Protein AF-0000000065910976 (afdb_homodimer)

Solvent-accessible surface area (backbone atoms only — not comparable to full-atom values): 37782 Å² total; per-residue (Å²): 131,93,73,78,79,63,39,34,31,43,33,42,28,33,38,30,20,32,75,83,68,44,39,78,34,68,50,36,67,62,27,51,50,43,48,58,67,75,54,56,52,78,65,56,54,74,24,49,44,80,58,64,38,32,32,28,44,29,39,40,50,65,83,20,83,45,64,66,51,46,42,50,48,52,47,52,52,47,51,52,50,39,54,27,22,49,76,64,71,25,35,47,29,26,31,7,31,56,42,47,61,69,82,84,66,78,84,38,51,82,46,69,67,33,46,52,44,34,67,72,54,25,44,65,45,77,65,62,68,61,22,35,28,33,41,34,33,55,40,94,44,66,60,59,42,44,56,32,52,49,58,49,56,67,48,47,21,61,51,33,12,68,26,13,17,8,27,28,48,60,56,35,79,35,69,23,19,19,42,41,56,58,62,49,53,68,42,69,55,37,42,76,60,74,82,56,94,40,55,65,52,44,49,52,51,50,50,46,32,34,54,36,62,73,25,92,47,79,79,61,62,47,32,29,48,43,69,55,83,88,48,65,30,40,35,42,48,64,25,28,12,53,36,38,65,63,48,47,39,9,49,51,48,45,52,52,17,50,51,47,41,31,48,50,37,55,77,69,62,56,82,79,78,78,58,58,68,64,50,45,48,33,21,35,49,47,11,19,40,44,19,67,77,40,60,30,41,40,46,75,79,30,36,62,40,51,26,67,56,54,51,47,51,50,51,61,66,24,41,69,40,26,60,69,66,70,58,43,62,54,30,52,50,35,55,51,41,41,74,74,62,42,32,55,21,52,51,42,68,70,41,69,54,61,52,46,26,43,52,51,35,30,58,45,34,49,67,74,76,74,80,123,132,91,73,77,80,63,39,35,31,43,32,43,28,33,38,32,19,32,74,84,66,43,40,78,33,69,48,36,67,61,28,50,50,44,46,59,66,76,54,56,52,78,65,58,54,73,23,49,45,78,59,65,38,32,31,28,44,30,40,41,51,66,83,21,82,45,63,66,49,44,43,51,48,52,46,52,50,49,50,52,50,38,52,27,23,48,76,63,70,26,35,47,29,27,33,6,32,56,41,48,61,68,79,83,65,77,84,38,49,82,46,68,67,32,45,51,45,35,67,72,52,24,44,64,46,75,65,60,66,61,21,35,28,33,40,34,33,55,39,95,44,65,59,58,43,44,55,31,52,51,58,50,58,69,48,47,22,61,51,34,11,67,26,12,20,8,27,27,48,60,54,36,79,36,68,24,18,20,42,40,55,59,62,48,54,70,41,68,55,37,42,77,62,77,81,55,95,40,54,68,51,44,48,50,51,49,51,45,33,34,55,38,64,74,25,90,49,77,80,60,62,48,30,30,48,42,71,56,83,88,47,66,28,39,34,40,48,65,27,28,11,52,36,37,66,62,52,46,39,8,49,51,48,46,52,50,18,48,52,46,41,30,48,51,38,55,74,69,62,56,82,79,78,81,61,56,67,65,48,46,49,33,23,35,50,46,11,20,39,44,19,68,78,42,60,30,41,41,47,76,80,30,35,61,38,49,28,66,56,55,51,47,53,50,52,60,68,26,42,69,40,26,60,70,67,69,56,42,62,53,31,52,52,36,56,49,41,39,73,74,64,42,34,55,21,53,52,42,68,69,40,70,54,58,52,47,24,42,53,50,36,29,60,45,34,49,68,75,76,74,79,125

Nearest PDB structures (foldseek):
  1r8g-assembly1_B  TM=8.922E-01  e=5.481E-25  Escherichia coli
  1r8g-assembly1_A  TM=9.011E-01  e=2.345E-24  Escherichia coli
  1tt4-assembly1_B  TM=8.975E-01  e=2.470E-24  Salmonella enterica subsp. enterica serovar Typhimurium str. LT2
  2gwc-assembly1_B  TM=7.784E-01  e=1.160E-11  Brassica juncea
  3ig8-assembly1_A  TM=6.588E-01  e=2.840E-06  Saccharomyces cerevisiae

Radius of gyration: 26.77 Å; Cα contacts (8 Å, |Δi|>4): 1498; chains: 2; bounding box: 56×82×54 Å

Sequence (744 aa):
MSFQVPTVGVEEEYQLVDPRSGALIPNCKEVMRTIRRNGGSEEAHSEIQHELHLNQIEMASDVCSSLEEVRDALTQTRRMLIDAARSNETELASAGTNPLPIPTDDALTPKDRYQAMTDRYQQIARDLFIFGCHVHVAMEDRELGIQVMNRCRRWLPILQAITANSPYWDGVDTGYASYRRELWAQWPMAGPPAHFDSLADYQSCVDDLVACGAIKDESFLYWDIRLPTRVPTIEFRAADVMTRVEETVGYVGMIRAIVMLAISEEEQGKPIVPIRPSVLSYAIWHAARYGMNEQLVDPESREMIPASELLNRLMTAIDPALKATGEARPVEAFANQLIKSGTGADRQRRGGELSSVVANVVAETVPSAILAMSFQVPTVGVEEEYQLVDPRSGALIPNCKEVMRTIRRNGGSEEAHSEIQHELHLNQIEMASDVCSSLEEVRDALTQTRRMLIDAARSNETELASAGTNPLPIPTDDALTPKDRYQAMTDRYQQIARDLFIFGCHVHVAMEDRELGIQVMNRCRRWLPILQAITANSPYWDGVDTGYASYRRELWAQWPMAGPPAHFDSLADYQSCVDDLVACGAIKDESFLYWDIRLPTRVPTIEFRAADVMTRVEETVGYVGMIRAIVMLAISEEEQGKPIVPIRPSVLSYAIWHAARYGMNEQLVDPESREMIPASELLNRLMTAIDPALKATGEARPVEAFANQLIKSGTGADRQRRGGELSSVVANVVAETVPSAILA

InterPro domains:
  IPR006336 Glutamate--cysteine ligase, GCS2 [PF04107] (7-347)
  IPR011793 Putative glutamate--cysteine ligase YbdK [MF_01609] (1-372)
  IPR011793 Putative glutamate--cysteine ligase YbdK [TIGR02050] (7-297)
  IPR014746 Glutamine synthetase/guanido kinase, catalytic domain [SSF55931] (4-365)
  IPR050141 Glutamate--cysteine ligase type 2, YbdK subfamily [PTHR36510] (3-370)

pLDDT: mean 91.14, std 13.18, range [34.66, 98.88]

Secondary structure (DSSP, 8-state):
-------EEEEEEEEEE-TTT--B---HHHHHHHHHHTT--HHHHHHEEE-SSTTEEEEE---BSSHHHHHHHHHHHHHHHHHHHHTTT-EEE-SSS-SSPPP--GGG--SHHHHHHHHHHTHHHHT----EEEEEEE-S-HHHHHHHHHHHGGGHHHHHHHT--B-EETTEE-S-SBHHHHHHTTSTTEEPPPP-SSHHHHHHHHHHHHHTTS-SSGGG-EESEE--SSSSEEEEEEEEPPSSHHHHHHHHHHHHHHHHHHHHHHHTTPPPPP--HHHHHHHHHHHHHHTTSSEEEETTTTEEEEHHHHHHHHHHHHHHHHHHHT-HHHHHHHHHHHHHH--HHHHHHTT-SHHHHHHHHHHHHSPP----/-------EEEEEEEEEE-TTT--B---HHHHHHHHHHTT--HHHHHHEEE-SSTTEEEEE---BSSHHHHHHHHHHHHHHHHHHHHTTT-EEE-SSS-SSPPP--GGG--SHHHHHHHHHHTHHHHT----EEEEEEE-S-HHHHHHHHHHHGGGHHHHHHHT--B-EETTEE-S-SBHHHHHHTTSTTEEPPPP-SSHHHHHHHHHHHHHTTS-SSGGG-EESEE--SSSSEEEEEEEEPPSSHHHHHHHHHHHHHHHHHHHHHHHTTPPPPP--HHHHHHHHHHHHHHTTSSEEEETTTTEEEEHHHHHHHHHHHHHHHHHHHT-HHHHHHHHHHHHHH--HHHHHHTT-SHHHHHHHHHHHHSPP----

Foldseek 3Di:
DQFDQWWKKKKWKKFKAAPQQLHFDLCQVQLLVLLVPVDDPVVQNVFWDDDFWSGMIMGMFDTGRALVSLLVRLQVNLVSSQVSSVVVNIFIFAFFAAQAADDPDPVIGPDPVNVVVCVVVPPLSSQQGTIWMKMWTADPDVFLVLQLLLQCLLCLLLLAQLQQGDQHGRNDRPLWSHCNLVSQVPQPLEEADDRAPGPVRVVVVQVVCCVVPVDVGQCRRHYQWDQHDPHRTIMGINGGGALASLLVSLSNLLVSLSSSLSSVCVVVVPDHQDFDPVLSRVQNVVSRNQRQNAWGARRRVRDTDHSLVVLVVSCVSSVVVCVSSVNVVSNVVSSVCCVVQNGNSSVLVVQPHSSSSSNVSSVNNNHDDPPD/DQFDQWWKKKKWKKFKAALQQLHQDLQQVQLLVLLVPVDDPVVQNVFWDDDFWSGMIMGMFDTGRALVSLLVRLQVNLVSSQVSSVVVNIFIFAFFAAQAADDPDPVIGPDPVNVVVCVVVPPLSSQQGTIWMKMWTADPDVFLVLQLLLQCLLCLLLLAQLQQGDQHGRNDRPLWSHCNLVSQVPQPLEEADDRAPGPVRVVVVQVVCCVVPVDVGQCRRHYQWDQHDPHRTIMGINGRGALASLLVSLSNLLVSLSSSLSSVCVVVVPDHQDFDPVLSRVQNVVSRNQRQNAWGARRRVRDTDHSLVVLVVSCVSSVVVCVSSVNCVSNVVSSVCCVVQNGNSSVLVVQPHSSSSSNVSSVNNNHDDPPD

Structure (mmCIF, N/CA/C/O backbone):
data_AF-0000000065910976-model_v1
#
loop_
_entity.id
_entity.type
_entity.pdbx_description
1 polymer 'Putative glutamate--cysteine ligase 2'
#
loop_
_atom_site.group_PDB
_atom_site.id
_atom_site.type_symbol
_atom_site.label_atom_id
_atom_site.label_alt_id
_atom_site.label_comp_id
_atom_site.label_asym_id
_atom_site.label_entity_id
_atom_site.label_seq_id
_atom_site.pdbx_PDB_ins_code
_atom_site.Cartn_x
_atom_site.Cartn_y
_atom_site.Cartn_z
_atom_site.occupancy
_atom_site.B_iso_or_equiv
_atom_site.auth_seq_id
_atom_site.auth_comp_id
_atom_site.auth_asym_id
_atom_site.auth_atom_id
_atom_site.pdbx_PDB_model_num
ATOM 1 N N . MET A 1 1 ? 23.656 -24.391 -24.109 1 46.31 1 MET A N 1
ATOM 2 C CA . MET A 1 1 ? 23.688 -24.047 -22.688 1 46.31 1 MET A CA 1
ATOM 3 C C . MET A 1 1 ? 23.062 -25.156 -21.844 1 46.31 1 MET A C 1
ATOM 5 O O . MET A 1 1 ? 22 -25.656 -22.188 1 46.31 1 MET A O 1
ATOM 9 N N . SER A 1 2 ? 23.859 -25.969 -21.203 1 59.03 2 SER A N 1
ATOM 10 C CA . SER A 1 2 ? 23.375 -27.078 -20.391 1 59.03 2 SER A CA 1
ATOM 11 C C . SER A 1 2 ? 22.547 -26.594 -19.203 1 59.03 2 SER A C 1
ATOM 13 O O . SER A 1 2 ? 23.016 -25.766 -18.422 1 59.03 2 SER A O 1
ATOM 15 N N . PHE A 1 3 ? 21.188 -26.625 -19.312 1 70.94 3 PHE A N 1
ATOM 16 C CA . PHE A 1 3 ? 20.297 -26.25 -18.203 1 70.94 3 PHE A CA 1
ATOM 17 C C . PHE A 1 3 ? 20.109 -27.422 -17.25 1 70.94 3 PHE A C 1
ATOM 19 O O . PHE A 1 3 ? 19.906 -28.562 -17.688 1 70.94 3 PHE A O 1
ATOM 26 N N . GLN A 1 4 ? 20.531 -27.266 -16.078 1 84.06 4 GLN A N 1
ATOM 27 C CA . GLN A 1 4 ? 19.969 -28.156 -15.078 1 84.06 4 GLN A CA 1
ATOM 28 C C . GLN A 1 4 ? 18.516 -27.797 -14.773 1 84.06 4 GLN A C 1
ATOM 30 O O . GLN A 1 4 ? 18.188 -26.625 -14.547 1 84.06 4 GLN A O 1
ATOM 35 N N . VAL A 1 5 ? 17.656 -28.797 -14.961 1 95.12 5 VAL A N 1
ATOM 36 C CA . VAL A 1 5 ? 16.234 -28.562 -14.742 1 95.12 5 VAL A CA 1
ATOM 37 C C . VAL A 1 5 ? 15.898 -28.688 -13.258 1 95.12 5 VAL A C 1
ATOM 39 O O . VAL A 1 5 ? 15.945 -29.797 -12.703 1 95.12 5 VAL A O 1
ATOM 42 N N . PRO A 1 6 ? 15.602 -27.578 -12.633 1 97.81 6 PRO A N 1
ATOM 43 C CA . PRO A 1 6 ? 15.305 -27.672 -11.203 1 97.81 6 PRO A CA 1
ATOM 44 C C . PRO A 1 6 ? 13.938 -28.281 -10.922 1 97.81 6 PRO A C 1
ATOM 46 O O . PRO A 1 6 ? 13.031 -28.203 -11.758 1 97.81 6 PRO A O 1
ATOM 49 N N . THR A 1 7 ? 13.797 -28.906 -9.766 1 98.06 7 THR A N 1
ATOM 50 C CA . THR A 1 7 ? 12.5 -29.391 -9.305 1 98.06 7 THR A CA 1
ATOM 51 C C . THR A 1 7 ? 11.617 -28.219 -8.859 1 98.06 7 THR A C 1
ATOM 53 O O . THR A 1 7 ? 12.102 -27.109 -8.68 1 98.06 7 THR A O 1
ATOM 56 N N . VAL A 1 8 ? 10.289 -28.547 -8.719 1 98.31 8 VAL A N 1
ATOM 57 C CA . VAL A 1 8 ? 9.344 -27.5 -8.352 1 98.31 8 VAL A CA 1
ATOM 58 C C . VAL A 1 8 ? 8.367 -28.031 -7.305 1 98.31 8 VAL A C 1
ATOM 60 O O . VAL A 1 8 ? 8.211 -29.234 -7.145 1 98.31 8 VAL A O 1
ATOM 63 N N . GLY A 1 9 ? 7.855 -27.141 -6.527 1 97.06 9 GLY A N 1
ATOM 64 C CA . GLY A 1 9 ? 6.734 -27.344 -5.617 1 97.06 9 GLY A CA 1
ATOM 65 C C . GLY A 1 9 ? 5.672 -26.266 -5.734 1 97.06 9 GLY A C 1
ATOM 66 O O . GLY A 1 9 ? 5.973 -25.125 -6.062 1 97.06 9 GLY A O 1
ATOM 67 N N . VAL A 1 10 ? 4.406 -26.688 -5.457 1 97.19 10 VAL A N 1
ATOM 68 C CA . VAL A 1 10 ? 3.297 -25.766 -5.652 1 97.19 10 VAL A CA 1
ATOM 69 C C . VAL A 1 10 ? 2.416 -25.734 -4.406 1 97.19 10 VAL A C 1
ATOM 71 O O . VAL A 1 10 ? 2.148 -26.781 -3.809 1 97.19 10 VAL A O 1
ATOM 74 N N . GLU A 1 11 ? 2.062 -24.562 -3.955 1 95.06 11 GLU A N 1
ATOM 75 C CA . GLU A 1 11 ? 1.055 -24.328 -2.924 1 95.06 11 GLU A CA 1
ATOM 76 C C . GLU A 1 11 ? -0.153 -23.594 -3.488 1 95.06 11 GLU A C 1
ATOM 78 O O . GLU A 1 11 ? -0.001 -22.578 -4.18 1 95.06 11 GLU A O 1
ATOM 83 N N . GLU A 1 12 ? -1.342 -24.094 -3.248 1 96.06 12 GLU A N 1
ATOM 84 C CA . GLU A 1 12 ? -2.584 -23.422 -3.631 1 96.06 12 GLU A CA 1
ATOM 85 C C . GLU A 1 12 ? -3.498 -23.219 -2.426 1 96.06 12 GLU A C 1
ATOM 87 O O . GLU A 1 12 ? -3.582 -24.094 -1.553 1 96.06 12 GLU A O 1
ATOM 92 N N . GLU A 1 13 ? -4.109 -22.078 -2.393 1 94.19 13 GLU A N 1
ATOM 93 C CA . GLU A 1 13 ? -5.121 -21.75 -1.39 1 94.19 13 GLU A CA 1
ATOM 94 C C . GLU A 1 13 ? -6.52 -21.766 -1.996 1 94.19 13 GLU A C 1
ATOM 96 O O . GLU A 1 13 ? -6.758 -21.156 -3.037 1 94.19 13 GLU A O 1
ATOM 101 N N . TYR A 1 14 ? -7.484 -22.516 -1.33 1 94.69 14 TYR A N 1
ATOM 102 C CA . TYR A 1 14 ? -8.828 -22.672 -1.875 1 94.69 14 TYR A CA 1
ATOM 103 C C . TYR A 1 14 ? -9.867 -22.078 -0.925 1 94.69 14 TYR A C 1
ATOM 105 O O . TYR A 1 14 ? -9.648 -22.016 0.287 1 94.69 14 TYR A O 1
ATOM 113 N N . GLN A 1 15 ? -10.945 -21.719 -1.543 1 94.56 15 GLN A N 1
ATOM 114 C CA . GLN A 1 15 ? -12.117 -21.266 -0.798 1 94.56 15 GLN A CA 1
ATOM 115 C C . GLN A 1 15 ? -13.047 -22.438 -0.473 1 94.56 15 GLN A C 1
ATOM 117 O O . GLN A 1 15 ? -13.234 -23.328 -1.297 1 94.56 15 GLN A O 1
ATOM 122 N N . LEU A 1 16 ? -13.594 -22.375 0.705 1 94.12 16 LEU A N 1
ATOM 123 C CA . LEU A 1 16 ? -14.75 -23.188 1.044 1 94.12 16 LEU A CA 1
ATOM 124 C C . LEU A 1 16 ? -16.031 -22.375 0.988 1 94.12 16 LEU A C 1
ATOM 126 O O . LEU A 1 16 ? -16.172 -21.375 1.706 1 94.12 16 LEU A O 1
ATOM 130 N N . VAL A 1 17 ? -16.969 -22.828 0.09 1 95.88 17 VAL A N 1
ATOM 131 C CA . VAL A 1 17 ? -18.125 -21.984 -0.145 1 95.88 17 VAL A CA 1
ATOM 132 C C . VAL A 1 17 ? -19.406 -22.797 0.007 1 95.88 17 VAL A C 1
ATOM 134 O O . VAL A 1 17 ? -19.391 -24.016 -0.188 1 95.88 17 VAL A O 1
ATOM 137 N N . ASP A 1 18 ? -20.484 -22.125 0.378 1 95.5 18 ASP A N 1
ATOM 138 C CA . ASP A 1 18 ? -21.812 -22.734 0.43 1 95.5 18 ASP A CA 1
ATOM 139 C C . ASP A 1 18 ? -22.281 -23.125 -0.963 1 95.5 18 ASP A C 1
ATOM 141 O O . ASP A 1 18 ? -22.266 -22.312 -1.892 1 95.5 18 ASP A O 1
ATOM 145 N N . PRO A 1 19 ? -22.734 -24.359 -1.08 1 95.25 19 PRO A N 1
ATOM 146 C CA . PRO A 1 19 ? -23.109 -24.844 -2.41 1 95.25 19 PRO A CA 1
ATOM 147 C C . PRO A 1 19 ? -24.312 -24.094 -2.996 1 95.25 19 PRO A C 1
ATOM 149 O O . PRO A 1 19 ? -24.469 -24.031 -4.219 1 95.25 19 PRO A O 1
ATOM 152 N N . ARG A 1 20 ? -25.109 -23.516 -2.193 1 94.06 20 ARG A N 1
ATOM 153 C CA . ARG A 1 20 ? -26.312 -22.844 -2.676 1 94.06 20 ARG A CA 1
ATOM 154 C C . ARG A 1 20 ? -26.062 -21.359 -2.9 1 94.06 20 ARG A C 1
ATOM 156 O O . ARG A 1 20 ? -26.281 -20.844 -4 1 94.06 20 ARG A O 1
ATOM 163 N N . SER A 1 21 ? -25.5 -20.719 -1.902 1 94.19 21 SER A N 1
ATOM 164 C CA . SER A 1 21 ? -25.359 -19.266 -1.966 1 94.19 21 SER A CA 1
ATOM 165 C C . SER A 1 21 ? -24.031 -18.859 -2.592 1 94.19 21 SER A C 1
ATOM 167 O O . SER A 1 21 ? -23.906 -17.766 -3.145 1 94.19 21 SER A O 1
ATOM 169 N N . GLY A 1 22 ? -23.016 -19.688 -2.447 1 95.81 22 GLY A N 1
ATOM 170 C CA . GLY A 1 22 ? -21.688 -19.344 -2.9 1 95.81 22 GLY A CA 1
ATOM 171 C C . GLY A 1 22 ? -20.875 -18.562 -1.868 1 95.81 22 GLY A C 1
ATOM 172 O O . GLY A 1 22 ? -19.719 -18.234 -2.098 1 95.81 22 GLY A O 1
ATOM 173 N N . ALA A 1 23 ? -21.531 -18.344 -0.731 1 94.25 23 ALA A N 1
ATOM 174 C CA . ALA A 1 23 ? -20.875 -17.578 0.32 1 94.25 23 ALA A CA 1
ATOM 175 C C . ALA A 1 23 ? -19.766 -18.391 0.994 1 94.25 23 ALA A C 1
ATOM 177 O O . ALA A 1 23 ? -19.859 -19.625 1.074 1 94.25 23 ALA A O 1
ATOM 178 N N . LEU A 1 24 ? -18.75 -17.734 1.481 1 93.06 24 LEU A N 1
ATOM 179 C CA . LEU A 1 24 ? -17.688 -18.391 2.236 1 93.06 24 LEU A CA 1
ATOM 180 C C . LEU A 1 24 ? -18.234 -19.031 3.502 1 93.06 24 LEU A C 1
ATOM 182 O O . LEU A 1 24 ? -19.078 -18.453 4.184 1 93.06 24 LEU A O 1
ATOM 186 N N . ILE A 1 25 ? -17.75 -20.188 3.783 1 89.25 25 ILE A N 1
ATOM 187 C CA . ILE A 1 25 ? -18.156 -20.906 4.98 1 89.25 25 ILE A CA 1
ATOM 188 C C . ILE A 1 25 ? -16.922 -21.281 5.805 1 89.25 25 ILE A C 1
ATOM 190 O O . ILE A 1 25 ? -15.898 -21.688 5.25 1 89.25 25 ILE A O 1
ATOM 194 N N . PRO A 1 26 ? -17.031 -21.047 7.098 1 86.12 26 PRO A N 1
ATOM 195 C CA . PRO A 1 26 ? -15.906 -21.406 7.969 1 86.12 26 PRO A CA 1
ATOM 196 C C . PRO A 1 26 ? -15.906 -22.875 8.344 1 86.12 26 PRO A C 1
ATOM 198 O O . PRO A 1 26 ? -16 -23.219 9.531 1 86.12 26 PRO A O 1
ATOM 201 N N . ASN A 1 27 ? -15.703 -23.781 7.457 1 84.12 27 ASN A N 1
ATOM 202 C CA . ASN A 1 27 ? -15.852 -25.219 7.707 1 84.12 27 ASN A CA 1
ATOM 203 C C . ASN A 1 27 ? -14.531 -25.953 7.492 1 84.12 27 ASN A C 1
ATOM 205 O O . ASN A 1 27 ? -14.523 -27.172 7.25 1 84.12 27 ASN A O 1
ATOM 209 N N . CYS A 1 28 ? -13.438 -25.297 7.531 1 85.5 28 CYS A N 1
ATOM 210 C CA . CYS A 1 28 ? -12.133 -25.891 7.258 1 85.5 28 CYS A CA 1
ATOM 211 C C . CYS A 1 28 ? -11.844 -27.047 8.211 1 85.5 28 CYS A C 1
ATOM 213 O O . CYS A 1 28 ? -11.352 -28.094 7.789 1 85.5 28 CYS A O 1
ATOM 215 N N . LYS A 1 29 ? -12.172 -26.875 9.484 1 83.44 29 LYS A N 1
ATOM 216 C CA . LYS A 1 29 ? -11.891 -27.891 10.492 1 83.44 29 LYS A CA 1
ATOM 217 C C . LYS A 1 29 ? -12.633 -29.188 10.18 1 83.44 29 LYS A C 1
ATOM 219 O O . LYS A 1 29 ? -12.062 -30.281 10.273 1 83.44 29 LYS A O 1
ATOM 224 N N . GLU A 1 30 ? -13.859 -29.062 9.836 1 87.31 30 GLU A N 1
ATOM 225 C CA . GLU A 1 30 ? -14.672 -30.234 9.508 1 87.31 30 GLU A CA 1
ATOM 226 C C . GLU A 1 30 ? -14.141 -30.953 8.266 1 87.31 30 GLU A C 1
ATOM 228 O O . GLU A 1 30 ? -14.062 -32.188 8.242 1 87.31 30 GLU A O 1
ATOM 233 N N . VAL A 1 31 ? -13.789 -30.203 7.293 1 87.69 31 VAL A N 1
ATOM 234 C CA . VAL A 1 31 ? -13.266 -30.766 6.055 1 87.69 31 VAL A CA 1
ATOM 235 C C . VAL A 1 31 ? -11.945 -31.484 6.332 1 87.69 31 VAL A C 1
ATOM 237 O O . VAL A 1 31 ? -11.719 -32.594 5.848 1 87.69 31 VAL A O 1
ATOM 240 N N . MET A 1 32 ? -11.117 -30.875 7.102 1 85.38 32 MET A N 1
ATOM 241 C CA . MET A 1 32 ? -9.828 -31.469 7.445 1 85.38 32 MET A CA 1
ATOM 242 C C . MET A 1 32 ? -10.008 -32.781 8.227 1 85.38 32 MET A C 1
ATOM 244 O O . MET A 1 32 ? -9.25 -33.719 8.047 1 85.38 32 MET A O 1
ATOM 248 N N . ARG A 1 33 ? -10.945 -32.75 9.117 1 86.25 33 ARG A N 1
ATOM 249 C CA . ARG A 1 33 ? -11.25 -33.969 9.867 1 86.25 33 ARG A CA 1
ATOM 250 C C . ARG A 1 33 ? -11.656 -35.094 8.938 1 86.25 33 ARG A C 1
ATOM 252 O O . ARG A 1 33 ? -11.25 -36.25 9.133 1 86.25 33 ARG A O 1
ATOM 259 N N . THR A 1 34 ? -12.453 -34.75 8.016 1 89.12 34 THR A N 1
ATOM 260 C CA . THR A 1 34 ? -12.898 -35.75 7.039 1 89.12 34 THR A CA 1
ATOM 261 C C . THR A 1 34 ? -11.719 -36.281 6.246 1 89.12 34 THR A C 1
ATOM 263 O O . THR A 1 34 ? -11.641 -37.5 5.996 1 89.12 34 THR A O 1
ATOM 266 N N . ILE A 1 35 ? -10.836 -35.5 5.859 1 85.69 35 ILE A N 1
ATOM 267 C CA . ILE A 1 35 ? -9.648 -35.906 5.113 1 85.69 35 ILE A CA 1
ATOM 268 C C . ILE A 1 35 ? -8.812 -36.875 5.957 1 85.69 35 ILE A C 1
ATOM 270 O O . ILE A 1 35 ? -8.328 -37.875 5.453 1 85.69 35 ILE A O 1
ATOM 274 N N . ARG A 1 36 ? -8.68 -36.562 7.207 1 82.06 36 ARG A N 1
ATOM 275 C CA . ARG A 1 36 ? -7.895 -37.375 8.117 1 82.06 36 ARG A CA 1
ATOM 276 C C . ARG A 1 36 ? -8.539 -38.75 8.297 1 82.06 36 ARG A C 1
ATOM 278 O O . ARG A 1 36 ? -7.84 -39.75 8.398 1 82.06 36 ARG A O 1
ATOM 285 N N . ARG A 1 37 ? -9.82 -38.781 8.445 1 83.44 37 ARG A N 1
ATOM 286 C CA . ARG A 1 37 ? -10.555 -40.031 8.641 1 83.44 37 ARG A CA 1
ATOM 287 C C . ARG A 1 37 ? -10.438 -40.938 7.422 1 83.44 37 ARG A C 1
ATOM 289 O O . ARG A 1 37 ? -10.328 -42.156 7.559 1 83.44 37 ARG A O 1
ATOM 296 N N . ASN A 1 38 ? -10.867 -40.5 6.316 1 73.81 38 ASN A N 1
ATOM 297 C CA . ASN A 1 38 ? -10.875 -41.281 5.086 1 73.81 38 ASN A CA 1
ATOM 298 C C . ASN A 1 38 ? -9.484 -41.812 4.75 1 73.81 38 ASN A C 1
ATOM 300 O O . ASN A 1 38 ? -9.344 -42.688 3.896 1 73.81 38 ASN A O 1
ATOM 304 N N . GLY A 1 39 ? -8.602 -42 5.344 1 60.62 39 GLY A N 1
ATOM 305 C CA . GLY A 1 39 ? -7.43 -42.781 5.02 1 60.62 39 GLY A CA 1
ATOM 306 C C . GLY A 1 39 ? -6.145 -42 5.004 1 60.62 39 GLY A C 1
ATOM 307 O O . GLY A 1 39 ? -5.117 -42.469 4.523 1 60.62 39 GLY A O 1
ATOM 308 N N . GLY A 1 40 ? -5.93 -40.812 4.578 1 48.38 40 GLY A N 1
ATOM 309 C CA . GLY A 1 40 ? -4.723 -40.562 3.805 1 48.38 40 GLY A CA 1
ATOM 310 C C . GLY A 1 40 ? -3.463 -40.531 4.652 1 48.38 40 GLY A C 1
ATOM 311 O O . GLY A 1 40 ? -3.531 -40.375 5.871 1 48.38 40 GLY A O 1
ATOM 312 N N . SER A 1 41 ? -2.48 -41.312 4.113 1 45.12 41 SER A N 1
ATOM 313 C CA . SER A 1 41 ? -1.148 -41.438 4.691 1 45.12 41 SER A CA 1
ATOM 314 C C . SER A 1 41 ? -0.701 -40.125 5.359 1 45.12 41 SER A C 1
ATOM 316 O O . SER A 1 41 ? -1.177 -39.062 5.008 1 45.12 41 SER A O 1
ATOM 318 N N . GLU A 1 42 ? -0.089 -40.375 6.543 1 45.81 42 GLU A N 1
ATOM 319 C CA . GLU A 1 42 ? 0.654 -39.312 7.215 1 45.81 42 GLU A CA 1
ATOM 320 C C . GLU A 1 42 ? 1.143 -38.25 6.215 1 45.81 42 GLU A C 1
ATOM 322 O O . GLU A 1 42 ? 1.292 -37.094 6.562 1 45.81 42 GLU A O 1
ATOM 327 N N . GLU A 1 43 ? 1.371 -38.75 5.074 1 44.19 43 GLU A N 1
ATOM 328 C CA . GLU A 1 43 ? 1.985 -37.969 4.027 1 44.19 43 GLU A CA 1
ATOM 329 C C . GLU A 1 43 ? 1.008 -36.906 3.492 1 44.19 43 GLU A C 1
ATOM 331 O O . GLU A 1 43 ? 1.394 -35.781 3.225 1 44.19 43 GLU A O 1
ATOM 336 N N . ALA A 1 44 ? -0.26 -37.344 3.197 1 48.22 44 ALA A N 1
ATOM 337 C CA . ALA A 1 44 ? -1.26 -36.406 2.674 1 48.22 44 ALA A CA 1
ATOM 338 C C . ALA A 1 44 ? -1.499 -35.25 3.645 1 48.22 44 ALA A C 1
ATOM 340 O O . ALA A 1 44 ? -1.751 -34.125 3.223 1 48.22 44 ALA A O 1
ATOM 341 N N . HIS A 1 45 ? -1.359 -35.5 4.883 1 49.41 45 HIS A N 1
ATOM 342 C CA . HIS A 1 45 ? -1.62 -34.562 5.961 1 49.41 45 HIS A CA 1
ATOM 343 C C . HIS A 1 45 ? -0.624 -33.406 5.934 1 49.41 45 HIS A C 1
ATOM 345 O O . HIS A 1 45 ? -0.959 -32.281 6.316 1 49.41 45 HIS A O 1
ATOM 351 N N . SER A 1 46 ? 0.544 -33.844 5.52 1 46.5 46 SER A N 1
ATOM 352 C CA . SER A 1 46 ? 1.588 -32.844 5.594 1 46.5 46 SER A CA 1
ATOM 353 C C . SER A 1 46 ? 1.381 -31.75 4.539 1 46.5 46 SER A C 1
ATOM 355 O O . SER A 1 46 ? 1.867 -30.625 4.691 1 46.5 46 SER A O 1
ATOM 357 N N . GLU A 1 47 ? 0.411 -32.188 3.617 1 52.12 47 GLU A N 1
ATOM 358 C CA . GLU A 1 47 ? 0.303 -31.312 2.459 1 52.12 47 GLU A CA 1
ATOM 359 C C . GLU A 1 47 ? -0.792 -30.266 2.658 1 52.12 47 GLU A C 1
ATOM 361 O O . GLU A 1 47 ? -0.868 -29.281 1.914 1 52.12 47 GLU A O 1
ATOM 366 N N . ILE A 1 48 ? -1.598 -30.578 3.619 1 49.81 48 ILE A N 1
ATOM 367 C CA . ILE A 1 48 ? -2.738 -29.672 3.785 1 49.81 48 ILE A CA 1
ATOM 368 C C . ILE A 1 48 ? -2.625 -28.938 5.117 1 49.81 48 ILE A C 1
ATOM 370 O O . ILE A 1 48 ? -2.428 -29.562 6.164 1 49.81 48 ILE A O 1
ATOM 374 N N . GLN A 1 49 ? -2.365 -27.656 5.039 1 53.75 49 GLN A N 1
ATOM 375 C CA . GLN A 1 49 ? -2.297 -26.828 6.23 1 53.75 49 GLN A CA 1
ATOM 376 C C . GLN A 1 49 ? -3.469 -25.844 6.285 1 53.75 49 GLN A C 1
ATOM 378 O O . GLN A 1 49 ? -4.094 -25.562 5.262 1 53.75 49 GLN A O 1
ATOM 383 N N . HIS A 1 50 ? -4.109 -25.828 7.504 1 48.56 50 HIS A N 1
ATOM 384 C CA . HIS A 1 50 ? -5.09 -24.75 7.664 1 48.56 50 HIS A CA 1
ATOM 385 C C . HIS A 1 50 ? -4.406 -23.406 7.844 1 48.56 50 HIS A C 1
ATOM 387 O O . HIS A 1 50 ? -3.377 -23.312 8.516 1 48.56 50 HIS A O 1
ATOM 393 N N . GLU A 1 51 ? -4.715 -22.469 6.871 1 55.66 51 GLU A N 1
ATOM 394 C CA . GLU A 1 51 ? -4.18 -21.109 6.957 1 55.66 51 GLU A CA 1
ATOM 395 C C . GLU A 1 51 ? -4.973 -20.266 7.945 1 55.66 51 GLU A C 1
ATOM 397 O O . GLU A 1 51 ? -5.797 -20.797 8.703 1 55.66 51 GLU A O 1
ATOM 402 N N . LEU A 1 52 ? -4.973 -18.953 7.824 1 54.19 52 LEU A N 1
ATOM 403 C CA . LEU A 1 52 ? -5.422 -17.828 8.633 1 54.19 52 LEU A CA 1
ATOM 404 C C . LEU A 1 52 ? -6.922 -17.891 8.875 1 54.19 52 LEU A C 1
ATOM 406 O O . LEU A 1 52 ? -7.383 -17.719 10.008 1 54.19 52 LEU A O 1
ATOM 410 N N . HIS A 1 53 ? -7.73 -18.297 7.859 1 60.84 53 HIS A N 1
ATOM 411 C CA . HIS A 1 53 ? -9.188 -18.234 7.934 1 60.84 53 HIS A CA 1
ATOM 412 C C . HIS A 1 53 ? -9.797 -19.625 7.875 1 60.84 53 HIS A C 1
ATOM 414 O O . HIS A 1 53 ? -9.328 -20.484 7.121 1 60.84 53 HIS A O 1
ATOM 420 N N . LEU A 1 54 ? -10.758 -19.828 8.672 1 63.44 54 LEU A N 1
ATOM 421 C CA . LEU A 1 54 ? -11.469 -21.109 8.727 1 63.44 54 LEU A CA 1
ATOM 422 C C . LEU A 1 54 ? -12.219 -21.359 7.43 1 63.44 54 LEU A C 1
ATOM 424 O O . LEU A 1 54 ? -12.812 -22.438 7.254 1 63.44 54 LEU A O 1
ATOM 428 N N . ASN A 1 55 ? -12.094 -20.469 6.516 1 73.69 55 ASN A N 1
ATOM 429 C CA . ASN A 1 55 ? -12.742 -20.609 5.219 1 73.69 55 ASN A CA 1
ATOM 430 C C . ASN A 1 55 ? -11.727 -20.938 4.121 1 73.69 55 ASN A C 1
ATOM 432 O O . ASN A 1 55 ? -12.039 -20.828 2.934 1 73.69 55 ASN A O 1
ATOM 436 N N . GLN A 1 56 ? -10.57 -21.234 4.48 1 81.88 56 GLN A N 1
ATOM 437 C CA . GLN A 1 56 ? -9.484 -21.453 3.525 1 81.88 56 GLN A CA 1
ATOM 438 C C . GLN A 1 56 ? -8.75 -22.766 3.818 1 81.88 56 GLN A C 1
ATOM 440 O O . GLN A 1 56 ? -8.516 -23.094 4.98 1 81.88 56 GLN A O 1
ATOM 445 N N . ILE A 1 57 ? -8.445 -23.422 2.791 1 83.56 57 ILE A N 1
ATOM 446 C CA . ILE A 1 57 ? -7.602 -24.609 2.898 1 83.56 57 ILE A CA 1
ATOM 447 C C . ILE A 1 57 ? -6.398 -24.484 1.97 1 83.56 57 ILE A C 1
ATOM 449 O O . ILE A 1 57 ? -6.531 -24.031 0.831 1 83.56 57 ILE A O 1
ATOM 453 N N . GLU A 1 58 ? -5.305 -24.766 2.486 1 86.31 58 GLU A N 1
ATOM 454 C CA . GLU A 1 58 ? -4.07 -24.688 1.711 1 86.31 58 GLU A CA 1
ATOM 455 C C . GLU A 1 58 ? -3.51 -26.078 1.42 1 86.31 58 GLU A C 1
ATOM 457 O O . GLU A 1 58 ? -3.537 -26.953 2.283 1 86.31 58 GLU A O 1
ATOM 462 N N . MET A 1 59 ? -3.08 -26.25 0.249 1 84.69 59 MET A N 1
ATOM 463 C CA . MET A 1 59 ? -2.404 -27.469 -0.153 1 84.69 59 MET A CA 1
ATOM 464 C C . MET A 1 59 ? -0.984 -27.188 -0.626 1 84.69 59 MET A C 1
ATOM 466 O O . MET A 1 59 ? -0.724 -26.141 -1.216 1 84.69 59 MET A O 1
ATOM 470 N N . ALA A 1 60 ? -0.087 -28.078 -0.338 1 86.56 60 ALA A N 1
ATOM 471 C CA . ALA A 1 60 ? 1.282 -28.062 -0.849 1 86.56 60 ALA A CA 1
ATOM 472 C C . ALA A 1 60 ? 1.625 -29.375 -1.542 1 86.56 60 ALA A C 1
ATOM 474 O O . ALA A 1 60 ? 1.365 -30.453 -1.005 1 86.56 60 ALA A O 1
ATOM 475 N N . SER A 1 61 ? 2.068 -29.266 -2.68 1 85.69 61 SER A N 1
ATOM 476 C CA . SER A 1 61 ? 2.51 -30.484 -3.363 1 85.69 61 SER A CA 1
ATOM 477 C C . SER A 1 61 ? 3.83 -30.984 -2.793 1 85.69 61 SER A C 1
ATOM 479 O O . SER A 1 61 ? 4.562 -30.234 -2.15 1 85.69 61 SER A O 1
ATOM 481 N N . ASP A 1 62 ? 4.094 -32.25 -3.098 1 89.19 62 ASP A N 1
ATOM 482 C CA . ASP A 1 62 ? 5.465 -32.719 -2.951 1 89.19 62 ASP A CA 1
ATOM 483 C C . ASP A 1 62 ? 6.387 -32.094 -3.988 1 89.19 62 ASP A C 1
ATOM 485 O O . ASP A 1 62 ? 5.934 -31.344 -4.855 1 89.19 62 ASP A O 1
ATOM 489 N N . VAL A 1 63 ? 7.645 -32.375 -3.861 1 95.5 63 VAL A N 1
ATOM 490 C CA . VAL A 1 63 ? 8.625 -31.938 -4.855 1 95.5 63 VAL A CA 1
ATOM 491 C C . VAL A 1 63 ? 8.391 -32.688 -6.168 1 95.5 63 VAL A C 1
ATOM 493 O O . VAL A 1 63 ? 8.273 -33.906 -6.18 1 95.5 63 VAL A O 1
ATOM 496 N N . CYS A 1 64 ? 8.211 -31.953 -7.219 1 97.69 64 CYS A N 1
ATOM 497 C CA . CYS A 1 64 ? 7.941 -32.531 -8.539 1 97.69 64 CYS A CA 1
ATOM 498 C C . CYS A 1 64 ? 9.133 -32.312 -9.469 1 97.69 64 CYS A C 1
ATOM 500 O O . CYS A 1 64 ? 9.734 -31.234 -9.492 1 97.69 64 CYS A O 1
ATOM 502 N N . SER A 1 65 ? 9.406 -33.312 -10.266 1 97.38 65 SER A N 1
ATOM 503 C CA . SER A 1 65 ? 10.516 -33.25 -11.211 1 97.38 65 SER A CA 1
ATOM 504 C C . SER A 1 65 ? 10.031 -32.906 -12.617 1 97.38 65 SER A C 1
ATOM 506 O O . SER A 1 65 ? 10.828 -32.594 -13.5 1 97.38 65 SER A O 1
ATOM 508 N N . SER A 1 66 ? 8.711 -33.031 -12.828 1 97.75 66 SER A N 1
ATOM 509 C CA . SER A 1 66 ? 8.125 -32.719 -14.133 1 97.75 66 SER A CA 1
ATOM 510 C C . SER A 1 66 ? 6.77 -32.031 -13.992 1 97.75 66 SER A C 1
ATOM 512 O O . SER A 1 66 ? 6.156 -32.062 -12.922 1 97.75 66 SER A O 1
ATOM 514 N N . LEU A 1 67 ? 6.348 -31.438 -15.086 1 98.19 67 LEU A N 1
ATOM 515 C CA . LEU A 1 67 ? 5.039 -30.797 -15.07 1 98.19 67 LEU A CA 1
ATOM 516 C C . LEU A 1 67 ? 3.924 -31.844 -15.023 1 98.19 67 LEU A C 1
ATOM 518 O O . LEU A 1 67 ? 2.828 -31.547 -14.531 1 98.19 67 LEU A O 1
ATOM 522 N N . GLU A 1 68 ? 4.195 -33 -15.531 1 97.56 68 GLU A N 1
ATOM 523 C CA . GLU A 1 68 ? 3.236 -34.094 -15.383 1 97.56 68 GLU A CA 1
ATOM 524 C C . GLU A 1 68 ? 3.02 -34.469 -13.914 1 97.56 68 GLU A C 1
ATOM 526 O O . GLU A 1 68 ? 1.889 -34.688 -13.492 1 97.56 68 GLU A O 1
ATOM 531 N N . GLU A 1 69 ? 4.129 -34.5 -13.164 1 97.56 69 GLU A N 1
ATOM 532 C CA . GLU A 1 69 ? 4.02 -34.781 -11.727 1 97.56 69 GLU A CA 1
ATOM 533 C C . GLU A 1 69 ? 3.244 -33.656 -11.031 1 97.56 69 GLU A C 1
ATOM 535 O O . GLU A 1 69 ? 2.471 -33.906 -10.102 1 97.56 69 GLU A O 1
ATOM 540 N N . VAL A 1 70 ? 3.445 -32.406 -11.469 1 97.56 70 VAL A N 1
ATOM 541 C CA . VAL A 1 70 ? 2.691 -31.281 -10.922 1 97.56 70 VAL A CA 1
ATOM 542 C C . VAL A 1 70 ? 1.202 -31.469 -11.203 1 97.56 70 VAL A C 1
ATOM 544 O O . VAL A 1 70 ? 0.373 -31.328 -10.297 1 97.56 70 VAL A O 1
ATOM 547 N N . ARG A 1 71 ? 0.883 -31.781 -12.445 1 97.62 71 ARG A N 1
ATOM 548 C CA . ARG A 1 71 ? -0.504 -32 -12.836 1 97.62 71 ARG A CA 1
ATOM 549 C C . ARG A 1 71 ? -1.15 -33.094 -11.984 1 97.62 71 ARG A C 1
ATOM 551 O O . ARG A 1 71 ? -2.27 -32.938 -11.5 1 97.62 71 ARG A O 1
ATOM 558 N N . ASP A 1 72 ? -0.458 -34.188 -11.859 1 96.25 72 ASP A N 1
ATOM 559 C CA . ASP A 1 72 ? -0.974 -35.312 -11.086 1 96.25 72 ASP A CA 1
ATOM 560 C C . ASP A 1 72 ? -1.2 -34.906 -9.625 1 96.25 72 ASP A C 1
ATOM 562 O O . ASP A 1 72 ? -2.24 -35.219 -9.047 1 96.25 72 ASP A O 1
ATOM 566 N N . ALA A 1 73 ? -0.235 -34.25 -9.062 1 94.44 73 ALA A N 1
ATOM 567 C CA . ALA A 1 73 ? -0.336 -33.812 -7.672 1 94.44 73 ALA A CA 1
ATOM 568 C C . ALA A 1 73 ? -1.528 -32.875 -7.469 1 94.44 73 ALA A C 1
ATOM 570 O O . ALA A 1 73 ? -2.307 -33.062 -6.527 1 94.44 73 ALA A O 1
ATOM 571 N N . LEU A 1 74 ? -1.679 -31.906 -8.336 1 95.25 74 LEU A N 1
ATOM 572 C CA . LEU A 1 74 ? -2.768 -30.938 -8.234 1 95.25 74 LEU A CA 1
ATOM 573 C C . LEU A 1 74 ? -4.117 -31.625 -8.422 1 95.25 74 LEU A C 1
ATOM 575 O O . LEU A 1 74 ? -5.062 -31.359 -7.672 1 95.25 74 LEU A O 1
ATOM 579 N N . THR A 1 75 ? -4.195 -32.469 -9.406 1 95.81 75 THR A N 1
ATOM 580 C CA . THR A 1 75 ? -5.438 -33.188 -9.711 1 95.81 75 THR A CA 1
ATOM 581 C C . THR A 1 75 ? -5.871 -34.062 -8.539 1 95.81 75 THR A C 1
ATOM 583 O O . THR A 1 75 ? -7.031 -34 -8.125 1 95.81 75 THR A O 1
ATOM 586 N N . GLN A 1 76 ? -4.953 -34.781 -8.031 1 92.5 76 GLN A N 1
ATOM 587 C CA . GLN A 1 76 ? -5.246 -35.688 -6.918 1 92.5 76 GLN A CA 1
ATOM 588 C C . GLN A 1 76 ? -5.66 -34.906 -5.672 1 92.5 76 GLN A C 1
ATOM 590 O O . GLN A 1 76 ? -6.629 -35.281 -5.004 1 92.5 76 GLN A O 1
ATOM 595 N N . THR A 1 77 ? -4.93 -33.938 -5.406 1 90.38 77 THR A N 1
ATOM 596 C CA . THR A 1 77 ? -5.203 -33.156 -4.207 1 90.38 77 THR A CA 1
ATOM 597 C C . THR A 1 77 ? -6.555 -32.438 -4.316 1 90.38 77 THR A C 1
ATOM 599 O O . THR A 1 77 ? -7.336 -32.438 -3.363 1 90.38 77 THR A O 1
ATOM 602 N N . ARG A 1 78 ? -6.828 -31.797 -5.434 1 93.44 78 ARG A N 1
ATOM 603 C CA . ARG A 1 78 ? -8.109 -31.125 -5.617 1 93.44 78 ARG A CA 1
ATOM 604 C C . ARG A 1 78 ? -9.273 -32.094 -5.508 1 93.44 78 ARG A C 1
ATOM 606 O O . ARG A 1 78 ? -10.289 -31.812 -4.887 1 93.44 78 ARG A O 1
ATOM 613 N N . ARG A 1 79 ? -9.117 -33.281 -6.09 1 93.38 79 ARG A N 1
ATOM 614 C CA . ARG A 1 79 ? -10.172 -34.281 -5.996 1 93.38 79 ARG A CA 1
ATOM 615 C C . ARG A 1 79 ? -10.43 -34.656 -4.547 1 93.38 79 ARG A C 1
ATOM 617 O O . ARG A 1 79 ? -11.578 -34.75 -4.117 1 93.38 79 ARG A O 1
ATOM 624 N N . MET A 1 80 ? -9.352 -34.875 -3.852 1 90.56 80 MET A N 1
ATOM 625 C CA . MET A 1 80 ? -9.461 -35.25 -2.441 1 90.56 80 MET A CA 1
ATOM 626 C C . MET A 1 80 ? -10.164 -34.156 -1.65 1 90.56 80 MET A C 1
ATOM 628 O O . MET A 1 80 ? -11.055 -34.438 -0.844 1 90.56 80 MET A O 1
ATOM 632 N N . LEU A 1 81 ? -9.781 -32.938 -1.885 1 91.69 81 LEU A N 1
ATOM 633 C CA . LEU A 1 81 ? -10.359 -31.797 -1.178 1 91.69 81 LEU A CA 1
ATOM 634 C C . LEU A 1 81 ? -11.836 -31.625 -1.539 1 91.69 81 LEU A C 1
ATOM 636 O O . LEU A 1 81 ? -12.656 -31.344 -0.672 1 91.69 81 LEU A O 1
ATOM 640 N N . ILE A 1 82 ? -12.125 -31.766 -2.799 1 94.69 82 ILE A N 1
ATOM 641 C CA . ILE A 1 82 ? -13.492 -31.609 -3.279 1 94.69 82 ILE A CA 1
ATOM 642 C C . ILE A 1 82 ? -14.383 -32.688 -2.639 1 94.69 82 ILE A C 1
ATOM 644 O O . ILE A 1 82 ? -15.477 -32.375 -2.148 1 94.69 82 ILE A O 1
ATOM 648 N N . ASP A 1 83 ? -13.93 -33.906 -2.605 1 94 83 ASP A N 1
ATOM 649 C CA . ASP A 1 83 ? -14.695 -34.969 -2.008 1 94 83 ASP A CA 1
ATOM 650 C C . ASP A 1 83 ? -14.945 -34.719 -0.523 1 94 83 ASP A C 1
ATOM 652 O O . ASP A 1 83 ? -16.062 -34.906 -0.038 1 94 83 ASP A O 1
ATOM 656 N N . ALA A 1 84 ? -13.914 -34.375 0.132 1 92.25 84 ALA A N 1
ATOM 657 C CA . ALA A 1 84 ? -14.039 -34.094 1.56 1 92.25 84 ALA A CA 1
ATOM 658 C C . ALA A 1 84 ? -14.984 -32.906 1.807 1 92.25 84 ALA A C 1
ATOM 660 O O . ALA A 1 84 ? -15.789 -32.938 2.74 1 92.25 84 ALA A O 1
ATOM 661 N N . ALA A 1 85 ? -14.852 -31.844 1.024 1 93.88 85 ALA A N 1
ATOM 662 C CA . ALA A 1 85 ? -15.719 -30.672 1.155 1 93.88 85 ALA A CA 1
ATOM 663 C C . ALA A 1 85 ? -17.172 -31.047 0.922 1 93.88 85 ALA A C 1
ATOM 665 O O . ALA A 1 85 ? -18.047 -30.703 1.723 1 93.88 85 ALA A O 1
ATOM 666 N N . ARG A 1 86 ? -17.422 -31.781 -0.093 1 95.5 86 ARG A N 1
ATOM 667 C CA . ARG A 1 86 ? -18.797 -32.156 -0.441 1 95.5 86 ARG A CA 1
ATOM 668 C C . ARG A 1 86 ? -19.406 -33.031 0.64 1 95.5 86 ARG A C 1
ATOM 670 O O . ARG A 1 86 ? -20.609 -32.938 0.923 1 95.5 86 ARG A O 1
ATOM 677 N N . SER A 1 87 ? -18.656 -33.812 1.243 1 95.19 87 SER A N 1
ATOM 678 C CA . SER A 1 87 ? -19.125 -34.656 2.348 1 95.19 87 SER A CA 1
ATOM 679 C C . SER A 1 87 ? -19.531 -33.781 3.547 1 95.19 87 SER A C 1
ATOM 681 O O . SER A 1 87 ? -20.188 -34.281 4.465 1 95.19 87 SER A O 1
ATOM 683 N N . ASN A 1 88 ? -19.109 -32.625 3.551 1 94.12 88 ASN A N 1
ATOM 684 C CA . ASN A 1 88 ? -19.438 -31.688 4.617 1 94.12 88 ASN A CA 1
ATOM 685 C C . ASN A 1 88 ? -20.312 -30.531 4.105 1 94.12 88 ASN A C 1
ATOM 687 O O . ASN A 1 88 ? -20.219 -29.422 4.609 1 94.12 88 ASN A O 1
ATOM 691 N N . GLU A 1 89 ? -20.984 -30.703 3.045 1 95.19 89 GLU A N 1
ATOM 692 C CA . GLU A 1 89 ? -21.953 -29.781 2.463 1 95.19 89 GLU A CA 1
ATOM 693 C C . GLU A 1 89 ? -21.297 -28.453 2.096 1 95.19 89 GLU A C 1
ATOM 695 O O . GLU A 1 89 ? -21.828 -27.391 2.393 1 95.19 89 GLU A O 1
ATOM 700 N N . THR A 1 90 ? -20.172 -28.578 1.595 1 95.12 90 THR A N 1
ATOM 701 C CA . THR A 1 90 ? -19.344 -27.438 1.166 1 95.12 90 THR A CA 1
ATOM 702 C C . THR A 1 90 ? -18.75 -27.703 -0.211 1 95.12 90 THR A C 1
ATOM 704 O O . THR A 1 90 ? -18.609 -28.859 -0.629 1 95.12 90 THR A O 1
ATOM 707 N N . GLU A 1 91 ? -18.516 -26.656 -0.963 1 96.81 91 GLU A N 1
ATOM 708 C CA . GLU A 1 91 ? -17.828 -26.766 -2.246 1 96.81 91 GLU A CA 1
ATOM 709 C C . GLU A 1 91 ? -16.453 -26.078 -2.189 1 96.81 91 GLU A C 1
ATOM 711 O O . GLU A 1 91 ? -16.234 -25.188 -1.379 1 96.81 91 GLU A O 1
ATOM 716 N N . LEU A 1 92 ? -15.578 -26.547 -3.045 1 96 92 LEU A N 1
ATOM 717 C CA . LEU A 1 92 ? -14.25 -25.953 -3.207 1 96 92 LEU A CA 1
ATOM 718 C C . LEU A 1 92 ? -14.219 -25 -4.395 1 96 92 LEU A C 1
ATOM 720 O O . LEU A 1 92 ? -14.672 -25.344 -5.488 1 96 92 LEU A O 1
ATOM 724 N N . ALA A 1 93 ? -13.773 -23.797 -4.184 1 97.44 93 ALA A N 1
ATOM 725 C CA . ALA A 1 93 ? -13.641 -22.812 -5.258 1 97.44 93 ALA A CA 1
ATOM 726 C C . ALA A 1 93 ? -12.211 -22.266 -5.32 1 97.44 93 ALA A C 1
ATOM 728 O O . ALA A 1 93 ? -11.625 -21.922 -4.289 1 97.44 93 ALA A O 1
ATOM 729 N N . SER A 1 94 ? -11.656 -22.188 -6.523 1 98 94 SER A N 1
ATOM 730 C CA . SER A 1 94 ? -10.305 -21.688 -6.738 1 98 94 SER A CA 1
ATOM 731 C C . SER A 1 94 ? -10.32 -20.344 -7.457 1 98 94 SER A C 1
ATOM 733 O O . SER A 1 94 ? -10.352 -20.297 -8.688 1 98 94 SER A O 1
ATOM 735 N N . ALA A 1 95 ? -10.242 -19.281 -6.773 1 98.5 95 ALA A N 1
ATOM 736 C CA . ALA A 1 95 ? -10.141 -17.891 -7.25 1 98.5 95 ALA A CA 1
ATOM 737 C C . ALA A 1 95 ? -9.508 -17 -6.191 1 98.5 95 ALA A C 1
ATOM 739 O O . ALA A 1 95 ? -9.508 -17.328 -5.004 1 98.5 95 ALA A O 1
ATOM 740 N N . GLY A 1 96 ? -8.945 -15.938 -6.633 1 98.38 96 GLY A N 1
ATOM 741 C CA . GLY A 1 96 ? -8.164 -15.086 -5.746 1 98.38 96 GLY A CA 1
ATOM 742 C C . GLY A 1 96 ? -9.008 -14.398 -4.684 1 98.38 96 GLY A C 1
ATOM 743 O O . GLY A 1 96 ? -8.484 -13.969 -3.656 1 98.38 96 GLY A O 1
ATOM 744 N N . THR A 1 97 ? -10.266 -14.172 -4.918 1 97.62 97 THR A N 1
ATOM 745 C CA . THR A 1 97 ? -11.242 -13.641 -3.971 1 97.62 97 THR A CA 1
ATOM 746 C C . THR A 1 97 ? -12.609 -14.289 -4.188 1 97.62 97 THR A C 1
ATOM 748 O O . THR A 1 97 ? -12.844 -14.938 -5.215 1 97.62 97 THR A O 1
ATOM 751 N N . ASN A 1 98 ? -13.438 -14.25 -3.152 1 96.81 98 ASN A N 1
ATOM 752 C CA . ASN A 1 98 ? -14.852 -14.586 -3.32 1 96.81 98 ASN A CA 1
ATOM 753 C C . ASN A 1 98 ? -15.672 -13.375 -3.75 1 96.81 98 ASN A C 1
ATOM 755 O O . ASN A 1 98 ? -15.547 -12.297 -3.16 1 96.81 98 ASN A O 1
ATOM 759 N N . PRO A 1 99 ? -16.516 -13.516 -4.773 1 96.75 99 PRO A N 1
ATOM 760 C CA . PRO A 1 99 ? -17.266 -12.375 -5.293 1 96.75 99 PRO A CA 1
ATOM 761 C C . PRO A 1 99 ? -18.312 -11.859 -4.309 1 96.75 99 PRO A C 1
ATOM 763 O O . PRO A 1 99 ? -18.75 -10.703 -4.41 1 96.75 99 PRO A O 1
ATOM 766 N N . LEU A 1 100 ? -18.797 -12.641 -3.389 1 95.5 100 LEU A N 1
ATOM 767 C CA . LEU A 1 100 ? -19.906 -12.297 -2.508 1 95.5 100 LEU A CA 1
ATOM 768 C C . LEU A 1 100 ? -19.422 -11.484 -1.312 1 95.5 100 LEU A C 1
ATOM 770 O O . LEU A 1 100 ? -18.219 -11.391 -1.065 1 95.5 100 LEU A O 1
ATOM 774 N N . PRO A 1 101 ? -20.344 -10.82 -0.577 1 91.81 101 PRO A N 1
ATOM 775 C CA . PRO A 1 101 ? -19.953 -10.008 0.574 1 91.81 101 PRO A CA 1
ATOM 776 C C . PRO A 1 101 ? -19.172 -10.797 1.623 1 91.81 101 PRO A C 1
ATOM 778 O O . PRO A 1 101 ? -19.484 -11.969 1.872 1 91.81 101 PRO A O 1
ATOM 781 N N . ILE A 1 102 ? -18.156 -10.102 2.174 1 87.06 102 ILE A N 1
ATOM 782 C CA . ILE A 1 102 ? -17.328 -10.703 3.217 1 87.06 102 ILE A CA 1
ATOM 783 C C . ILE A 1 102 ? -18.172 -10.945 4.469 1 87.06 102 ILE A C 1
ATOM 785 O O . ILE A 1 102 ? -19 -10.102 4.836 1 87.06 102 ILE A O 1
ATOM 789 N N . PRO A 1 103 ? -18 -12.117 5.012 1 78.69 103 PRO A N 1
ATOM 790 C CA . PRO A 1 103 ? -18.75 -12.406 6.234 1 78.69 103 PRO A CA 1
ATOM 791 C C . PRO A 1 103 ? -18.375 -11.477 7.387 1 78.69 103 PRO A C 1
ATOM 793 O O . PRO A 1 103 ? -17.219 -11.102 7.531 1 78.69 103 PRO A O 1
ATOM 796 N N . THR A 1 104 ? -19.375 -10.906 8.141 1 71.12 104 THR A N 1
ATOM 797 C CA . THR A 1 104 ? -19.141 -10.031 9.273 1 71.12 104 THR A CA 1
ATOM 798 C C . THR A 1 104 ? -19 -10.836 10.562 1 71.12 104 THR A C 1
ATOM 800 O O . THR A 1 104 ? -18.594 -10.297 11.594 1 71.12 104 THR A O 1
ATOM 803 N N . ASP A 1 105 ? -19.297 -12.109 10.523 1 60.97 105 ASP A N 1
ATOM 804 C CA . ASP A 1 105 ? -19.375 -12.906 11.742 1 60.97 105 ASP A CA 1
ATOM 805 C C . ASP A 1 105 ? -17.984 -13.297 12.234 1 60.97 105 ASP A C 1
ATOM 807 O O . ASP A 1 105 ? -17.109 -13.609 11.43 1 60.97 105 ASP A O 1
ATOM 811 N N . ASP A 1 106 ? -17.625 -12.969 13.492 1 55.94 106 ASP A N 1
ATOM 812 C CA . ASP A 1 106 ? -16.422 -13.203 14.266 1 55.94 106 ASP A CA 1
ATOM 813 C C . ASP A 1 106 ? -16 -14.672 14.211 1 55.94 106 ASP A C 1
ATOM 815 O O . ASP A 1 106 ? -14.906 -15.031 14.633 1 55.94 106 ASP A O 1
ATOM 819 N N . ALA A 1 107 ? -16.891 -15.5 13.93 1 50.97 107 ALA A N 1
ATOM 820 C CA . ALA A 1 107 ? -16.594 -16.922 14.07 1 50.97 107 ALA A CA 1
ATOM 821 C C . ALA A 1 107 ? -15.516 -17.359 13.094 1 50.97 107 ALA A C 1
ATOM 823 O O . ALA A 1 107 ? -15.141 -18.531 13.055 1 50.97 107 ALA A O 1
ATOM 824 N N . LEU A 1 108 ? -14.898 -16.422 12.406 1 54.56 108 LEU A N 1
ATOM 825 C CA . LEU A 1 108 ? -14.086 -16.828 11.266 1 54.56 108 LEU A CA 1
ATOM 826 C C . LEU A 1 108 ? -12.648 -17.078 11.688 1 54.56 108 LEU A C 1
ATOM 828 O O . LEU A 1 108 ? -11.844 -17.562 10.891 1 54.56 108 LEU A O 1
ATOM 832 N N . THR A 1 109 ? -12.188 -16.75 12.922 1 56.12 109 THR A N 1
ATOM 833 C CA . THR A 1 109 ? -10.734 -16.781 13.023 1 56.12 109 THR A CA 1
ATOM 834 C C . THR A 1 109 ? -10.289 -17.453 14.312 1 56.12 109 THR A C 1
ATOM 836 O O . THR A 1 109 ? -10.133 -16.797 15.344 1 56.12 109 THR A O 1
ATOM 839 N N . PRO A 1 110 ? -10.352 -18.781 14.43 1 52.06 110 PRO A N 1
ATOM 840 C CA . PRO A 1 110 ? -9.977 -19.359 15.727 1 52.06 110 PRO A CA 1
ATOM 841 C C . PRO A 1 110 ? -8.469 -19.312 15.984 1 52.06 110 PRO A C 1
ATOM 843 O O . PRO A 1 110 ? -8.031 -19.5 17.125 1 52.06 110 PRO A O 1
ATOM 846 N N . LYS A 1 111 ? -7.574 -19.375 14.992 1 55.72 111 LYS A N 1
ATOM 847 C CA . LYS A 1 111 ? -6.227 -19.781 15.359 1 55.72 111 LYS A CA 1
ATOM 848 C C . LYS A 1 111 ? -5.438 -18.625 15.969 1 55.72 111 LYS A C 1
ATOM 850 O O . LYS A 1 111 ? -5.637 -17.469 15.594 1 55.72 111 LYS A O 1
ATOM 855 N N . ASP A 1 112 ? -4.648 -18.938 17.016 1 56.59 112 ASP A N 1
ATOM 856 C CA . ASP A 1 112 ? -3.777 -18.031 17.766 1 56.59 112 ASP A CA 1
ATOM 857 C C . ASP A 1 112 ? -3.004 -17.109 16.828 1 56.59 112 ASP A C 1
ATOM 859 O O . ASP A 1 112 ? -2.918 -15.906 17.062 1 56.59 112 ASP A O 1
ATOM 863 N N . ARG A 1 113 ? -2.455 -17.672 15.711 1 55.41 113 ARG A N 1
ATOM 864 C CA . ARG A 1 113 ? -1.667 -16.844 14.797 1 55.41 113 ARG A CA 1
ATOM 865 C C . ARG A 1 113 ? -2.539 -15.805 14.117 1 55.41 113 ARG A C 1
ATOM 867 O O . ARG A 1 113 ? -2.109 -14.664 13.914 1 55.41 113 ARG A O 1
ATOM 874 N N . TYR A 1 114 ? -3.729 -16.234 13.906 1 63.25 114 TYR A N 1
ATOM 875 C CA . TYR A 1 114 ? -4.645 -15.289 13.281 1 63.25 114 TYR A CA 1
ATOM 876 C C . TYR A 1 114 ? -5.004 -14.164 14.25 1 63.25 114 TYR A C 1
ATOM 878 O O . TYR A 1 114 ? -5.078 -13 13.859 1 63.25 114 TYR A O 1
ATOM 886 N N . GLN A 1 115 ? -5.086 -14.625 15.406 1 71.38 115 GLN A N 1
ATOM 887 C CA . GLN A 1 115 ? -5.41 -13.602 16.391 1 71.38 115 GLN A CA 1
ATOM 888 C C . GLN A 1 115 ? -4.273 -12.586 16.531 1 71.38 115 GLN A C 1
ATOM 890 O O . GLN A 1 115 ? -4.516 -11.383 16.625 1 71.38 115 GLN A O 1
ATOM 895 N N . ALA A 1 116 ? -3.074 -13.148 16.438 1 73.06 116 ALA A N 1
ATOM 896 C CA . ALA A 1 116 ? -1.919 -12.266 16.531 1 73.06 116 ALA A CA 1
ATOM 897 C C . ALA A 1 116 ? -1.842 -11.32 15.344 1 73.06 116 ALA A C 1
ATOM 899 O O . ALA A 1 116 ? -1.527 -10.133 15.492 1 73.06 116 ALA A O 1
ATOM 900 N N . MET A 1 117 ? -2.174 -11.859 14.219 1 76.31 117 MET A N 1
ATOM 901 C CA . MET A 1 117 ? -2.152 -11.039 13.008 1 76.31 117 MET A CA 1
ATOM 902 C C . MET A 1 117 ? -3.262 -9.992 13.039 1 76.31 117 MET A C 1
ATOM 904 O O . MET A 1 117 ? -3.033 -8.828 12.703 1 76.31 117 MET A O 1
ATOM 908 N N . THR A 1 118 ? -4.398 -10.492 13.5 1 81.25 118 THR A N 1
ATOM 909 C CA . THR A 1 118 ? -5.527 -9.562 13.57 1 81.25 118 THR A CA 1
ATOM 910 C C . THR A 1 118 ? -5.281 -8.484 14.609 1 81.25 118 THR A C 1
ATOM 912 O O . THR A 1 118 ? -5.684 -7.332 14.43 1 81.25 118 THR A O 1
ATOM 915 N N . ASP A 1 119 ? -4.602 -8.883 15.617 1 86.31 119 ASP A N 1
ATOM 916 C CA . ASP A 1 119 ? -4.285 -7.891 16.641 1 86.31 119 ASP A CA 1
ATOM 917 C C . ASP A 1 119 ? -3.279 -6.867 16.125 1 86.31 119 ASP A C 1
ATOM 919 O O . ASP A 1 119 ? -3.414 -5.668 16.391 1 86.31 119 ASP A O 1
ATOM 923 N N . ARG A 1 120 ? -2.377 -7.344 15.398 1 89.25 120 ARG A N 1
ATOM 924 C CA . ARG A 1 120 ? -1.298 -6.484 14.922 1 89.25 120 ARG A CA 1
ATOM 925 C C . ARG A 1 120 ? -1.762 -5.617 13.758 1 89.25 120 ARG A C 1
ATOM 927 O O . ARG A 1 120 ? -1.484 -4.418 13.719 1 89.25 120 ARG A O 1
ATOM 934 N N . TYR A 1 121 ? -2.521 -6.172 12.875 1 92.25 121 TYR A N 1
ATOM 935 C CA . TYR A 1 121 ? -2.785 -5.488 11.609 1 92.25 121 TYR A CA 1
ATOM 936 C C . TYR A 1 121 ? -4.211 -4.953 11.57 1 92.25 121 TYR A C 1
ATOM 938 O O . TYR A 1 121 ? -4.531 -4.094 10.742 1 92.25 121 TYR A O 1
ATOM 946 N N . GLN A 1 122 ? -5.105 -5.504 12.445 1 93.19 122 GLN A N 1
ATOM 947 C CA . GLN A 1 122 ? -6.453 -4.988 12.664 1 93.19 122 GLN A CA 1
ATOM 948 C C . GLN A 1 122 ? -7.254 -4.969 11.359 1 93.19 122 GLN A C 1
ATOM 950 O O . GLN A 1 122 ? -7.414 -6.004 10.711 1 93.19 122 GLN A O 1
ATOM 955 N N . GLN A 1 123 ? -7.711 -3.871 10.883 1 92.69 123 GLN A N 1
ATOM 956 C CA . GLN A 1 123 ? -8.688 -3.768 9.805 1 92.69 123 GLN A CA 1
ATOM 957 C C . GLN A 1 123 ? -8.188 -4.465 8.539 1 92.69 123 GLN A C 1
ATOM 959 O O . GLN A 1 123 ? -8.953 -5.16 7.867 1 92.69 123 GLN A O 1
ATOM 964 N N . ILE A 1 124 ? -6.941 -4.262 8.195 1 92.12 124 ILE A N 1
ATOM 965 C CA . ILE A 1 124 ? -6.469 -4.828 6.934 1 92.12 124 ILE A CA 1
ATOM 966 C C . ILE A 1 124 ? -6.438 -6.352 7.031 1 92.12 124 ILE A C 1
ATOM 968 O O . ILE A 1 124 ? -6.609 -7.051 6.027 1 92.12 124 ILE A O 1
ATOM 972 N N . ALA A 1 125 ? -6.258 -6.895 8.25 1 89 125 ALA A N 1
ATOM 973 C CA . ALA A 1 125 ? -6.344 -8.336 8.453 1 89 125 ALA A CA 1
ATOM 974 C C . ALA A 1 125 ? -7.785 -8.82 8.336 1 89 125 ALA A C 1
ATOM 976 O O . ALA A 1 125 ? -8.047 -9.883 7.75 1 89 125 ALA A O 1
ATOM 977 N N . ARG A 1 126 ? -8.688 -8.039 8.844 1 86.5 126 ARG A N 1
ATOM 978 C CA . ARG A 1 126 ? -10.094 -8.406 8.805 1 86.5 126 ARG A CA 1
ATOM 979 C C . ARG A 1 126 ? -10.617 -8.43 7.375 1 86.5 126 ARG A C 1
ATOM 981 O O . ARG A 1 126 ? -11.57 -9.148 7.062 1 86.5 126 ARG A O 1
ATOM 988 N N . ASP A 1 127 ? -9.961 -7.691 6.531 1 87.38 127 ASP A N 1
ATOM 989 C CA . ASP A 1 127 ? -10.391 -7.582 5.141 1 87.38 127 ASP A CA 1
ATOM 990 C C . ASP A 1 127 ? -9.727 -8.648 4.277 1 87.38 127 ASP A C 1
ATOM 992 O O . ASP A 1 127 ? -10.07 -8.812 3.102 1 87.38 127 ASP A O 1
ATOM 996 N N . LEU A 1 128 ? -8.867 -9.414 4.824 1 87.5 128 LEU A N 1
ATOM 997 C CA . LEU A 1 128 ? -7.953 -10.188 3.996 1 87.5 128 LEU A CA 1
ATOM 998 C C . LEU A 1 128 ? -8.516 -11.578 3.717 1 87.5 128 LEU A C 1
ATOM 1000 O O . LEU A 1 128 ? -8.086 -12.562 4.328 1 87.5 128 LEU A O 1
ATOM 1004 N N . PHE A 1 129 ? -9.422 -11.664 2.83 1 89.44 129 PHE A N 1
ATOM 1005 C CA . PHE A 1 129 ? -9.938 -12.93 2.316 1 89.44 129 PHE A CA 1
ATOM 1006 C C . PHE A 1 129 ? -9.453 -13.164 0.89 1 89.44 129 PHE A C 1
ATOM 1008 O O . PHE A 1 129 ? -10.211 -12.992 -0.066 1 89.44 129 PHE A O 1
ATOM 1015 N N . ILE A 1 130 ? -8.188 -13.531 0.836 1 94.38 130 ILE A N 1
ATOM 1016 C CA . ILE A 1 130 ? -7.559 -13.703 -0.469 1 94.38 130 ILE A CA 1
ATOM 1017 C C . ILE A 1 130 ? -6.941 -15.094 -0.571 1 94.38 130 ILE A C 1
ATOM 1019 O O . ILE A 1 130 ? -6.656 -15.727 0.446 1 94.38 130 ILE A O 1
ATOM 1023 N N . PHE A 1 131 ? -6.734 -15.562 -1.771 1 96.44 131 PHE A N 1
ATOM 1024 C CA . PHE A 1 131 ? -6.266 -16.906 -2.061 1 96.44 131 PHE A CA 1
ATOM 1025 C C . PHE A 1 131 ? -5.223 -16.891 -3.172 1 96.44 131 PHE A C 1
ATOM 1027 O O . PHE A 1 131 ? -5.492 -16.422 -4.277 1 96.44 131 PHE A O 1
ATOM 1034 N N . GLY A 1 132 ? -4.047 -17.438 -2.857 1 96.88 132 GLY A N 1
ATOM 1035 C CA . GLY A 1 132 ? -2.936 -17.328 -3.787 1 96.88 132 GLY A CA 1
ATOM 1036 C C . GLY A 1 132 ? -2.385 -18.672 -4.215 1 96.88 132 GLY A C 1
ATOM 1037 O O . GLY A 1 132 ? -2.875 -19.719 -3.779 1 96.88 132 GLY A O 1
ATOM 1038 N N . CYS A 1 133 ? -1.512 -18.625 -5.156 1 97.94 133 CYS A N 1
ATOM 1039 C CA . CYS A 1 133 ? -0.7 -19.75 -5.637 1 97.94 133 CYS A CA 1
ATOM 1040 C C . CYS A 1 133 ? 0.786 -19.438 -5.488 1 97.94 133 CYS A C 1
ATOM 1042 O O . CYS A 1 133 ? 1.259 -18.391 -5.949 1 97.94 133 CYS A O 1
ATOM 1044 N N . HIS A 1 134 ? 1.488 -20.297 -4.789 1 97.81 134 HIS A N 1
ATOM 1045 C CA . HIS A 1 134 ? 2.928 -20.125 -4.617 1 97.81 134 HIS A CA 1
ATOM 1046 C C . HIS A 1 134 ? 3.695 -21.219 -5.359 1 97.81 134 HIS A C 1
ATOM 1048 O O . HIS A 1 134 ? 3.281 -22.375 -5.367 1 97.81 134 HIS A O 1
ATOM 1054 N N . VAL A 1 135 ? 4.73 -20.828 -5.957 1 98.69 135 VAL A N 1
ATOM 1055 C CA . VAL A 1 135 ? 5.57 -21.781 -6.684 1 98.69 135 VAL A CA 1
ATOM 1056 C C . VAL A 1 135 ? 6.996 -21.734 -6.137 1 98.69 135 VAL A C 1
ATOM 1058 O O . VAL A 1 135 ? 7.59 -20.656 -6.031 1 98.69 135 VAL A O 1
ATOM 1061 N N . HIS A 1 136 ? 7.473 -22.875 -5.766 1 98.38 136 HIS A N 1
ATOM 1062 C CA . HIS A 1 136 ? 8.852 -23.062 -5.32 1 98.38 136 HIS A CA 1
ATOM 1063 C C . HIS A 1 136 ? 9.711 -23.656 -6.43 1 98.38 136 HIS A C 1
ATOM 1065 O O . HIS A 1 136 ? 9.297 -24.594 -7.109 1 98.38 136 HIS A O 1
ATOM 1071 N N . VAL A 1 137 ? 10.836 -23.109 -6.66 1 98.75 137 VAL A N 1
ATOM 1072 C CA . VAL A 1 137 ? 11.828 -23.672 -7.574 1 98.75 137 VAL A CA 1
ATOM 1073 C C . VAL A 1 137 ? 13.141 -23.922 -6.824 1 98.75 137 VAL A C 1
ATOM 1075 O O . VAL A 1 137 ? 13.641 -23.047 -6.121 1 98.75 137 VAL A O 1
ATOM 1078 N N . ALA A 1 138 ? 13.672 -25.078 -6.961 1 98.25 138 ALA A N 1
ATOM 1079 C CA . ALA A 1 138 ? 14.883 -25.484 -6.242 1 98.25 138 ALA A CA 1
ATOM 1080 C C . ALA A 1 138 ? 16.047 -24.562 -6.574 1 98.25 138 ALA A C 1
ATOM 1082 O O . ALA A 1 138 ? 16.234 -24.156 -7.73 1 98.25 138 ALA A O 1
ATOM 1083 N N . MET A 1 139 ? 16.781 -24.203 -5.605 1 96.25 139 MET A N 1
ATOM 1084 C CA . MET A 1 139 ? 17.953 -23.328 -5.711 1 96.25 139 MET A CA 1
ATOM 1085 C C . MET A 1 139 ? 19.188 -24 -5.105 1 96.25 139 MET A C 1
ATOM 1087 O O . MET A 1 139 ? 19.109 -24.609 -4.031 1 96.25 139 MET A O 1
ATOM 1091 N N . GLU A 1 140 ? 20.297 -23.844 -5.73 1 94.69 140 GLU A N 1
ATOM 1092 C CA . GLU A 1 140 ? 21.547 -24.453 -5.277 1 94.69 140 GLU A CA 1
ATOM 1093 C C . GLU A 1 140 ? 22.031 -23.828 -3.977 1 94.69 140 GLU A C 1
ATOM 1095 O O . GLU A 1 140 ? 22.5 -24.531 -3.08 1 94.69 140 GLU A O 1
ATOM 1100 N N . ASP A 1 141 ? 22.031 -22.562 -3.984 1 95.19 141 ASP A N 1
ATOM 1101 C CA . ASP A 1 141 ? 22.422 -21.844 -2.773 1 95.19 141 ASP A CA 1
ATOM 1102 C C . ASP A 1 141 ? 21.766 -20.469 -2.715 1 95.19 141 ASP A C 1
ATOM 1104 O O . ASP A 1 141 ? 21.156 -20.016 -3.688 1 95.19 141 ASP A O 1
ATOM 1108 N N . ARG A 1 142 ? 21.922 -19.875 -1.604 1 96.75 142 ARG A N 1
ATOM 1109 C CA . ARG A 1 142 ? 21.203 -18.625 -1.344 1 96.75 142 ARG A CA 1
ATOM 1110 C C . ARG A 1 142 ? 21.828 -17.469 -2.104 1 96.75 142 ARG A C 1
ATOM 1112 O O . ARG A 1 142 ? 21.156 -16.5 -2.459 1 96.75 142 ARG A O 1
ATOM 1119 N N . GLU A 1 143 ? 23.172 -17.484 -2.326 1 97.25 143 GLU A N 1
ATOM 1120 C CA . GLU A 1 143 ? 23.812 -16.453 -3.119 1 97.25 143 GLU A CA 1
ATOM 1121 C C . GLU A 1 143 ? 23.234 -16.375 -4.527 1 97.25 143 GLU A C 1
ATOM 1123 O O . GLU A 1 143 ? 22.891 -15.305 -5.012 1 97.25 143 GLU A O 1
ATOM 1128 N N . LEU A 1 144 ? 23.172 -17.562 -5.121 1 97.12 144 LEU A N 1
ATOM 1129 C CA . LEU A 1 144 ? 22.516 -17.641 -6.426 1 97.12 144 LEU A CA 1
ATOM 1130 C C . LEU A 1 144 ? 21.062 -17.203 -6.332 1 97.12 144 LEU A C 1
ATOM 1132 O O . LEU A 1 144 ? 20.547 -16.531 -7.234 1 97.12 144 LEU A O 1
ATOM 1136 N N . GLY A 1 145 ? 20.375 -17.562 -5.254 1 98.25 145 GLY A N 1
ATOM 1137 C CA . GLY A 1 145 ? 18.984 -17.172 -5.027 1 98.25 145 GLY A CA 1
ATOM 1138 C C . GLY A 1 145 ? 18.781 -15.672 -5.102 1 98.25 145 GLY A C 1
ATOM 1139 O O . GLY A 1 145 ? 17.812 -15.203 -5.699 1 98.25 145 GLY A O 1
ATOM 1140 N N . ILE A 1 146 ? 19.719 -14.914 -4.539 1 98.31 146 ILE A N 1
ATOM 1141 C CA . ILE A 1 146 ? 19.625 -13.461 -4.531 1 98.31 146 ILE A CA 1
ATOM 1142 C C . ILE A 1 146 ? 19.766 -12.922 -5.957 1 98.31 146 ILE A C 1
ATOM 1144 O O . ILE A 1 146 ? 19 -12.047 -6.375 1 98.31 146 ILE A O 1
ATOM 1148 N N . GLN A 1 147 ? 20.688 -13.477 -6.719 1 98.25 147 GLN A N 1
ATOM 1149 C CA . GLN A 1 147 ? 20.891 -13.031 -8.094 1 98.25 147 GLN A CA 1
ATOM 1150 C C . GLN A 1 147 ? 19.688 -13.359 -8.969 1 98.25 147 GLN A C 1
ATOM 1152 O O . GLN A 1 147 ? 19.281 -12.547 -9.805 1 98.25 147 GLN A O 1
ATOM 1157 N N . VAL A 1 148 ? 19.156 -14.516 -8.758 1 98.56 148 VAL A N 1
ATOM 1158 C CA . VAL A 1 148 ? 17.984 -14.945 -9.508 1 98.56 148 VAL A CA 1
ATOM 1159 C C . VAL A 1 148 ? 16.781 -14.07 -9.125 1 98.56 148 VAL A C 1
ATOM 1161 O O . VAL A 1 148 ? 16.031 -13.625 -9.992 1 98.56 148 VAL A O 1
ATOM 1164 N N . MET A 1 149 ? 16.609 -13.812 -7.84 1 98.62 149 MET A N 1
ATOM 1165 C CA . MET A 1 149 ? 15.539 -12.938 -7.371 1 98.62 149 MET A CA 1
ATOM 1166 C C . MET A 1 149 ? 15.633 -11.562 -8.023 1 98.62 149 MET A C 1
ATOM 1168 O O . MET A 1 149 ? 14.633 -11.031 -8.508 1 98.62 149 MET A O 1
ATOM 1172 N N . ASN A 1 150 ? 16.844 -10.984 -8.055 1 98.56 150 ASN A N 1
ATOM 1173 C CA . ASN A 1 150 ? 17.078 -9.688 -8.68 1 98.56 150 ASN A CA 1
ATOM 1174 C C . ASN A 1 150 ? 16.625 -9.688 -10.141 1 98.56 150 ASN A C 1
ATOM 1176 O O . ASN A 1 150 ? 15.984 -8.734 -10.586 1 98.56 150 ASN A O 1
ATOM 1180 N N . ARG A 1 151 ? 16.938 -10.742 -10.852 1 98.56 151 ARG A N 1
ATOM 1181 C CA . ARG A 1 151 ? 16.656 -10.82 -12.281 1 98.56 151 ARG A CA 1
ATOM 1182 C C . ARG A 1 151 ? 15.18 -11.078 -12.539 1 98.56 151 ARG A C 1
ATOM 1184 O O . ARG A 1 151 ? 14.625 -10.625 -13.547 1 98.56 151 ARG A O 1
ATOM 1191 N N . CYS A 1 152 ? 14.523 -11.734 -11.617 1 98.69 152 CYS A N 1
ATOM 1192 C CA . CYS A 1 152 ? 13.141 -12.156 -11.836 1 98.69 152 CYS A CA 1
ATOM 1193 C C . CYS A 1 152 ? 12.18 -11.008 -11.547 1 98.69 152 CYS A C 1
ATOM 1195 O O . CYS A 1 152 ? 11.016 -11.062 -11.953 1 98.69 152 CYS A O 1
ATOM 1197 N N . ARG A 1 153 ? 12.602 -9.938 -10.883 1 98.38 153 ARG A N 1
ATOM 1198 C CA . ARG A 1 153 ? 11.75 -8.805 -10.531 1 98.38 153 ARG A CA 1
ATOM 1199 C C . ARG A 1 153 ? 11.078 -8.219 -11.773 1 98.38 153 ARG A C 1
ATOM 1201 O O . ARG A 1 153 ? 9.922 -7.793 -11.719 1 98.38 153 ARG A O 1
ATOM 1208 N N . ARG A 1 154 ? 11.75 -8.242 -12.922 1 98.19 154 ARG A N 1
ATOM 1209 C CA . ARG A 1 154 ? 11.266 -7.613 -14.148 1 98.19 154 ARG A CA 1
ATOM 1210 C C . ARG A 1 154 ? 10.016 -8.32 -14.672 1 98.19 154 ARG A C 1
ATOM 1212 O O . ARG A 1 154 ? 9.266 -7.754 -15.461 1 98.19 154 ARG A O 1
ATOM 1219 N N . TRP A 1 155 ? 9.781 -9.562 -14.234 1 98.56 155 TRP A N 1
ATOM 1220 C CA . TRP A 1 155 ? 8.695 -10.359 -14.797 1 98.56 155 TRP A CA 1
ATOM 1221 C C . TRP A 1 155 ? 7.461 -10.305 -13.898 1 98.56 155 TRP A C 1
ATOM 1223 O O . TRP A 1 155 ? 6.406 -10.836 -14.258 1 98.56 155 TRP A O 1
ATOM 1233 N N . LEU A 1 156 ? 7.543 -9.625 -12.742 1 98.56 156 LEU A N 1
ATOM 1234 C CA . LEU A 1 156 ? 6.457 -9.609 -11.766 1 98.56 156 LEU A CA 1
ATOM 1235 C C . LEU A 1 156 ? 5.191 -9.016 -12.375 1 98.56 156 LEU A C 1
ATOM 1237 O O . LEU A 1 156 ? 4.094 -9.539 -12.18 1 98.56 156 LEU A O 1
ATOM 1241 N N . PRO A 1 157 ? 5.25 -7.957 -13.227 1 98.31 157 PRO A N 1
ATOM 1242 C CA . PRO A 1 157 ? 4.016 -7.395 -13.781 1 98.31 157 PRO A CA 1
ATOM 1243 C C . PRO A 1 157 ? 3.275 -8.375 -14.688 1 98.31 157 PRO A C 1
ATOM 1245 O O . PRO A 1 157 ? 2.066 -8.57 -14.539 1 98.31 157 PRO A O 1
ATOM 1248 N N . ILE A 1 158 ? 3.977 -9.023 -15.602 1 98.69 158 ILE A N 1
ATOM 1249 C CA . ILE A 1 158 ? 3.311 -9.938 -16.516 1 98.69 158 ILE A CA 1
ATOM 1250 C C . ILE A 1 158 ? 2.807 -11.164 -15.758 1 98.69 158 ILE A C 1
ATOM 1252 O O . ILE A 1 158 ? 1.738 -11.695 -16.062 1 98.69 158 ILE A O 1
ATOM 1256 N N . LEU A 1 159 ? 3.59 -11.633 -14.742 1 98.81 159 LEU A N 1
ATOM 1257 C CA . LEU A 1 159 ? 3.143 -12.758 -13.93 1 98.81 159 LEU A CA 1
ATOM 1258 C C . LEU A 1 159 ? 1.872 -12.414 -13.164 1 98.81 159 LEU A C 1
ATOM 1260 O O . LEU A 1 159 ? 0.991 -13.258 -13 1 98.81 159 LEU A O 1
ATOM 1264 N N . GLN A 1 160 ? 1.799 -11.141 -12.695 1 98.56 160 GLN A N 1
ATOM 1265 C CA . GLN A 1 160 ? 0.581 -10.672 -12.047 1 98.56 160 GLN A CA 1
ATOM 1266 C C . GLN A 1 160 ? -0.591 -10.648 -13.023 1 98.56 160 GLN A C 1
ATOM 1268 O O . GLN A 1 160 ? -1.694 -11.086 -12.688 1 98.56 160 GLN A O 1
ATOM 1273 N N . ALA A 1 161 ? -0.357 -10.211 -14.18 1 98.75 161 ALA A N 1
ATOM 1274 C CA . ALA A 1 161 ? -1.416 -10.062 -15.18 1 98.75 161 ALA A CA 1
ATOM 1275 C C . ALA A 1 161 ? -1.971 -11.414 -15.602 1 98.75 161 ALA A C 1
ATOM 1277 O O . ALA A 1 161 ? -3.188 -11.609 -15.656 1 98.75 161 ALA A O 1
ATOM 1278 N N . ILE A 1 162 ? -1.14 -12.359 -15.82 1 98.81 162 ILE A N 1
ATOM 1279 C CA . ILE A 1 162 ? -1.562 -13.602 -16.453 1 98.81 162 ILE A CA 1
ATOM 1280 C C . ILE A 1 162 ? -2.258 -14.5 -15.438 1 98.81 162 ILE A C 1
ATOM 1282 O O . ILE A 1 162 ? -2.916 -15.477 -15.805 1 98.81 162 ILE A O 1
ATOM 1286 N N . THR A 1 163 ? -2.1 -14.234 -14.125 1 98.88 163 THR A N 1
ATOM 1287 C CA . THR A 1 163 ? -2.713 -15.062 -13.094 1 98.88 163 THR A CA 1
ATOM 1288 C C . THR A 1 163 ? -3.92 -14.359 -12.477 1 98.88 163 THR A C 1
ATOM 1290 O O . THR A 1 163 ? -4.508 -14.859 -11.516 1 98.88 163 THR A O 1
ATOM 1293 N N . ALA A 1 164 ? -4.285 -13.203 -13.016 1 98.75 164 ALA A N 1
ATOM 1294 C CA . ALA A 1 164 ? -5.367 -12.414 -12.438 1 98.75 164 ALA A CA 1
ATOM 1295 C C . ALA A 1 164 ? -6.664 -13.211 -12.375 1 98.75 164 ALA A C 1
ATOM 1297 O O . ALA A 1 164 ? -7.133 -13.727 -13.391 1 98.75 164 ALA A O 1
ATOM 1298 N N . ASN A 1 165 ? -7.27 -13.328 -11.188 1 98.88 165 ASN A N 1
ATOM 1299 C CA . ASN A 1 165 ? -8.43 -14.18 -10.945 1 98.88 165 ASN A CA 1
ATOM 1300 C C . ASN A 1 165 ? -9.266 -13.672 -9.773 1 98.88 165 ASN A C 1
ATOM 1302 O O . ASN A 1 165 ? -9.836 -14.469 -9.031 1 98.88 165 ASN A O 1
ATOM 1306 N N . SER A 1 166 ? -9.297 -12.359 -9.539 1 98.75 166 SER A N 1
ATOM 1307 C CA . SER A 1 166 ? -10.023 -11.781 -8.414 1 98.75 166 SER A CA 1
ATOM 1308 C C . SER A 1 166 ? -10.617 -10.43 -8.773 1 98.75 166 SER A C 1
ATOM 1310 O O . SER A 1 166 ? -10.297 -9.414 -8.141 1 98.75 166 SER A O 1
ATOM 1312 N N . PRO A 1 167 ? -11.562 -10.398 -9.719 1 98.44 167 PRO A N 1
ATOM 1313 C CA . PRO A 1 167 ? -12.148 -9.125 -10.156 1 98.44 167 PRO A CA 1
ATOM 1314 C C . PRO A 1 167 ? -13.188 -8.578 -9.18 1 98.44 167 PRO A C 1
ATOM 1316 O O . PRO A 1 167 ? -13.477 -7.383 -9.188 1 98.44 167 PRO A O 1
ATOM 1319 N N . TYR A 1 168 ? -13.75 -9.43 -8.359 1 98.12 168 TYR A N 1
ATOM 1320 C CA . TYR A 1 168 ? -14.797 -9.047 -7.418 1 98.12 168 TYR A CA 1
ATOM 1321 C C . TYR A 1 168 ? -14.297 -9.109 -5.98 1 98.12 168 TYR A C 1
ATOM 1323 O O . TYR A 1 168 ? -13.383 -9.883 -5.668 1 98.12 168 TYR A O 1
ATOM 1331 N N . TRP A 1 169 ? -14.852 -8.297 -5.141 1 96.06 169 TRP A N 1
ATOM 1332 C CA . TRP A 1 169 ? -14.586 -8.32 -3.707 1 96.06 169 TRP A CA 1
ATOM 1333 C C . TRP A 1 169 ? -15.727 -7.68 -2.93 1 96.06 169 TRP A C 1
ATOM 1335 O O . TRP A 1 169 ? -16.219 -6.609 -3.307 1 96.06 169 TRP A O 1
ATOM 1345 N N . ASP A 1 170 ? -16.188 -8.328 -1.929 1 93.69 170 ASP A N 1
ATOM 1346 C CA . ASP A 1 170 ? -17.219 -7.82 -1.021 1 93.69 170 ASP A CA 1
ATOM 1347 C C . ASP A 1 170 ? -18.484 -7.426 -1.783 1 93.69 170 ASP A C 1
ATOM 1349 O O . ASP A 1 170 ? -19.062 -6.375 -1.521 1 93.69 170 ASP A O 1
ATOM 1353 N N . GLY A 1 171 ? -18.781 -8.188 -2.779 1 94.56 171 GLY A N 1
ATOM 1354 C CA . GLY A 1 171 ? -20.078 -8.078 -3.451 1 94.56 171 GLY A CA 1
ATOM 1355 C C . GLY A 1 171 ? -20.047 -7.133 -4.637 1 94.56 171 GLY A C 1
ATOM 1356 O O . GLY A 1 171 ? -21.078 -6.852 -5.238 1 94.56 171 GLY A O 1
ATOM 1357 N N . VAL A 1 172 ? -18.891 -6.629 -5.023 1 94.38 172 VAL A N 1
ATOM 1358 C CA . VAL A 1 172 ? -18.875 -5.645 -6.098 1 94.38 172 VAL A CA 1
ATOM 1359 C C . VAL A 1 172 ? -17.781 -5.996 -7.105 1 94.38 172 VAL A C 1
ATOM 1361 O O . VAL A 1 172 ? -16.797 -6.648 -6.754 1 94.38 172 VAL A O 1
ATOM 1364 N N . ASP A 1 173 ? -18.016 -5.648 -8.352 1 96.75 173 ASP A N 1
ATOM 1365 C CA . ASP A 1 173 ? -16.922 -5.617 -9.312 1 96.75 173 ASP A CA 1
ATOM 1366 C C . ASP A 1 173 ? -15.938 -4.496 -8.992 1 96.75 173 ASP A C 1
ATOM 1368 O O . ASP A 1 173 ? -16.281 -3.314 -9.109 1 96.75 173 ASP A O 1
ATOM 1372 N N . THR A 1 174 ? -14.758 -4.805 -8.625 1 96.88 174 THR A N 1
ATOM 1373 C CA . THR A 1 174 ? -13.797 -3.826 -8.133 1 96.88 174 THR A CA 1
ATOM 1374 C C . THR A 1 174 ? -13.211 -3.01 -9.281 1 96.88 174 THR A C 1
ATOM 1376 O O . THR A 1 174 ? -12.586 -1.97 -9.055 1 96.88 174 THR A O 1
ATOM 1379 N N . GLY A 1 175 ? -13.344 -3.477 -10.508 1 96.88 175 GLY A N 1
ATOM 1380 C CA . GLY A 1 175 ? -12.68 -2.875 -11.656 1 96.88 175 GLY A CA 1
ATOM 1381 C C . GLY A 1 175 ? -11.281 -3.41 -11.891 1 96.88 175 GLY A C 1
ATOM 1382 O O . GLY A 1 175 ? -10.664 -3.129 -12.922 1 96.88 175 GLY A O 1
ATOM 1383 N N . TYR A 1 176 ? -10.758 -4.188 -11.016 1 98 176 TYR A N 1
ATOM 1384 C CA . TYR A 1 176 ? -9.438 -4.797 -11.117 1 98 176 TYR A CA 1
ATOM 1385 C C . TYR A 1 176 ? -9.531 -6.207 -11.688 1 98 176 TYR A C 1
ATOM 1387 O O . TYR A 1 176 ? -10.555 -6.879 -11.539 1 98 176 TYR A O 1
ATOM 1395 N N . ALA A 1 177 ? -8.461 -6.586 -12.375 1 98.5 177 ALA A N 1
ATOM 1396 C CA . ALA A 1 177 ? -8.344 -7.992 -12.742 1 98.5 177 ALA A CA 1
ATOM 1397 C C . ALA A 1 177 ? -7.918 -8.836 -11.547 1 98.5 177 ALA A C 1
ATOM 1399 O O . ALA A 1 177 ? -8.391 -9.969 -11.375 1 98.5 177 ALA A O 1
ATOM 1400 N N . SER A 1 178 ? -7.074 -8.352 -10.711 1 98.69 178 SER A N 1
ATOM 1401 C CA . SER A 1 178 ? -6.633 -8.969 -9.461 1 98.69 178 SER A CA 1
ATOM 1402 C C . SER A 1 178 ? -6.723 -7.992 -8.297 1 98.69 178 SER A C 1
ATOM 1404 O O . SER A 1 178 ? -5.781 -7.242 -8.031 1 98.69 178 SER A O 1
ATOM 1406 N N . TYR A 1 179 ? -7.805 -8.031 -7.582 1 98.38 179 TYR A N 1
ATOM 1407 C CA . TYR A 1 179 ? -7.945 -7.172 -6.41 1 98.38 179 TYR A CA 1
ATOM 1408 C C . TYR A 1 179 ? -7.254 -7.789 -5.199 1 98.38 179 TYR A C 1
ATOM 1410 O O . TYR A 1 179 ? -6.992 -7.102 -4.207 1 98.38 179 TYR A O 1
ATOM 1418 N N . ARG A 1 180 ? -6.961 -9.102 -5.258 1 97.62 180 ARG A N 1
ATOM 1419 C CA . ARG A 1 180 ? -6.113 -9.727 -4.25 1 97.62 180 ARG A CA 1
ATOM 1420 C C . ARG A 1 180 ? -4.816 -8.945 -4.059 1 97.62 180 ARG A C 1
ATOM 1422 O O . ARG A 1 180 ? -4.375 -8.742 -2.928 1 97.62 180 ARG A O 1
ATOM 1429 N N . ARG A 1 181 ? -4.238 -8.562 -5.156 1 97.31 181 ARG A N 1
ATOM 1430 C CA . ARG A 1 181 ? -2.986 -7.816 -5.102 1 97.31 181 ARG A CA 1
ATOM 1431 C C . ARG A 1 181 ? -3.156 -6.531 -4.301 1 97.31 181 ARG A C 1
ATOM 1433 O O . ARG A 1 181 ? -2.293 -6.176 -3.494 1 97.31 181 ARG A O 1
ATOM 1440 N N . GLU A 1 182 ? -4.23 -5.809 -4.496 1 95.75 182 GLU A N 1
ATOM 1441 C CA . GLU A 1 182 ? -4.469 -4.539 -3.816 1 95.75 182 GLU A CA 1
ATOM 1442 C C . GLU A 1 182 ? -4.695 -4.75 -2.322 1 95.75 182 GLU A C 1
ATOM 1444 O O . GLU A 1 182 ? -4.227 -3.959 -1.5 1 95.75 182 GLU A O 1
ATOM 1449 N N . LEU A 1 183 ? -5.422 -5.797 -2.012 1 94.62 183 LEU A N 1
ATOM 1450 C CA . LEU A 1 183 ? -5.637 -6.125 -0.605 1 94.62 183 LEU A CA 1
ATOM 1451 C C . LEU A 1 183 ? -4.32 -6.492 0.073 1 94.62 183 LEU A C 1
ATOM 1453 O O . LEU A 1 183 ? -4.043 -6.035 1.185 1 94.62 183 LEU A O 1
ATOM 1457 N N . TRP A 1 184 ? -3.545 -7.23 -0.647 1 93.56 184 TRP A N 1
ATOM 1458 C CA . TRP A 1 184 ? -2.268 -7.699 -0.119 1 93.56 184 TRP A CA 1
ATOM 1459 C C . TRP A 1 184 ? -1.274 -6.551 0.007 1 93.56 184 TRP A C 1
ATOM 1461 O O . TRP A 1 184 ? -0.475 -6.512 0.945 1 93.56 184 TRP A O 1
ATOM 1471 N N . ALA A 1 185 ? -1.374 -5.621 -0.843 1 91.25 185 ALA A N 1
ATOM 1472 C CA . ALA A 1 185 ? -0.407 -4.531 -0.934 1 91.25 185 ALA A CA 1
ATOM 1473 C C . ALA A 1 185 ? -0.493 -3.621 0.288 1 91.25 185 ALA A C 1
ATOM 1475 O O . ALA A 1 185 ? 0.404 -2.809 0.527 1 91.25 185 ALA A O 1
ATOM 1476 N N . GLN A 1 186 ? -1.501 -3.729 1.079 1 91.31 186 GLN A N 1
ATOM 1477 C CA . GLN A 1 186 ? -1.668 -2.906 2.273 1 91.31 186 GLN A CA 1
ATOM 1478 C C . GLN A 1 186 ? -0.767 -3.391 3.404 1 91.31 186 GLN A C 1
ATOM 1480 O O . GLN A 1 186 ? -0.543 -2.668 4.379 1 91.31 186 GLN A O 1
ATOM 1485 N N . TRP A 1 187 ? -0.261 -4.52 3.271 1 89.88 187 TRP A N 1
ATOM 1486 C CA . TRP A 1 187 ? 0.624 -5.07 4.293 1 89.88 187 TRP A CA 1
ATOM 1487 C C . TRP A 1 187 ? 2.025 -4.484 4.172 1 89.88 187 TRP A C 1
ATOM 1489 O O . TRP A 1 187 ? 2.602 -4.453 3.082 1 89.88 187 TRP A O 1
ATOM 1499 N N . PRO A 1 188 ? 2.623 -3.98 5.242 1 88.12 188 PRO A N 1
ATOM 1500 C CA . PRO A 1 188 ? 3.895 -3.26 5.168 1 88.12 188 PRO A CA 1
ATOM 1501 C C . PRO A 1 188 ? 5.031 -4.125 4.625 1 88.12 188 PRO A C 1
ATOM 1503 O O . PRO A 1 188 ? 6.012 -3.598 4.094 1 88.12 188 PRO A O 1
ATOM 1506 N N . MET A 1 189 ? 5.023 -5.445 4.652 1 85.69 189 MET A N 1
ATOM 1507 C CA . MET A 1 189 ? 6.133 -6.27 4.176 1 85.69 189 MET A CA 1
ATOM 1508 C C . MET A 1 189 ? 5.754 -6.988 2.883 1 85.69 189 MET A C 1
ATOM 1510 O O . MET A 1 189 ? 6.414 -7.949 2.488 1 85.69 189 MET A O 1
ATOM 1514 N N . ALA A 1 190 ? 4.754 -6.516 2.309 1 91.19 190 ALA A N 1
ATOM 1515 C CA . ALA A 1 190 ? 4.332 -7.105 1.043 1 91.19 190 ALA A CA 1
ATOM 1516 C C . ALA A 1 190 ? 4.93 -6.355 -0.142 1 91.19 190 ALA A C 1
ATOM 1518 O O . ALA A 1 190 ? 5.609 -5.34 0.038 1 91.19 190 ALA A O 1
ATOM 1519 N N . GLY A 1 191 ? 4.773 -6.902 -1.342 1 94.19 191 GLY A N 1
ATOM 1520 C CA . GLY A 1 191 ? 5.23 -6.27 -2.566 1 94.19 191 GLY A CA 1
ATOM 1521 C C . GLY A 1 191 ? 6.504 -6.883 -3.115 1 94.19 191 GLY A C 1
ATOM 1522 O O . GLY A 1 191 ? 6.977 -7.902 -2.609 1 94.19 191 GLY A O 1
ATOM 1523 N N . PRO A 1 192 ? 7.004 -6.227 -4.172 1 96.88 192 PRO A N 1
ATOM 1524 C CA . PRO A 1 192 ? 8.234 -6.746 -4.77 1 96.88 192 PRO A CA 1
ATOM 1525 C C . PRO A 1 192 ? 9.453 -6.559 -3.865 1 96.88 192 PRO A C 1
ATOM 1527 O O . PRO A 1 192 ? 9.562 -5.539 -3.178 1 96.88 192 PRO A O 1
ATOM 1530 N N . PRO A 1 193 ? 10.344 -7.547 -3.84 1 97.12 193 PRO A N 1
ATOM 1531 C CA . PRO A 1 193 ? 11.594 -7.328 -3.102 1 97.12 193 PRO A CA 1
ATOM 1532 C C . PRO A 1 193 ? 12.461 -6.238 -3.723 1 97.12 193 PRO A C 1
ATOM 1534 O O . PRO A 1 193 ? 12.359 -5.973 -4.922 1 97.12 193 PRO A O 1
ATOM 1537 N N . ALA A 1 194 ? 13.273 -5.656 -2.902 1 96.44 194 ALA A N 1
ATOM 1538 C CA . ALA A 1 194 ? 14.297 -4.734 -3.396 1 96.44 194 ALA A CA 1
ATOM 1539 C C . ALA A 1 194 ? 15.375 -5.48 -4.176 1 96.44 194 ALA A C 1
ATOM 1541 O O . ALA A 1 194 ? 15.422 -6.711 -4.168 1 96.44 194 ALA A O 1
ATOM 1542 N N . HIS A 1 195 ? 16.078 -4.68 -4.957 1 97.31 195 HIS A N 1
ATOM 1543 C CA . HIS A 1 195 ? 17.328 -5.203 -5.488 1 97.31 195 HIS A CA 1
ATOM 1544 C C . HIS A 1 195 ? 18.391 -5.312 -4.398 1 97.31 195 HIS A C 1
ATOM 1546 O O . HIS A 1 195 ? 18.578 -4.379 -3.615 1 97.31 195 HIS A O 1
ATOM 1552 N N . PHE A 1 196 ? 19.062 -6.43 -4.312 1 98.06 196 PHE A N 1
ATOM 1553 C CA . PHE A 1 196 ? 20.156 -6.617 -3.359 1 98.06 196 PHE A CA 1
ATOM 1554 C C . PHE A 1 196 ? 21.469 -6.871 -4.078 1 98.06 196 PHE A C 1
ATOM 1556 O O . PHE A 1 196 ? 21.547 -7.711 -4.977 1 98.06 196 PHE A O 1
ATOM 1563 N N . ASP A 1 197 ? 22.5 -6.234 -3.641 1 97.12 197 ASP A N 1
ATOM 1564 C CA . ASP A 1 197 ? 23.797 -6.344 -4.289 1 97.12 197 ASP A CA 1
ATOM 1565 C C . ASP A 1 197 ? 24.469 -7.684 -3.979 1 97.12 197 ASP A C 1
ATOM 1567 O O . ASP A 1 197 ? 25.344 -8.141 -4.719 1 97.12 197 ASP A O 1
ATOM 1571 N N . SER A 1 198 ? 24.109 -8.273 -2.807 1 97.69 198 SER A N 1
ATOM 1572 C CA . SER A 1 198 ? 24.703 -9.516 -2.33 1 97.69 198 SER A CA 1
ATOM 1573 C C . SER A 1 198 ? 23.859 -10.164 -1.244 1 97.69 198 SER A C 1
ATOM 1575 O O . SER A 1 198 ? 22.891 -9.562 -0.772 1 97.69 198 SER A O 1
ATOM 1577 N N . LEU A 1 199 ? 24.219 -11.391 -0.956 1 97.94 199 LEU A N 1
ATOM 1578 C CA . LEU A 1 199 ? 23.578 -12.062 0.17 1 97.94 199 LEU A CA 1
ATOM 1579 C C . LEU A 1 199 ? 23.812 -11.281 1.465 1 97.94 199 LEU A C 1
ATOM 1581 O O . LEU A 1 199 ? 22.922 -11.219 2.316 1 97.94 199 LEU A O 1
ATOM 1585 N N . ALA A 1 200 ? 24.969 -10.695 1.596 1 98.31 200 ALA A N 1
ATOM 1586 C CA . ALA A 1 200 ? 25.281 -9.891 2.775 1 98.31 200 ALA A CA 1
ATOM 1587 C C . ALA A 1 200 ? 24.359 -8.672 2.859 1 98.31 200 ALA A C 1
ATOM 1589 O O . ALA A 1 200 ? 23.891 -8.32 3.941 1 98.31 200 ALA A O 1
ATOM 1590 N N . ASP A 1 201 ? 24.156 -8.023 1.742 1 98.12 201 ASP A N 1
ATOM 1591 C CA . ASP A 1 201 ? 23.234 -6.891 1.687 1 98.12 201 ASP A CA 1
ATOM 1592 C C . ASP A 1 201 ? 21.812 -7.305 2.074 1 98.12 201 ASP A C 1
ATOM 1594 O O . ASP A 1 201 ? 21.156 -6.609 2.84 1 98.12 201 ASP A O 1
ATOM 1598 N N . TYR A 1 202 ? 21.422 -8.43 1.563 1 98.19 202 TYR A N 1
ATOM 1599 C CA . TYR A 1 202 ? 20.109 -9 1.891 1 98.19 202 TYR A CA 1
ATOM 1600 C C . TYR A 1 202 ? 20 -9.273 3.385 1 98.19 202 TYR A C 1
ATOM 1602 O O . TYR A 1 202 ? 19.016 -8.898 4.02 1 98.19 202 TYR A O 1
ATOM 1610 N N . GLN A 1 203 ? 20.969 -9.875 3.92 1 98.06 203 GLN A N 1
ATOM 1611 C CA . GLN A 1 203 ? 20.969 -10.203 5.344 1 98.06 203 GLN A CA 1
ATOM 1612 C C . GLN A 1 203 ? 20.938 -8.938 6.195 1 98.06 203 GLN A C 1
ATOM 1614 O O . GLN A 1 203 ? 20.266 -8.898 7.227 1 98.06 203 GLN A O 1
ATOM 1619 N N . SER A 1 204 ? 21.656 -7.98 5.762 1 97.88 204 SER A N 1
ATOM 1620 C CA . SER A 1 204 ? 21.625 -6.699 6.465 1 97.88 204 SER A CA 1
ATOM 1621 C C . SER A 1 204 ? 20.219 -6.109 6.477 1 97.88 204 SER A C 1
ATOM 1623 O O . SER A 1 204 ? 19.781 -5.547 7.48 1 97.88 204 SER A O 1
ATOM 1625 N N . CYS A 1 205 ? 19.547 -6.211 5.371 1 97.25 205 CYS A N 1
ATOM 1626 C CA . CYS A 1 205 ? 18.156 -5.746 5.289 1 97.25 205 CYS A CA 1
ATOM 1627 C C . CYS A 1 205 ? 17.266 -6.516 6.258 1 97.25 205 CYS A C 1
ATOM 1629 O O . CYS A 1 205 ? 16.484 -5.914 6.988 1 97.25 205 CYS A O 1
ATOM 1631 N N . VAL A 1 206 ? 17.391 -7.816 6.281 1 97.44 206 VAL A N 1
ATOM 1632 C CA . VAL A 1 206 ? 16.609 -8.656 7.18 1 97.44 206 VAL A CA 1
ATOM 1633 C C . VAL A 1 206 ? 16.891 -8.258 8.633 1 97.44 206 VAL A C 1
ATOM 1635 O O . VAL A 1 206 ? 15.961 -8.109 9.43 1 97.44 206 VAL A O 1
ATOM 1638 N N . ASP A 1 207 ? 18.156 -8.047 8.914 1 97.56 207 ASP A N 1
ATOM 1639 C CA . ASP A 1 207 ? 18.547 -7.648 10.258 1 97.56 207 ASP A CA 1
ATOM 1640 C C . ASP A 1 207 ? 17.906 -6.32 10.656 1 97.56 207 ASP A C 1
ATOM 1642 O O . ASP A 1 207 ? 17.438 -6.164 11.781 1 97.56 207 ASP A O 1
ATOM 1646 N N . ASP A 1 208 ? 17.891 -5.395 9.727 1 97.06 208 ASP A N 1
ATOM 1647 C CA . ASP A 1 208 ? 17.281 -4.098 9.984 1 97.06 208 ASP A CA 1
ATOM 1648 C C . ASP A 1 208 ? 15.789 -4.254 10.273 1 97.06 208 ASP A C 1
ATOM 1650 O O . ASP A 1 208 ? 15.25 -3.604 11.18 1 97.06 208 ASP A O 1
ATOM 1654 N N . LEU A 1 209 ? 15.117 -5.07 9.508 1 97.19 209 LEU A N 1
ATOM 1655 C CA . LEU A 1 209 ? 13.68 -5.27 9.656 1 97.19 209 LEU A CA 1
ATOM 1656 C C . LEU A 1 209 ? 13.359 -5.973 10.977 1 97.19 209 LEU A C 1
ATOM 1658 O O . LEU A 1 209 ? 12.336 -5.684 11.602 1 97.19 209 LEU A O 1
ATOM 1662 N N . VAL A 1 210 ? 14.18 -6.879 11.359 1 96.81 210 VAL A N 1
ATOM 1663 C CA . VAL A 1 210 ? 14.031 -7.523 12.664 1 96.81 210 VAL A CA 1
ATOM 1664 C C . VAL A 1 210 ? 14.25 -6.5 13.773 1 96.81 210 VAL A C 1
ATOM 1666 O O . VAL A 1 210 ? 13.469 -6.418 14.719 1 96.81 210 VAL A O 1
ATOM 1669 N N . ALA A 1 211 ? 15.281 -5.711 13.656 1 96.12 211 ALA A N 1
ATOM 1670 C CA . ALA A 1 211 ? 15.664 -4.73 14.672 1 96.12 211 ALA A CA 1
ATOM 1671 C C . ALA A 1 211 ? 14.547 -3.727 14.914 1 96.12 211 ALA A C 1
ATOM 1673 O O . ALA A 1 211 ? 14.305 -3.322 16.062 1 96.12 211 ALA A O 1
ATOM 1674 N N . CYS A 1 212 ? 13.859 -3.375 13.852 1 95.31 212 CYS A N 1
ATOM 1675 C CA . CYS A 1 212 ? 12.828 -2.359 14.023 1 95.31 212 CYS A CA 1
ATOM 1676 C C . CYS A 1 212 ? 11.477 -2.996 14.336 1 95.31 212 CYS A C 1
ATOM 1678 O O . CYS A 1 212 ? 10.469 -2.299 14.461 1 95.31 212 CYS A O 1
ATOM 1680 N N . GLY A 1 213 ? 11.414 -4.285 14.414 1 93.69 213 GLY A N 1
ATOM 1681 C CA . GLY A 1 213 ? 10.203 -4.977 14.828 1 93.69 213 GLY A CA 1
ATOM 1682 C C . GLY A 1 213 ? 9.25 -5.258 13.68 1 93.69 213 GLY A C 1
ATOM 1683 O O . GLY A 1 213 ? 8.109 -5.668 13.898 1 93.69 213 GLY A O 1
ATOM 1684 N N . ALA A 1 214 ? 9.695 -5.047 12.477 1 94.56 214 ALA A N 1
ATOM 1685 C CA . ALA A 1 214 ? 8.844 -5.277 11.312 1 94.56 214 ALA A CA 1
ATOM 1686 C C . ALA A 1 214 ? 8.547 -6.766 11.141 1 94.56 214 ALA A C 1
ATOM 1688 O O . ALA A 1 214 ? 7.43 -7.141 10.766 1 94.56 214 ALA A O 1
ATOM 1689 N N . ILE A 1 215 ? 9.555 -7.551 11.359 1 93.19 215 ILE A N 1
ATOM 1690 C CA . ILE A 1 215 ? 9.414 -9 11.242 1 93.19 215 ILE A CA 1
ATOM 1691 C C . ILE A 1 215 ? 10.094 -9.68 12.422 1 93.19 215 ILE A C 1
ATOM 1693 O O . ILE A 1 215 ? 11.062 -9.156 12.977 1 93.19 215 ILE A O 1
ATOM 1697 N N . LYS A 1 216 ? 9.516 -10.82 12.828 1 91.44 216 LYS A N 1
ATOM 1698 C CA . LYS A 1 216 ? 10.141 -11.609 13.891 1 91.44 216 LYS A CA 1
ATOM 1699 C C . LYS A 1 216 ? 11.438 -12.258 13.398 1 91.44 216 LYS A C 1
ATOM 1701 O O . LYS A 1 216 ? 12.43 -12.297 14.133 1 91.44 216 LYS A O 1
ATOM 1706 N N . ASP A 1 217 ? 11.398 -12.797 12.234 1 93.69 217 ASP A N 1
ATOM 1707 C CA . ASP A 1 217 ? 12.539 -13.391 11.539 1 93.69 217 ASP A CA 1
ATOM 1708 C C . ASP A 1 217 ? 12.297 -13.445 10.039 1 93.69 217 ASP A C 1
ATOM 1710 O O . ASP A 1 217 ? 11.25 -13.008 9.555 1 93.69 217 ASP A O 1
ATOM 1714 N N . GLU A 1 218 ? 13.211 -13.945 9.336 1 94.44 218 GLU A N 1
ATOM 1715 C CA . GLU A 1 218 ? 13.203 -13.938 7.879 1 94.44 218 GLU A CA 1
ATOM 1716 C C . GLU A 1 218 ? 11.961 -14.633 7.328 1 94.44 218 GLU A C 1
ATOM 1718 O O . GLU A 1 218 ? 11.484 -14.297 6.246 1 94.44 218 GLU A O 1
ATOM 1723 N N . SER A 1 219 ? 11.391 -15.594 8.008 1 90.88 219 SER A N 1
ATOM 1724 C CA . SER A 1 219 ? 10.242 -16.359 7.531 1 90.88 219 SER A CA 1
ATOM 1725 C C . SER A 1 219 ? 8.984 -15.508 7.484 1 90.88 219 SER A C 1
ATOM 1727 O O . SER A 1 219 ? 7.988 -15.891 6.875 1 90.88 219 SER A O 1
ATOM 1729 N N . PHE A 1 220 ? 9.055 -14.258 7.996 1 88.62 220 PHE A N 1
ATOM 1730 C CA . PHE A 1 220 ? 7.902 -13.367 8.055 1 88.62 220 PHE A CA 1
ATOM 1731 C C . PHE A 1 220 ? 7.969 -12.328 6.934 1 88.62 220 PHE A C 1
ATOM 1733 O O . PHE A 1 220 ? 7.188 -11.375 6.918 1 88.62 220 PHE A O 1
ATOM 1740 N N . LEU A 1 221 ? 8.922 -12.508 6.008 1 92 221 LEU A N 1
ATOM 1741 C CA . LEU A 1 221 ? 8.922 -11.68 4.801 1 92 221 LEU A CA 1
ATOM 1742 C C . LEU A 1 221 ? 7.805 -12.102 3.857 1 92 221 LEU A C 1
ATOM 1744 O O . LEU A 1 221 ? 7.641 -13.297 3.574 1 92 221 LEU A O 1
ATOM 1748 N N . TYR A 1 222 ? 7.043 -11.125 3.381 1 92 222 TYR A N 1
ATOM 1749 C CA . TYR A 1 222 ? 5.895 -11.414 2.529 1 92 222 TYR A CA 1
ATOM 1750 C C . TYR A 1 222 ? 6.09 -10.836 1.132 1 92 222 TYR A C 1
ATOM 1752 O O . TYR A 1 222 ? 5.133 -10.383 0.5 1 92 222 TYR A O 1
ATOM 1760 N N . TRP A 1 223 ? 7.289 -10.789 0.681 1 96.31 223 TRP A N 1
ATOM 1761 C CA . TRP A 1 223 ? 7.586 -10.258 -0.646 1 96.31 223 TRP A CA 1
ATOM 1762 C C . TRP A 1 223 ? 7.035 -11.18 -1.733 1 96.31 223 TRP A C 1
ATOM 1764 O O . TRP A 1 223 ? 6.789 -12.359 -1.489 1 96.31 223 TRP A O 1
ATOM 1774 N N . ASP A 1 224 ? 6.828 -10.641 -2.908 1 98 224 ASP A N 1
ATOM 1775 C CA . ASP A 1 224 ? 6.266 -11.352 -4.051 1 98 224 ASP A CA 1
ATOM 1776 C C . ASP A 1 224 ? 7.184 -12.492 -4.492 1 98 224 ASP A C 1
ATOM 1778 O O . ASP A 1 224 ? 6.73 -13.453 -5.109 1 98 224 ASP A O 1
ATOM 1782 N N . ILE A 1 225 ? 8.477 -12.297 -4.32 1 98.5 225 ILE A N 1
ATOM 1783 C CA . ILE A 1 225 ? 9.508 -13.312 -4.445 1 98.5 225 ILE A CA 1
ATOM 1784 C C . ILE A 1 225 ? 10.367 -13.336 -3.182 1 98.5 225 ILE A C 1
ATOM 1786 O O . ILE A 1 225 ? 10.773 -12.289 -2.682 1 98.5 225 ILE A O 1
ATOM 1790 N N . ARG A 1 226 ? 10.586 -14.523 -2.707 1 97.62 226 ARG A N 1
ATOM 1791 C CA . ARG A 1 226 ? 11.422 -14.586 -1.512 1 97.62 226 ARG A CA 1
ATOM 1792 C C . ARG A 1 226 ? 12.227 -15.883 -1.475 1 97.62 226 ARG A C 1
ATOM 1794 O O . ARG A 1 226 ? 12.008 -16.781 -2.295 1 97.62 226 ARG A O 1
ATOM 1801 N N . LEU A 1 227 ? 13.195 -15.93 -0.607 1 97.19 227 LEU A N 1
ATOM 1802 C CA . LEU A 1 227 ? 13.984 -17.125 -0.317 1 97.19 227 LEU A CA 1
ATOM 1803 C C . LEU A 1 227 ? 13.555 -17.75 1.001 1 97.19 227 LEU A C 1
ATOM 1805 O O . LEU A 1 227 ? 13.922 -17.281 2.076 1 97.19 227 LEU A O 1
ATOM 1809 N N . PRO A 1 228 ? 12.805 -18.828 0.909 1 95.25 228 PRO A N 1
ATOM 1810 C CA . PRO A 1 228 ? 12.375 -19.484 2.152 1 95.25 228 PRO A CA 1
ATOM 1811 C C . PRO A 1 228 ? 13.547 -19.906 3.027 1 95.25 228 PRO A C 1
ATOM 1813 O O . PRO A 1 228 ? 14.633 -20.188 2.516 1 95.25 228 PRO A O 1
ATOM 1816 N N . THR A 1 229 ? 13.289 -20.016 4.344 1 92.25 229 THR A N 1
ATOM 1817 C CA . THR A 1 229 ? 14.352 -20.328 5.289 1 92.25 229 THR A CA 1
ATOM 1818 C C . THR A 1 229 ? 14.438 -21.844 5.512 1 92.25 229 THR A C 1
ATOM 1820 O O . THR A 1 229 ? 15.477 -22.359 5.914 1 92.25 229 THR A O 1
ATOM 1823 N N . ARG A 1 230 ? 13.414 -22.578 5.215 1 90.88 230 ARG A N 1
ATOM 1824 C CA . ARG A 1 230 ? 13.352 -23.984 5.602 1 90.88 230 ARG A CA 1
ATOM 1825 C C . ARG A 1 230 ? 13.656 -24.891 4.414 1 90.88 230 ARG A C 1
ATOM 1827 O O . ARG A 1 230 ? 13.953 -26.062 4.59 1 90.88 230 ARG A O 1
ATOM 1834 N N . VAL A 1 231 ? 13.438 -24.375 3.238 1 93.5 231 VAL A N 1
ATOM 1835 C CA . VAL A 1 231 ? 13.688 -25.156 2.035 1 93.5 231 VAL A CA 1
ATOM 1836 C C . VAL A 1 231 ? 14.594 -24.391 1.083 1 93.5 231 VAL A C 1
ATOM 1838 O O . VAL A 1 231 ? 14.508 -23.156 1.003 1 93.5 231 VAL A O 1
ATOM 1841 N N . PRO A 1 232 ? 15.422 -25.062 0.404 1 96 232 PRO A N 1
ATOM 1842 C CA . PRO A 1 232 ? 16.375 -24.422 -0.508 1 96 232 PRO A CA 1
ATOM 1843 C C . PRO A 1 232 ? 15.734 -24.047 -1.848 1 96 232 PRO A C 1
ATOM 1845 O O . PRO A 1 232 ? 16.141 -24.562 -2.891 1 96 232 PRO A O 1
ATOM 1848 N N . THR A 1 233 ? 14.758 -23.188 -1.843 1 97.94 233 THR A N 1
ATOM 1849 C CA . THR A 1 233 ? 14.031 -22.797 -3.045 1 97.94 233 THR A CA 1
ATOM 1850 C C . THR A 1 233 ? 13.906 -21.281 -3.127 1 97.94 233 THR A C 1
ATOM 1852 O O . THR A 1 233 ? 14.227 -20.562 -2.17 1 97.94 233 THR A O 1
ATOM 1855 N N . ILE A 1 234 ? 13.641 -20.797 -4.293 1 98.56 234 ILE A N 1
ATOM 1856 C CA . ILE A 1 234 ? 13.055 -19.469 -4.484 1 98.56 234 ILE A CA 1
ATOM 1857 C C . ILE A 1 234 ? 11.539 -19.609 -4.66 1 98.56 234 ILE A C 1
ATOM 1859 O O . ILE A 1 234 ? 11.062 -20.531 -5.309 1 98.56 234 ILE A O 1
ATOM 1863 N N . GLU A 1 235 ? 10.828 -18.719 -4.004 1 98.56 235 GLU A N 1
ATOM 1864 C CA . GLU A 1 235 ? 9.375 -18.828 -3.951 1 98.56 235 GLU A CA 1
ATOM 1865 C C . GLU A 1 235 ? 8.703 -17.625 -4.602 1 98.56 235 GLU A C 1
ATOM 1867 O O . GLU A 1 235 ? 9.023 -16.484 -4.273 1 98.56 235 GLU A O 1
ATOM 1872 N N . PHE A 1 236 ? 7.859 -17.875 -5.57 1 98.75 236 PHE A N 1
ATOM 1873 C CA . PHE A 1 236 ? 6.992 -16.859 -6.176 1 98.75 236 PHE A CA 1
ATOM 1874 C C . PHE A 1 236 ? 5.609 -16.891 -5.539 1 98.75 236 PHE A C 1
ATOM 1876 O O . PHE A 1 236 ? 4.945 -17.922 -5.516 1 98.75 236 PHE A O 1
ATOM 1883 N N . ARG A 1 237 ? 5.078 -15.633 -5.078 1 97.44 237 ARG A N 1
ATOM 1884 C CA . ARG A 1 237 ? 3.916 -15.641 -4.199 1 97.44 237 ARG A CA 1
ATOM 1885 C C . ARG A 1 237 ? 2.838 -14.688 -4.699 1 97.44 237 ARG A C 1
ATOM 1887 O O . ARG A 1 237 ? 1.771 -14.57 -4.09 1 97.44 237 ARG A O 1
ATOM 1894 N N . ALA A 1 238 ? 3.025 -14.023 -5.789 1 97.56 238 ALA A N 1
ATOM 1895 C CA . ALA A 1 238 ? 2.166 -12.914 -6.18 1 97.56 238 ALA A CA 1
ATOM 1896 C C . ALA A 1 238 ? 0.909 -13.414 -6.887 1 97.56 238 ALA A C 1
ATOM 1898 O O . ALA A 1 238 ? -0.086 -12.688 -6.984 1 97.56 238 ALA A O 1
ATOM 1899 N N . ALA A 1 239 ? 0.841 -14.617 -7.324 1 98.69 239 ALA A N 1
ATOM 1900 C CA . ALA A 1 239 ? -0.204 -15.117 -8.219 1 98.69 239 ALA A CA 1
ATOM 1901 C C . ALA A 1 239 ? -1.507 -15.352 -7.461 1 98.69 239 ALA A C 1
ATOM 1903 O O . ALA A 1 239 ? -1.496 -15.875 -6.34 1 98.69 239 ALA A O 1
ATOM 1904 N N . ASP A 1 240 ? -2.635 -14.914 -8.07 1 98.75 240 ASP A N 1
ATOM 1905 C CA . ASP A 1 240 ? -3.91 -15.492 -7.656 1 98.75 240 ASP A CA 1
ATOM 1906 C C . ASP A 1 240 ? -3.926 -17 -7.883 1 98.75 240 ASP A C 1
ATOM 1908 O O . ASP A 1 240 ? -3.363 -17.484 -8.859 1 98.75 240 ASP A O 1
ATOM 1912 N N . VAL A 1 241 ? -4.551 -17.688 -6.988 1 98.44 241 VAL A N 1
ATOM 1913 C CA . VAL A 1 241 ? -4.801 -19.078 -7.34 1 98.44 241 VAL A CA 1
ATOM 1914 C C . VAL A 1 241 ? -5.645 -19.156 -8.609 1 98.44 241 VAL A C 1
ATOM 1916 O O . VAL A 1 241 ? -6.578 -18.359 -8.789 1 98.44 241 VAL A O 1
ATOM 1919 N N . MET A 1 242 ? -5.242 -20.016 -9.492 1 98.38 242 MET A N 1
ATOM 1920 C CA . MET A 1 242 ? -5.938 -20.141 -10.773 1 98.38 242 MET A CA 1
ATOM 1921 C C . MET A 1 242 ? -7.008 -21.219 -10.703 1 98.38 242 MET A C 1
ATOM 1923 O O . MET A 1 242 ? -6.902 -22.156 -9.906 1 98.38 242 MET A O 1
ATOM 1927 N N . THR A 1 243 ? -7.992 -21.109 -11.516 1 98.31 243 THR A N 1
ATOM 1928 C CA . THR A 1 243 ? -9.188 -21.938 -11.398 1 98.31 243 THR A CA 1
ATOM 1929 C C . THR A 1 243 ? -8.93 -23.344 -11.93 1 98.31 243 THR A C 1
ATOM 1931 O O . THR A 1 243 ? -9.234 -24.328 -11.25 1 98.31 243 THR A O 1
ATOM 1934 N N . ARG A 1 244 ? -8.359 -23.453 -13.055 1 97.81 244 ARG A N 1
ATOM 1935 C CA . ARG A 1 244 ? -8.172 -24.75 -13.703 1 97.81 244 ARG A CA 1
ATOM 1936 C C . ARG A 1 244 ? -6.777 -25.312 -13.422 1 97.81 244 ARG A C 1
ATOM 1938 O O . ARG A 1 244 ? -5.797 -24.562 -13.406 1 97.81 244 ARG A O 1
ATOM 1945 N N . VAL A 1 245 ? -6.668 -26.578 -13.266 1 97.62 245 VAL A N 1
ATOM 1946 C CA . VAL A 1 245 ? -5.402 -27.25 -12.992 1 97.62 245 VAL A CA 1
ATOM 1947 C C . VAL A 1 245 ? -4.398 -26.922 -14.094 1 97.62 245 VAL A C 1
ATOM 1949 O O . VAL A 1 245 ? -3.238 -26.609 -13.812 1 97.62 245 VAL A O 1
ATOM 1952 N N . GLU A 1 246 ? -4.855 -26.938 -15.344 1 97.5 246 GLU A N 1
ATOM 1953 C CA . GLU A 1 246 ? -3.965 -26.75 -16.484 1 97.5 246 GLU A CA 1
ATOM 1954 C C . GLU A 1 246 ? -3.359 -25.344 -16.484 1 97.5 246 GLU A C 1
ATOM 1956 O O . GLU A 1 246 ? -2.232 -25.156 -16.953 1 97.5 246 GLU A O 1
ATOM 1961 N N . GLU A 1 247 ? -4.098 -24.391 -16 1 98.25 247 GLU A N 1
ATOM 1962 C CA . GLU A 1 247 ? -3.549 -23.031 -15.875 1 98.25 247 GLU A CA 1
ATOM 1963 C C . GLU A 1 247 ? -2.375 -23.016 -14.898 1 98.25 247 GLU A C 1
ATOM 1965 O O . GLU A 1 247 ? -1.338 -22.406 -15.188 1 98.25 247 GLU A O 1
ATOM 1970 N N . THR A 1 248 ? -2.57 -23.688 -13.758 1 98.44 248 THR A N 1
ATOM 1971 C CA . THR A 1 248 ? -1.5 -23.734 -12.766 1 98.44 248 THR A CA 1
ATOM 1972 C C . THR A 1 248 ? -0.289 -24.484 -13.32 1 98.44 248 THR A C 1
ATOM 1974 O O . THR A 1 248 ? 0.851 -24.062 -13.133 1 98.44 248 THR A O 1
ATOM 1977 N N . VAL A 1 249 ? -0.522 -25.562 -14.016 1 98.56 249 VAL A N 1
ATOM 1978 C CA . VAL A 1 249 ? 0.564 -26.344 -14.602 1 98.56 249 VAL A CA 1
ATOM 1979 C C . VAL A 1 249 ? 1.37 -25.469 -15.562 1 98.56 249 VAL A C 1
ATOM 1981 O O . VAL A 1 249 ? 2.602 -25.453 -15.5 1 98.56 249 VAL A O 1
ATOM 1984 N N . GLY A 1 250 ? 0.668 -24.781 -16.484 1 98.81 250 GLY A N 1
ATOM 1985 C CA . GLY A 1 250 ? 1.345 -23.875 -17.406 1 98.81 250 GLY A CA 1
ATOM 1986 C C . GLY A 1 250 ? 2.127 -22.797 -16.688 1 98.81 250 GLY A C 1
ATOM 1987 O O . GLY A 1 250 ? 3.26 -22.484 -17.062 1 98.81 250 GLY A O 1
ATOM 1988 N N . TYR A 1 251 ? 1.54 -22.219 -15.641 1 98.88 251 TYR A N 1
ATOM 1989 C CA . TYR A 1 251 ? 2.174 -21.156 -14.859 1 98.88 251 TYR A CA 1
ATOM 1990 C C . TYR A 1 251 ? 3.436 -21.672 -14.172 1 98.88 251 TYR A C 1
ATOM 1992 O O . TYR A 1 251 ? 4.469 -21 -14.188 1 98.88 251 TYR A O 1
ATOM 2000 N N . VAL A 1 252 ? 3.377 -22.828 -13.578 1 98.88 252 VAL A N 1
ATOM 2001 C CA . VAL A 1 252 ? 4.523 -23.422 -12.898 1 98.88 252 VAL A CA 1
ATOM 2002 C C . VAL A 1 252 ? 5.664 -23.625 -13.898 1 98.88 252 VAL A C 1
ATOM 2004 O O . VAL A 1 252 ? 6.82 -23.328 -13.594 1 98.88 252 VAL A O 1
ATOM 2007 N N . GLY A 1 253 ? 5.312 -24.188 -15.086 1 98.81 253 GLY A N 1
ATOM 2008 C CA . GLY A 1 253 ? 6.316 -24.328 -16.125 1 98.81 253 GLY A CA 1
ATOM 2009 C C . GLY A 1 253 ? 6.957 -23 -16.516 1 98.81 253 GLY A C 1
ATOM 2010 O O . GLY A 1 253 ? 8.164 -22.938 -16.75 1 98.81 253 GLY A O 1
ATOM 2011 N N . MET A 1 254 ? 6.184 -21.984 -16.625 1 98.81 254 MET A N 1
ATOM 2012 C CA . MET A 1 254 ? 6.676 -20.656 -16.953 1 98.81 254 MET A CA 1
ATOM 2013 C C . MET A 1 254 ? 7.633 -20.141 -15.883 1 98.81 254 MET A C 1
ATOM 2015 O O . MET A 1 254 ? 8.711 -19.625 -16.203 1 98.81 254 MET A O 1
ATOM 2019 N N . ILE A 1 255 ? 7.27 -20.281 -14.617 1 98.88 255 ILE A N 1
ATOM 2020 C CA . ILE A 1 255 ? 8.102 -19.828 -13.5 1 98.88 255 ILE A CA 1
ATOM 2021 C C . ILE A 1 255 ? 9.43 -20.578 -13.516 1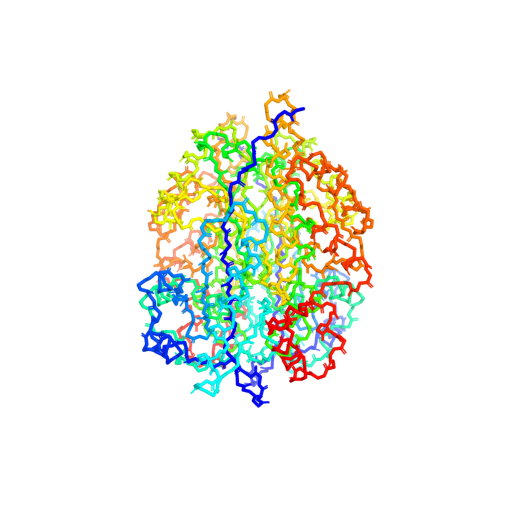 98.88 255 ILE A C 1
ATOM 2023 O O . ILE A 1 255 ? 10.492 -19.969 -13.375 1 98.88 255 ILE A O 1
ATOM 2027 N N . ARG A 1 256 ? 9.375 -21.891 -13.672 1 98.81 256 ARG A N 1
ATOM 2028 C CA . ARG A 1 256 ? 10.594 -22.688 -13.727 1 98.81 256 ARG A CA 1
ATOM 2029 C C . ARG A 1 256 ? 11.516 -22.219 -14.844 1 98.81 256 ARG A C 1
ATOM 2031 O O . ARG A 1 256 ? 12.719 -22.062 -14.641 1 98.81 256 ARG A O 1
ATOM 2038 N N . ALA A 1 257 ? 10.93 -21.969 -16 1 98.75 257 ALA A N 1
ATOM 2039 C CA . ALA A 1 257 ? 11.703 -21.5 -17.156 1 98.75 257 ALA A CA 1
ATOM 2040 C C . ALA A 1 257 ? 12.305 -20.125 -16.891 1 98.75 257 ALA A C 1
ATOM 2042 O O . ALA A 1 257 ? 13.438 -19.859 -17.297 1 98.75 257 ALA A O 1
ATOM 2043 N N . ILE A 1 258 ? 11.562 -19.219 -16.266 1 98.75 258 ILE A N 1
ATOM 2044 C CA . ILE A 1 258 ? 12.055 -17.891 -15.914 1 98.75 258 ILE A CA 1
ATOM 2045 C C . ILE A 1 258 ? 13.266 -18.016 -14.992 1 98.75 258 ILE A C 1
ATOM 2047 O O . ILE A 1 258 ? 14.266 -17.312 -15.18 1 98.75 258 ILE A O 1
ATOM 2051 N N . VAL A 1 259 ? 13.172 -18.906 -14 1 98.75 259 VAL A N 1
ATOM 2052 C CA . VAL A 1 259 ? 14.266 -19.109 -13.055 1 98.75 259 VAL A CA 1
ATOM 2053 C C . VAL A 1 259 ? 15.484 -19.672 -13.789 1 98.75 259 VAL A C 1
ATOM 2055 O O . VAL A 1 259 ? 16.609 -19.219 -13.57 1 98.75 259 VAL A O 1
ATOM 2058 N N . MET A 1 260 ? 15.289 -20.625 -14.68 1 98.5 260 MET A N 1
ATOM 2059 C CA . MET A 1 260 ? 16.375 -21.188 -15.477 1 98.5 260 MET A CA 1
ATOM 2060 C C . MET A 1 260 ? 17.031 -20.109 -16.328 1 98.5 260 MET A C 1
ATOM 2062 O O . MET A 1 260 ? 18.25 -20.078 -16.469 1 98.5 260 MET A O 1
ATOM 2066 N N . LEU A 1 261 ? 16.188 -19.297 -16.938 1 98.19 261 LEU A N 1
ATOM 2067 C CA . LEU A 1 261 ? 16.719 -18.156 -17.703 1 98.19 261 LEU A CA 1
ATOM 2068 C C . LEU A 1 261 ? 17.594 -17.266 -16.828 1 98.19 261 LEU A C 1
ATOM 2070 O O . LEU A 1 261 ? 18.703 -16.906 -17.219 1 98.19 261 LEU A O 1
ATOM 2074 N N . ALA A 1 262 ? 17.094 -16.922 -15.664 1 98.38 262 ALA A N 1
ATOM 2075 C CA . ALA A 1 262 ? 17.812 -16.062 -14.75 1 98.38 262 ALA A CA 1
ATOM 2076 C C . ALA A 1 262 ? 19.156 -16.672 -14.344 1 98.38 262 ALA A C 1
ATOM 2078 O O . ALA A 1 262 ? 20.172 -15.977 -14.273 1 98.38 262 ALA A O 1
ATOM 2079 N N . ILE A 1 263 ? 19.141 -17.953 -14.047 1 97.94 263 ILE A N 1
ATOM 2080 C CA . ILE A 1 263 ? 20.375 -18.656 -13.695 1 97.94 263 ILE A CA 1
ATOM 2081 C C . ILE A 1 263 ? 21.359 -18.578 -14.859 1 97.94 263 ILE A C 1
ATOM 2083 O O . ILE A 1 263 ? 22.547 -18.266 -14.656 1 97.94 263 ILE A O 1
ATOM 2087 N N . SER A 1 264 ? 20.891 -18.844 -16.016 1 97.25 264 SER A N 1
ATOM 2088 C CA . SER A 1 264 ? 21.75 -18.797 -17.203 1 97.25 264 SER A CA 1
ATOM 2089 C C . SER A 1 264 ? 22.328 -17.406 -17.406 1 97.25 264 SER A C 1
ATOM 2091 O O . SER A 1 264 ? 23.516 -17.266 -17.703 1 97.25 264 SER A O 1
ATOM 2093 N N . GLU A 1 265 ? 21.484 -16.391 -17.297 1 97.38 265 GLU A N 1
ATOM 2094 C CA . GLU A 1 265 ? 21.953 -15.008 -17.438 1 97.38 265 GLU A CA 1
ATOM 2095 C C . GLU A 1 265 ? 23.016 -14.688 -16.391 1 97.38 265 GLU A C 1
ATOM 2097 O O . GLU A 1 265 ? 24 -13.984 -16.688 1 97.38 265 GLU A O 1
ATOM 2102 N N . GLU A 1 266 ? 22.812 -15.172 -15.211 1 96.81 266 GLU A N 1
ATOM 2103 C CA . GLU A 1 266 ? 23.812 -14.969 -14.156 1 96.81 266 GLU A CA 1
ATOM 2104 C C . GLU A 1 266 ? 25.125 -15.648 -14.5 1 96.81 266 GLU A C 1
ATOM 2106 O O . GLU A 1 266 ? 26.203 -15.062 -14.352 1 96.81 266 GLU A O 1
ATOM 2111 N N . GLU A 1 267 ? 25.094 -16.859 -14.953 1 95.5 267 GLU A N 1
ATOM 2112 C CA . GLU A 1 267 ? 26.281 -17.625 -15.32 1 95.5 267 GLU A CA 1
ATOM 2113 C C . GLU A 1 267 ? 27.047 -16.953 -16.453 1 95.5 267 GLU A C 1
ATOM 2115 O O . GLU A 1 267 ? 28.281 -17.016 -16.5 1 95.5 267 GLU A O 1
ATOM 2120 N N . GLN A 1 268 ? 26.312 -16.328 -17.281 1 96.38 268 GLN A N 1
ATOM 2121 C CA . GLN A 1 268 ? 26.922 -15.656 -18.438 1 96.38 268 GLN A CA 1
ATOM 2122 C C . GLN A 1 268 ? 27.359 -14.242 -18.078 1 96.38 268 GLN A C 1
ATOM 2124 O O . GLN A 1 268 ? 27.938 -13.539 -18.906 1 96.38 268 GLN A O 1
ATOM 2129 N N . GLY A 1 269 ? 27.016 -13.805 -16.953 1 96.5 269 GLY A N 1
ATOM 2130 C CA . GLY A 1 269 ? 27.406 -12.477 -16.484 1 96.5 269 GLY A CA 1
ATOM 2131 C C . GLY A 1 269 ? 26.641 -11.359 -17.156 1 96.5 269 GLY A C 1
ATOM 2132 O O . GLY A 1 269 ? 27.141 -10.25 -17.312 1 96.5 269 GLY A O 1
ATOM 2133 N N . LYS A 1 270 ? 25.453 -11.68 -17.594 1 97.19 270 LYS A N 1
ATOM 2134 C CA . LYS A 1 270 ? 24.641 -10.633 -18.203 1 97.19 270 LYS A CA 1
ATOM 2135 C C . LYS A 1 270 ? 24.281 -9.555 -17.188 1 97.19 270 LYS A C 1
ATOM 2137 O O . LYS A 1 270 ? 23.891 -9.859 -16.062 1 97.19 270 LYS A O 1
ATOM 2142 N N . PRO A 1 271 ? 24.406 -8.305 -17.578 1 96.62 271 PRO A N 1
ATOM 2143 C CA . PRO A 1 271 ? 24.062 -7.242 -16.625 1 96.62 271 PRO A CA 1
ATOM 2144 C C . PRO A 1 271 ? 22.562 -7.172 -16.344 1 96.62 271 PRO A C 1
ATOM 2146 O O . PRO A 1 271 ? 21.75 -7.539 -17.203 1 96.62 271 PRO A O 1
ATOM 2149 N N . ILE A 1 272 ? 22.219 -6.73 -15.18 1 96.19 272 ILE A N 1
ATOM 2150 C CA . ILE A 1 272 ? 20.844 -6.484 -14.797 1 96.19 272 ILE A CA 1
ATOM 2151 C C . ILE A 1 272 ? 20.469 -5.039 -15.125 1 96.19 272 ILE A C 1
ATOM 2153 O O . ILE A 1 272 ? 21.156 -4.105 -14.719 1 96.19 272 ILE A O 1
ATOM 2157 N N . VAL A 1 273 ? 19.422 -4.848 -15.883 1 94.12 273 VAL A N 1
ATOM 2158 C CA . VAL A 1 273 ? 18.891 -3.506 -16.141 1 94.12 273 VAL A CA 1
ATOM 2159 C C . VAL A 1 273 ? 18.234 -2.957 -14.875 1 94.12 273 VAL A C 1
ATOM 2161 O O . VAL A 1 273 ? 17.328 -3.578 -14.312 1 94.12 273 VAL A O 1
ATOM 2164 N N . PRO A 1 274 ? 18.703 -1.866 -14.406 1 93.69 274 PRO A N 1
ATOM 2165 C CA . PRO A 1 274 ? 18.078 -1.3 -13.203 1 93.69 274 PRO A CA 1
ATOM 2166 C C . PRO A 1 274 ? 16.641 -0.875 -13.422 1 93.69 274 PRO A C 1
ATOM 2168 O O . PRO A 1 274 ? 16.312 -0.296 -14.461 1 93.69 274 PRO A O 1
ATOM 2171 N N . ILE A 1 275 ? 15.789 -1.203 -12.516 1 96.44 275 ILE A N 1
ATOM 2172 C CA . ILE A 1 275 ? 14.391 -0.785 -12.5 1 96.44 275 ILE A CA 1
ATOM 2173 C C . ILE A 1 275 ? 14.102 0.022 -11.242 1 96.44 275 ILE A C 1
ATOM 2175 O O . ILE A 1 275 ? 14.32 -0.46 -10.125 1 96.44 275 ILE A O 1
ATOM 2179 N N . ARG A 1 276 ? 13.648 1.234 -11.43 1 95.31 276 ARG A N 1
ATOM 2180 C CA . ARG A 1 276 ? 13.258 2.023 -10.258 1 95.31 276 ARG A CA 1
ATOM 2181 C C . ARG A 1 276 ? 12.102 1.37 -9.516 1 95.31 276 ARG A C 1
ATOM 2183 O O . ARG A 1 276 ? 11.156 0.88 -10.133 1 95.31 276 ARG A O 1
ATOM 2190 N N . PRO A 1 277 ? 12.18 1.364 -8.172 1 94.56 277 PRO A N 1
ATOM 2191 C CA . PRO A 1 277 ? 11.102 0.753 -7.395 1 94.56 277 PRO A CA 1
ATOM 2192 C C . PRO A 1 277 ? 9.727 1.33 -7.734 1 94.56 277 PRO A C 1
ATOM 2194 O O . PRO A 1 277 ? 8.742 0.591 -7.797 1 94.56 277 PRO A O 1
ATOM 2197 N N . SER A 1 278 ? 9.617 2.627 -7.98 1 94.75 278 SER A N 1
ATOM 2198 C CA . SER A 1 278 ? 8.344 3.266 -8.289 1 94.75 278 SER A CA 1
ATOM 2199 C C . SER A 1 278 ? 7.789 2.773 -9.625 1 94.75 278 SER A C 1
ATOM 2201 O O . SER A 1 278 ? 6.578 2.58 -9.766 1 94.75 278 SER A O 1
ATOM 2203 N N . VAL A 1 279 ? 8.664 2.549 -10.562 1 96.88 279 VAL A N 1
ATOM 2204 C CA . VAL A 1 279 ? 8.242 2.045 -11.867 1 96.88 279 VAL A CA 1
ATOM 2205 C C . VAL A 1 279 ? 7.746 0.608 -11.734 1 96.88 279 VAL A C 1
ATOM 2207 O O . VAL A 1 279 ? 6.699 0.254 -12.273 1 96.88 279 VAL A O 1
ATOM 2210 N N . LEU A 1 280 ? 8.484 -0.179 -11 1 97.25 280 LEU A N 1
ATOM 2211 C CA . LEU A 1 280 ? 8.094 -1.569 -10.805 1 97.25 280 LEU A CA 1
ATOM 2212 C C . LEU A 1 280 ? 6.758 -1.654 -10.07 1 97.25 280 LEU A C 1
ATOM 2214 O O . LEU A 1 280 ? 5.879 -2.428 -10.453 1 97.25 280 LEU A O 1
ATOM 2218 N N . SER A 1 281 ? 6.641 -0.863 -9.016 1 95.62 281 SER A N 1
ATOM 2219 C CA . SER A 1 281 ? 5.402 -0.837 -8.25 1 95.62 281 SER A CA 1
ATOM 2220 C C . SER A 1 281 ? 4.215 -0.455 -9.125 1 95.62 281 SER A C 1
ATOM 2222 O O . SER A 1 281 ? 3.16 -1.089 -9.062 1 95.62 281 SER A O 1
ATOM 2224 N N . TYR A 1 282 ? 4.387 0.56 -10 1 97 282 TYR A N 1
ATOM 2225 C CA . TYR A 1 282 ? 3.312 0.978 -10.891 1 97 282 TYR A CA 1
ATOM 2226 C C . TYR A 1 282 ? 2.99 -0.114 -11.906 1 97 282 TYR A C 1
ATOM 2228 O O . TYR A 1 282 ? 1.819 -0.371 -12.195 1 97 282 TYR A O 1
ATOM 2236 N N . ALA A 1 283 ? 4.016 -0.713 -12.438 1 98.12 283 ALA A N 1
ATOM 2237 C CA . ALA A 1 283 ? 3.818 -1.761 -13.438 1 98.12 283 ALA A CA 1
ATOM 2238 C C . ALA A 1 283 ? 3 -2.916 -12.867 1 98.12 283 ALA A C 1
ATOM 2240 O O . ALA A 1 283 ? 2.117 -3.453 -13.539 1 98.12 283 ALA A O 1
ATOM 2241 N N . ILE A 1 284 ? 3.297 -3.299 -11.633 1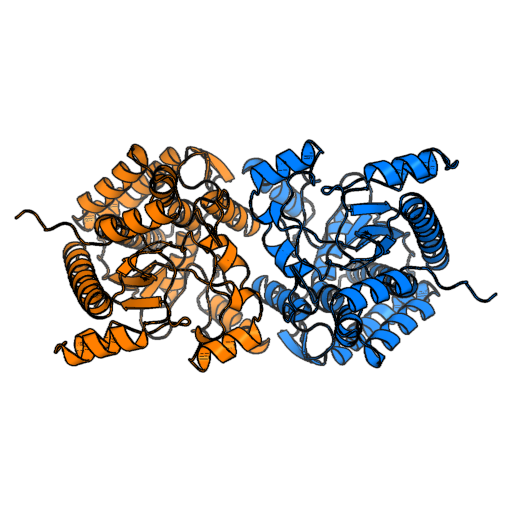 98 284 ILE A N 1
ATOM 2242 C CA . ILE A 1 284 ? 2.584 -4.395 -10.992 1 98 284 ILE A CA 1
ATOM 2243 C C . ILE A 1 284 ? 1.145 -3.977 -10.703 1 98 284 ILE A C 1
ATOM 2245 O O . ILE A 1 284 ? 0.209 -4.746 -10.938 1 98 284 ILE A O 1
ATOM 2249 N N . TRP A 1 285 ? 0.983 -2.75 -10.188 1 97.38 285 TRP A N 1
ATOM 2250 C CA . TRP A 1 285 ? -0.363 -2.23 -9.969 1 97.38 285 TRP A CA 1
ATOM 2251 C C . TRP A 1 285 ? -1.167 -2.238 -11.266 1 97.38 285 TRP A C 1
ATOM 2253 O O . TRP A 1 285 ? -2.316 -2.684 -11.289 1 97.38 285 TRP A O 1
ATOM 2263 N N . HIS A 1 286 ? -0.549 -1.727 -12.297 1 97.69 286 HIS A N 1
ATOM 2264 C CA . HIS A 1 286 ? -1.21 -1.643 -13.602 1 97.69 286 HIS A CA 1
ATOM 2265 C C . HIS A 1 286 ? -1.625 -3.023 -14.094 1 97.69 286 HIS A C 1
ATOM 2267 O O . HIS A 1 286 ? -2.719 -3.189 -14.641 1 97.69 286 HIS A O 1
ATOM 2273 N N . ALA A 1 287 ? -0.758 -3.945 -13.906 1 98.31 287 ALA A N 1
ATOM 2274 C CA . ALA A 1 287 ? -1.054 -5.324 -14.289 1 98.31 287 ALA A CA 1
ATOM 2275 C C . ALA A 1 287 ? -2.234 -5.871 -13.492 1 98.31 287 ALA A C 1
ATOM 2277 O O . ALA A 1 287 ? -3.074 -6.594 -14.039 1 98.31 287 ALA A O 1
ATOM 2278 N N . ALA A 1 288 ? -2.277 -5.602 -12.211 1 98.12 288 ALA A N 1
ATOM 2279 C CA . ALA A 1 288 ? -3.389 -6.039 -11.375 1 98.12 288 ALA A CA 1
ATOM 2280 C C . ALA A 1 288 ? -4.695 -5.379 -11.805 1 98.12 288 ALA A C 1
ATOM 2282 O O . ALA A 1 288 ? -5.758 -6 -11.75 1 98.12 288 ALA A O 1
ATOM 2283 N N . ARG A 1 289 ? -4.594 -4.129 -12.195 1 97.62 289 ARG A N 1
ATOM 2284 C CA . ARG A 1 289 ? -5.758 -3.338 -12.594 1 97.62 289 ARG A CA 1
ATOM 2285 C C . ARG A 1 289 ? -6.344 -3.842 -13.906 1 97.62 289 ARG A C 1
ATOM 2287 O O . ARG A 1 289 ? -7.555 -4.039 -14.016 1 97.62 289 ARG A O 1
ATOM 2294 N N . TYR A 1 290 ? -5.5 -4.141 -14.844 1 97.31 290 TYR A N 1
ATOM 2295 C CA . TYR A 1 290 ? -5.996 -4.305 -16.203 1 97.31 290 TYR A CA 1
ATOM 2296 C C . TYR A 1 290 ? -5.836 -5.746 -16.672 1 97.31 290 TYR A C 1
ATOM 2298 O O . TYR A 1 290 ? -6.434 -6.148 -17.672 1 97.31 290 TYR A O 1
ATOM 2306 N N . GLY A 1 291 ? -5.055 -6.543 -15.961 1 97.38 291 GLY A N 1
ATOM 2307 C CA . GLY A 1 291 ? -4.828 -7.898 -16.438 1 97.38 291 GLY A CA 1
ATOM 2308 C C . GLY A 1 291 ? -4.273 -7.957 -17.844 1 97.38 291 GLY A C 1
ATOM 2309 O O . GLY A 1 291 ? -3.359 -7.207 -18.188 1 97.38 291 GLY A O 1
ATOM 2310 N N . MET A 1 292 ? -4.832 -8.859 -18.641 1 96.44 292 MET A N 1
ATOM 2311 C CA . MET A 1 292 ? -4.336 -9.094 -20 1 96.44 292 MET A CA 1
ATOM 2312 C C . MET A 1 292 ? -5.145 -8.297 -21.016 1 96.44 292 MET A C 1
ATOM 2314 O O . MET A 1 292 ? -4.984 -8.484 -22.219 1 96.44 292 MET A O 1
ATOM 2318 N N . ASN A 1 293 ? -6.012 -7.414 -20.672 1 87.38 293 ASN A N 1
ATOM 2319 C CA . ASN A 1 293 ? -6.988 -6.781 -21.547 1 87.38 293 ASN A CA 1
ATOM 2320 C C . ASN A 1 293 ? -6.426 -5.516 -22.188 1 87.38 293 ASN A C 1
ATOM 2322 O O . ASN A 1 293 ? -6.969 -5.02 -23.172 1 87.38 293 ASN A O 1
ATOM 2326 N N . GLU A 1 294 ? -5.453 -4.902 -21.75 1 85 294 GLU A N 1
ATOM 2327 C CA . GLU A 1 294 ? -4.965 -3.625 -22.266 1 85 294 GLU A CA 1
ATOM 2328 C C . GLU A 1 294 ? -3.445 -3.637 -22.406 1 85 294 GLU A C 1
ATOM 2330 O O . GLU A 1 294 ? -2.867 -4.625 -22.859 1 85 294 GLU A O 1
ATOM 2335 N N . GLN A 1 295 ? -2.994 -2.508 -22.219 1 95.5 295 GLN A N 1
ATOM 2336 C CA . GLN A 1 295 ? -1.549 -2.309 -22.219 1 95.5 295 GLN A CA 1
ATOM 2337 C C . GLN A 1 295 ? -0.955 -2.645 -20.844 1 95.5 295 GLN A C 1
ATOM 2339 O O . GLN A 1 295 ? -1.651 -2.59 -19.828 1 95.5 295 GLN A O 1
ATOM 2344 N N . LEU A 1 296 ? 0.192 -3.203 -20.891 1 97.81 296 LEU A N 1
ATOM 2345 C CA . LEU A 1 296 ? 0.996 -3.404 -19.688 1 97.81 296 LEU A CA 1
ATOM 2346 C C . LEU A 1 296 ? 2.297 -2.613 -19.766 1 97.81 296 LEU A C 1
ATOM 2348 O O . LEU A 1 296 ? 2.66 -2.113 -20.828 1 97.81 296 LEU A O 1
ATOM 2352 N N . VAL A 1 297 ? 2.922 -2.424 -18.688 1 97.75 297 VAL A N 1
ATOM 2353 C CA . VAL A 1 297 ? 4.195 -1.713 -18.625 1 97.75 297 VAL A CA 1
ATOM 2354 C C . VAL A 1 297 ? 5.348 -2.713 -18.625 1 97.75 297 VAL A C 1
ATOM 2356 O O . VAL A 1 297 ? 5.383 -3.635 -17.812 1 97.75 297 VAL A O 1
ATOM 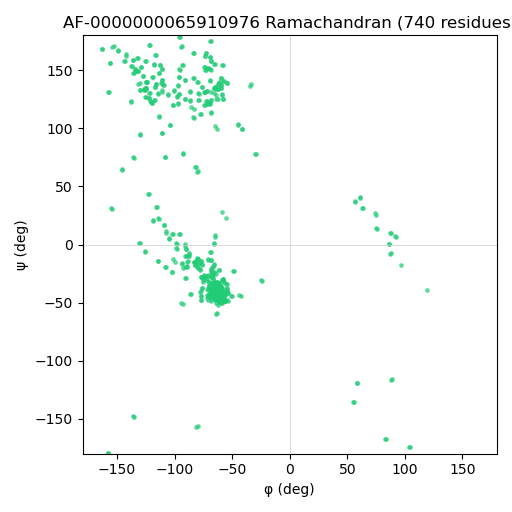2359 N N . ASP A 1 298 ? 6.18 -2.598 -19.562 1 97.38 298 ASP A N 1
ATOM 2360 C CA . ASP A 1 298 ? 7.48 -3.258 -19.469 1 97.38 298 ASP A CA 1
ATOM 2361 C C . ASP A 1 298 ? 8.422 -2.492 -18.547 1 97.38 298 ASP A C 1
ATOM 2363 O O . ASP A 1 298 ? 8.891 -1.403 -18.891 1 97.38 298 ASP A O 1
ATOM 2367 N N . PRO A 1 299 ? 8.758 -3.084 -17.391 1 95.75 299 PRO A N 1
ATOM 2368 C CA . PRO A 1 299 ? 9.508 -2.291 -16.406 1 95.75 299 PRO A CA 1
ATOM 2369 C C . PRO A 1 299 ? 10.922 -1.97 -16.891 1 95.75 299 PRO A C 1
ATOM 2371 O O . PRO A 1 299 ? 11.516 -0.981 -16.438 1 95.75 299 PRO A O 1
ATOM 2374 N N . GLU A 1 300 ? 11.5 -2.732 -17.719 1 95.19 300 GLU A N 1
ATOM 2375 C CA . GLU A 1 300 ? 12.867 -2.498 -18.172 1 95.19 300 GLU A CA 1
ATOM 2376 C C . GLU A 1 300 ? 12.922 -1.37 -19.203 1 95.19 300 GLU A C 1
ATOM 2378 O O . GLU A 1 300 ? 13.766 -0.475 -19.109 1 95.19 300 GLU A O 1
ATOM 2383 N N . SER A 1 301 ? 12 -1.381 -20.141 1 94.75 301 SER A N 1
ATOM 2384 C CA . SER A 1 301 ? 11.992 -0.342 -21.172 1 94.75 301 SER A CA 1
ATOM 2385 C C . SER A 1 301 ? 11.164 0.862 -20.734 1 94.75 301 SER A C 1
ATOM 2387 O O . SER A 1 301 ? 11.242 1.928 -21.344 1 94.75 301 SER A O 1
ATOM 2389 N N . ARG A 1 302 ? 10.336 0.707 -19.672 1 95.44 302 ARG A N 1
ATOM 2390 C CA . ARG A 1 302 ? 9.453 1.745 -19.141 1 95.44 302 ARG A CA 1
ATOM 2391 C C . ARG A 1 302 ? 8.406 2.15 -20.172 1 95.44 302 ARG A C 1
ATOM 2393 O O . ARG A 1 302 ? 7.961 3.301 -20.188 1 95.44 302 ARG A O 1
ATOM 2400 N N . GLU A 1 303 ? 8.016 1.229 -21 1 94.81 303 GLU A N 1
ATOM 2401 C CA . GLU A 1 303 ? 7.035 1.507 -22.047 1 94.81 303 GLU A CA 1
ATOM 2402 C C . GLU A 1 303 ? 5.742 0.732 -21.797 1 94.81 303 GLU A C 1
ATOM 2404 O O . GLU A 1 303 ? 5.77 -0.373 -21.266 1 94.81 303 GLU A O 1
ATOM 2409 N N . MET A 1 304 ? 4.758 1.364 -22.203 1 95.81 304 MET A N 1
ATOM 2410 C CA . MET A 1 304 ? 3.473 0.674 -22.266 1 95.81 304 MET A CA 1
ATOM 2411 C C . MET A 1 304 ? 3.311 -0.068 -23.578 1 95.81 304 MET A C 1
ATOM 2413 O O . MET A 1 304 ? 3.436 0.529 -24.656 1 95.81 304 MET A O 1
ATOM 2417 N N . ILE A 1 305 ? 3.078 -1.28 -23.516 1 96.94 305 ILE A N 1
ATOM 2418 C CA . ILE A 1 305 ? 2.922 -2.1 -24.719 1 96.94 305 ILE A CA 1
ATOM 2419 C C . ILE A 1 305 ? 1.727 -3.035 -24.547 1 96.94 305 ILE A C 1
ATOM 2421 O O . ILE A 1 305 ? 1.294 -3.305 -23.422 1 96.94 305 ILE A O 1
ATOM 2425 N N . PRO A 1 306 ? 1.179 -3.527 -25.641 1 97.12 306 PRO A N 1
ATOM 2426 C CA . PRO A 1 306 ? 0.082 -4.488 -25.516 1 97.12 306 PRO A CA 1
ATOM 2427 C C . PRO A 1 306 ? 0.454 -5.695 -24.641 1 97.12 306 PRO A C 1
ATOM 2429 O O . PRO A 1 306 ? 1.582 -6.188 -24.719 1 97.12 306 PRO A O 1
ATOM 2432 N N . ALA A 1 307 ? -0.44 -6.141 -23.812 1 97.62 307 ALA A N 1
ATOM 2433 C CA . ALA A 1 307 ? -0.206 -7.266 -22.922 1 97.62 307 ALA A CA 1
ATOM 2434 C C . ALA A 1 307 ? 0.275 -8.492 -23.688 1 97.62 307 ALA A C 1
ATOM 2436 O O . ALA A 1 307 ? 1.176 -9.203 -23.234 1 97.62 307 ALA A O 1
ATOM 2437 N N . SER A 1 308 ? -0.329 -8.734 -24.828 1 97.12 308 SER A N 1
ATOM 2438 C CA . SER A 1 308 ? 0.063 -9.867 -25.656 1 97.12 308 SER A CA 1
ATOM 2439 C C . SER A 1 308 ? 1.518 -9.758 -26.109 1 97.12 308 SER A C 1
ATOM 2441 O O . SER A 1 308 ? 2.225 -10.758 -26.203 1 97.12 308 SER A O 1
ATOM 2443 N N . GLU A 1 309 ? 1.946 -8.555 -26.359 1 97.5 309 GLU A N 1
ATOM 2444 C CA . GLU A 1 309 ? 3.334 -8.336 -26.766 1 97.5 309 GLU A CA 1
ATOM 2445 C C . GLU A 1 309 ? 4.289 -8.625 -25.609 1 97.5 309 GLU A C 1
ATOM 2447 O O . GLU A 1 309 ? 5.344 -9.227 -25.797 1 97.5 309 GLU A O 1
ATOM 2452 N N . LEU A 1 310 ? 3.957 -8.172 -24.422 1 98 310 LEU A N 1
ATOM 2453 C CA . LEU A 1 310 ? 4.805 -8.453 -23.266 1 98 310 LEU A CA 1
ATOM 2454 C C . LEU A 1 310 ? 4.863 -9.953 -22.984 1 98 310 LEU A C 1
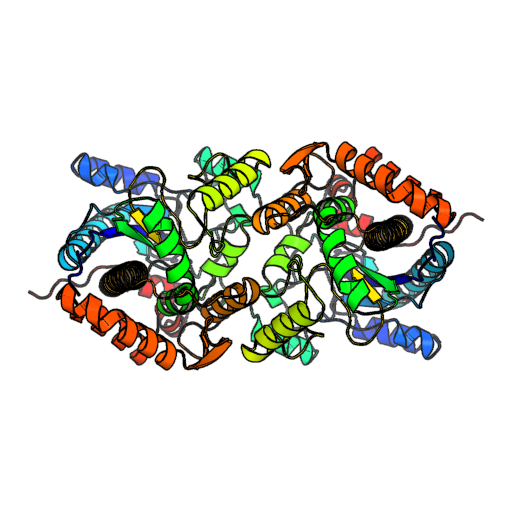ATOM 2456 O O . LEU A 1 310 ? 5.926 -10.477 -22.656 1 98 310 LEU A O 1
ATOM 2460 N N . LEU A 1 311 ? 3.711 -10.633 -23.109 1 98.44 311 LEU A N 1
ATOM 2461 C CA . LEU A 1 311 ? 3.688 -12.078 -22.953 1 98.44 311 LEU A CA 1
ATOM 2462 C C . LEU A 1 311 ? 4.57 -12.75 -24 1 98.44 311 LEU A C 1
ATOM 2464 O O . LEU A 1 311 ? 5.32 -13.68 -23.688 1 98.44 311 LEU A O 1
ATOM 2468 N N . ASN A 1 312 ? 4.504 -12.273 -25.203 1 97.75 312 ASN A N 1
ATOM 2469 C CA . ASN A 1 312 ? 5.34 -12.82 -26.266 1 97.75 312 ASN A CA 1
ATOM 2470 C C . ASN A 1 312 ? 6.824 -12.602 -25.984 1 97.75 312 ASN A C 1
ATOM 2472 O O . ASN A 1 312 ? 7.648 -13.477 -26.266 1 97.75 312 ASN A O 1
ATOM 2476 N N . ARG A 1 313 ? 7.152 -11.43 -25.484 1 97.69 313 ARG A N 1
ATOM 2477 C CA . ARG A 1 313 ? 8.531 -11.172 -25.094 1 97.69 313 ARG A CA 1
ATOM 2478 C C . ARG A 1 313 ? 9 -12.164 -24.047 1 97.69 313 ARG A C 1
ATOM 2480 O O . ARG A 1 313 ? 10.125 -12.672 -24.125 1 97.69 313 ARG A O 1
ATOM 2487 N N . LEU A 1 314 ? 8.148 -12.422 -23.094 1 98.44 314 LEU A N 1
ATOM 2488 C CA . LEU A 1 314 ? 8.469 -13.398 -22.062 1 98.44 314 LEU A CA 1
ATOM 2489 C C . LEU A 1 314 ? 8.656 -14.789 -22.656 1 98.44 314 LEU A C 1
ATOM 2491 O O . LEU A 1 314 ? 9.664 -15.453 -22.391 1 98.44 314 LEU A O 1
ATOM 2495 N N . MET A 1 315 ? 7.719 -15.211 -23.5 1 98.69 315 MET A N 1
ATOM 2496 C CA . MET A 1 315 ? 7.77 -16.531 -24.094 1 98.69 315 MET A CA 1
ATOM 2497 C C . MET A 1 315 ? 9.023 -16.703 -24.953 1 98.69 315 MET A C 1
ATOM 2499 O O . MET A 1 315 ? 9.648 -17.766 -24.938 1 98.69 315 MET A O 1
ATOM 2503 N N . THR A 1 316 ? 9.367 -15.648 -25.656 1 98.56 316 THR A N 1
ATOM 2504 C CA . THR A 1 316 ? 10.578 -15.68 -26.453 1 98.56 316 THR A CA 1
ATOM 2505 C C . THR A 1 316 ? 11.82 -15.812 -25.578 1 98.56 316 THR A C 1
ATOM 2507 O O . THR A 1 316 ? 12.719 -16.594 -25.875 1 98.56 316 THR A O 1
ATOM 2510 N N . ALA A 1 317 ? 11.836 -15.102 -24.531 1 98.19 317 ALA A N 1
ATOM 2511 C CA . ALA A 1 317 ? 12.984 -15.102 -23.625 1 98.19 317 ALA A CA 1
ATOM 2512 C C . ALA A 1 317 ? 13.188 -16.484 -23 1 98.19 317 ALA A C 1
ATOM 2514 O O . ALA A 1 317 ? 14.32 -16.922 -22.797 1 98.19 317 ALA A O 1
ATOM 2515 N N . ILE A 1 318 ? 12.086 -17.203 -22.688 1 98.31 318 ILE A N 1
ATOM 2516 C CA . ILE A 1 318 ? 12.234 -18.422 -21.906 1 98.31 318 ILE A CA 1
ATOM 2517 C C . ILE A 1 318 ? 12.227 -19.625 -22.844 1 98.31 318 ILE A C 1
ATOM 2519 O O . ILE A 1 318 ? 12.359 -20.766 -22.391 1 98.31 318 ILE A O 1
ATOM 2523 N N . ASP A 1 319 ? 12.125 -19.453 -24.109 1 98.06 319 ASP A N 1
ATOM 2524 C CA . ASP A 1 319 ? 12.031 -20.516 -25.094 1 98.06 319 ASP A CA 1
ATOM 2525 C C . ASP A 1 319 ? 13.195 -21.5 -24.953 1 98.06 319 ASP A C 1
ATOM 2527 O O . ASP A 1 319 ? 12.992 -22.703 -24.938 1 98.06 319 ASP A O 1
ATOM 2531 N N . PRO A 1 320 ? 14.508 -21.031 -24.844 1 97.19 320 PRO A N 1
ATOM 2532 C CA . PRO A 1 320 ? 15.617 -21.969 -24.703 1 97.19 320 PRO A CA 1
ATOM 2533 C C . PRO A 1 320 ? 15.469 -22.859 -23.469 1 97.19 320 PRO A C 1
ATOM 2535 O O . PRO A 1 320 ? 15.781 -24.062 -23.516 1 97.19 320 PRO A O 1
ATOM 2538 N N . ALA A 1 321 ? 14.984 -22.297 -22.375 1 97.56 321 ALA A N 1
ATOM 2539 C CA . ALA A 1 321 ? 14.781 -23.078 -21.141 1 97.56 321 ALA A CA 1
ATOM 2540 C C . ALA A 1 321 ? 13.672 -24.109 -21.328 1 97.56 321 ALA A C 1
ATOM 2542 O O . ALA A 1 321 ? 13.797 -25.25 -20.875 1 97.56 321 ALA A O 1
ATOM 2543 N N . LEU A 1 322 ? 12.586 -23.703 -21.984 1 97.75 322 LEU A N 1
ATOM 2544 C CA . LEU A 1 322 ? 11.477 -24.625 -22.234 1 97.75 322 LEU A CA 1
ATOM 2545 C C . LEU A 1 322 ? 11.922 -25.797 -23.094 1 97.75 322 LEU A C 1
ATOM 2547 O O . LEU A 1 322 ? 11.523 -26.938 -22.844 1 97.75 322 LEU A O 1
ATOM 2551 N N . LYS A 1 323 ? 12.742 -25.531 -24.078 1 96.31 323 LYS A N 1
ATOM 2552 C CA . LYS A 1 323 ? 13.281 -26.594 -24.922 1 96.31 323 LYS A CA 1
ATOM 2553 C C . LYS A 1 323 ? 14.156 -27.562 -24.109 1 96.31 323 LYS A C 1
ATOM 2555 O O . LYS A 1 323 ? 14.094 -28.766 -24.297 1 96.31 323 LYS A O 1
ATOM 2560 N N . ALA A 1 324 ? 14.883 -26.969 -23.234 1 95.81 324 ALA A N 1
ATOM 2561 C CA . ALA A 1 324 ? 15.766 -27.766 -22.391 1 95.81 324 ALA A CA 1
ATOM 2562 C C . ALA A 1 324 ? 14.969 -28.688 -21.469 1 95.81 324 ALA A C 1
ATOM 2564 O O . ALA A 1 324 ? 15.398 -29.812 -21.188 1 95.81 324 ALA A O 1
ATOM 2565 N N . THR A 1 325 ? 13.836 -28.25 -20.984 1 95.69 325 THR A N 1
ATOM 2566 C CA . THR A 1 325 ? 13.008 -29.062 -20.094 1 95.69 325 THR A CA 1
ATOM 2567 C C . THR A 1 325 ? 12.242 -30.125 -20.891 1 95.69 325 THR A C 1
ATOM 2569 O O . THR A 1 325 ? 11.812 -31.141 -20.344 1 95.69 325 THR A O 1
ATOM 2572 N N . GLY A 1 326 ? 11.945 -29.859 -22.156 1 96.06 326 GLY A N 1
ATOM 2573 C CA . GLY A 1 326 ? 11.094 -30.719 -22.969 1 96.06 326 GLY A CA 1
ATOM 2574 C C . GLY A 1 326 ? 9.625 -30.594 -22.625 1 96.06 326 GLY A C 1
ATOM 2575 O O . GLY A 1 326 ? 8.82 -31.453 -22.969 1 96.06 326 GLY A O 1
ATOM 2576 N N . GLU A 1 327 ? 9.281 -29.594 -21.906 1 96.25 327 GLU A N 1
ATOM 2577 C CA . GLU A 1 327 ? 7.91 -29.453 -21.422 1 96.25 327 GLU A CA 1
ATOM 2578 C C . GLU A 1 327 ? 7.301 -28.125 -21.859 1 96.25 327 GLU A C 1
ATOM 2580 O O . GLU A 1 327 ? 6.645 -27.438 -21.078 1 96.25 327 GLU A O 1
ATOM 2585 N N . ALA A 1 328 ? 7.496 -27.719 -23.125 1 97.94 328 ALA A N 1
ATOM 2586 C CA . ALA A 1 328 ? 7.027 -26.438 -23.656 1 97.94 328 ALA A CA 1
ATOM 2587 C C . ALA A 1 328 ? 5.516 -26.453 -23.859 1 97.94 328 ALA A C 1
ATOM 2589 O O . ALA A 1 328 ? 4.859 -25.406 -23.734 1 97.94 328 ALA A O 1
ATOM 2590 N N . ARG A 1 329 ? 4.953 -27.578 -24.078 1 97.75 329 ARG A N 1
ATOM 2591 C CA . ARG A 1 329 ? 3.578 -27.672 -24.562 1 97.75 329 ARG A CA 1
ATOM 2592 C C . ARG A 1 329 ? 2.596 -27.109 -23.547 1 97.75 329 ARG A C 1
ATOM 2594 O O . ARG A 1 329 ? 1.769 -26.266 -23.875 1 97.75 329 ARG A O 1
ATOM 2601 N N . PRO A 1 330 ? 2.666 -27.531 -22.25 1 98.19 330 PRO A N 1
ATOM 2602 C CA . PRO A 1 330 ? 1.704 -26.984 -21.297 1 98.19 330 PRO A CA 1
ATOM 2603 C C . PRO A 1 330 ? 1.848 -25.469 -21.125 1 98.19 330 PRO A C 1
ATOM 2605 O O . PRO A 1 330 ? 0.856 -24.766 -20.891 1 98.19 330 PRO A O 1
ATOM 2608 N N . VAL A 1 331 ? 3.061 -24.969 -21.234 1 98.75 331 VAL A N 1
ATOM 2609 C CA . VAL A 1 331 ? 3.316 -23.531 -21.047 1 98.75 331 VAL A CA 1
ATOM 2610 C C . VAL A 1 331 ? 2.762 -22.766 -22.25 1 98.75 331 VAL A C 1
ATOM 2612 O O . VAL A 1 331 ? 2.094 -21.734 -22.078 1 98.75 331 VAL A O 1
ATOM 2615 N N . GLU A 1 332 ? 3.006 -23.297 -23.438 1 98.56 332 GLU A N 1
ATOM 2616 C CA . GLU A 1 332 ? 2.49 -22.672 -24.656 1 98.56 332 GLU A CA 1
ATOM 2617 C C . GLU A 1 332 ? 0.964 -22.719 -24.688 1 98.56 332 GLU A C 1
ATOM 2619 O O . GLU A 1 332 ? 0.325 -21.75 -25.125 1 98.56 332 GLU A O 1
ATOM 2624 N N . ALA A 1 333 ? 0.392 -23.812 -24.234 1 98.12 333 ALA A N 1
ATOM 2625 C CA . ALA A 1 333 ? -1.062 -23.922 -24.188 1 98.12 333 ALA A CA 1
ATOM 2626 C C . ALA A 1 333 ? -1.66 -22.875 -23.25 1 98.12 333 ALA A C 1
ATOM 2628 O O . ALA A 1 333 ? -2.682 -22.266 -23.562 1 98.12 333 ALA A O 1
ATOM 2629 N N . PHE A 1 334 ? -1.035 -22.719 -22.141 1 98.31 334 PHE A N 1
ATOM 2630 C CA . PHE A 1 334 ? -1.471 -21.719 -21.188 1 98.31 334 PHE A CA 1
ATOM 2631 C C . PHE A 1 334 ? -1.392 -20.312 -21.781 1 98.31 334 PHE A C 1
ATOM 2633 O O . PHE A 1 334 ? -2.355 -19.562 -21.719 1 98.31 334 PHE A O 1
ATOM 2640 N N . ALA A 1 335 ? -0.248 -19.953 -22.391 1 98.44 335 ALA A N 1
ATOM 2641 C CA . ALA A 1 335 ? -0.055 -18.641 -23.016 1 98.44 335 ALA A CA 1
ATOM 2642 C C . ALA A 1 335 ? -1.096 -18.406 -24.109 1 98.44 335 ALA A C 1
ATOM 2644 O O . ALA A 1 335 ? -1.667 -17.312 -24.188 1 98.44 335 ALA A O 1
ATOM 2645 N N . ASN A 1 336 ? -1.354 -19.422 -24.891 1 97.56 336 ASN A N 1
ATOM 2646 C CA . ASN A 1 336 ? -2.328 -19.312 -25.969 1 97.56 336 ASN A CA 1
ATOM 2647 C C . ASN A 1 336 ? -3.74 -19.094 -25.438 1 97.56 336 ASN A C 1
ATOM 2649 O O . ASN A 1 336 ? -4.516 -18.328 -26 1 97.56 336 ASN A O 1
ATOM 2653 N N . GLN A 1 337 ? -4.043 -19.797 -24.422 1 96.56 337 GLN A N 1
ATOM 2654 C CA . GLN A 1 337 ? -5.352 -19.641 -23.797 1 96.56 337 GLN A CA 1
ATOM 2655 C C . GLN A 1 337 ? -5.555 -18.219 -23.281 1 96.56 337 GLN A C 1
ATOM 2657 O O . GLN A 1 337 ? -6.652 -17.672 -23.375 1 96.56 337 GLN A O 1
ATOM 2662 N N . LEU A 1 338 ? -4.531 -17.641 -22.688 1 96.94 338 LEU A N 1
ATOM 2663 C CA . LEU A 1 338 ? -4.602 -16.281 -22.172 1 96.94 338 LEU A CA 1
ATOM 2664 C C . LEU A 1 338 ? -4.93 -15.289 -23.297 1 96.94 338 LEU A C 1
ATOM 2666 O O . LEU A 1 338 ? -5.719 -14.359 -23.094 1 96.94 338 LEU A O 1
ATOM 2670 N N . ILE A 1 339 ? -4.316 -15.484 -24.422 1 95.06 339 ILE A N 1
ATOM 2671 C CA . ILE A 1 339 ? -4.508 -14.602 -25.562 1 95.06 339 ILE A CA 1
ATOM 2672 C C . ILE A 1 339 ? -5.91 -14.789 -26.141 1 95.06 339 ILE A C 1
ATOM 2674 O O . ILE A 1 339 ? -6.574 -13.82 -26.5 1 95.06 339 ILE A O 1
ATOM 2678 N N . LYS A 1 340 ? -6.418 -15.953 -26.109 1 93.69 340 LYS A N 1
ATOM 2679 C CA . LYS A 1 340 ? -7.68 -16.281 -26.781 1 93.69 340 LYS A CA 1
ATOM 2680 C C . LYS A 1 340 ? -8.867 -15.977 -25.859 1 93.69 340 LYS A C 1
ATOM 2682 O O . LYS A 1 340 ? -9.883 -15.453 -26.328 1 93.69 340 LYS A O 1
ATOM 2687 N N . SER A 1 341 ? -8.68 -16.359 -24.562 1 93.69 341 SER A N 1
ATOM 2688 C CA . SER A 1 341 ? -9.875 -16.375 -23.719 1 93.69 341 SER A CA 1
ATOM 2689 C C . SER A 1 341 ? -9.664 -15.531 -22.469 1 93.69 341 SER A C 1
ATOM 2691 O O . SER A 1 341 ? -10.586 -15.375 -21.656 1 93.69 341 SER A O 1
ATOM 2693 N N . GLY A 1 342 ? -8.508 -15.039 -22.234 1 95.75 342 GLY A N 1
ATOM 2694 C CA . GLY A 1 342 ? -8.25 -14.203 -21.078 1 95.75 342 GLY A CA 1
ATOM 2695 C C . GLY A 1 342 ? -7.969 -14.992 -19.812 1 95.75 342 GLY A C 1
ATOM 2696 O O . GLY A 1 342 ? -7.676 -16.188 -19.875 1 95.75 342 GLY A O 1
ATOM 2697 N N . THR A 1 343 ? -7.984 -14.344 -18.719 1 97.75 343 THR A N 1
ATOM 2698 C CA . THR A 1 343 ? -7.668 -14.93 -17.422 1 97.75 343 THR A CA 1
ATOM 2699 C C . THR A 1 343 ? -8.945 -15.359 -16.688 1 97.75 343 THR A C 1
ATOM 2701 O O . THR A 1 343 ? -10.047 -15.219 -17.234 1 97.75 343 THR A O 1
ATOM 2704 N N . GLY A 1 344 ? -8.734 -15.953 -15.453 1 98.19 344 GLY A N 1
ATOM 2705 C CA . GLY A 1 344 ? -9.883 -16.281 -14.625 1 98.19 344 GLY A CA 1
ATOM 2706 C C . GLY A 1 344 ? -10.766 -15.078 -14.32 1 98.19 344 GLY A C 1
ATOM 2707 O O . GLY A 1 344 ? -11.984 -15.211 -14.203 1 98.19 344 GLY A O 1
ATOM 2708 N N . ALA A 1 345 ? -10.195 -13.922 -14.211 1 98.38 345 ALA A N 1
ATOM 2709 C CA . ALA A 1 345 ? -10.953 -12.703 -13.969 1 98.38 345 ALA A CA 1
ATOM 2710 C C . ALA A 1 345 ? -11.898 -12.398 -15.133 1 98.38 345 ALA A C 1
ATOM 2712 O O . ALA A 1 345 ? -13.055 -12.031 -14.922 1 98.38 345 ALA A O 1
ATOM 2713 N N . ASP A 1 346 ? -11.406 -12.547 -16.344 1 97.62 346 ASP A N 1
ATOM 2714 C CA . ASP A 1 346 ? -12.227 -12.312 -17.531 1 97.62 346 ASP A CA 1
ATOM 2715 C C . ASP A 1 346 ? -13.398 -13.289 -17.578 1 97.62 346 ASP A C 1
ATOM 2717 O O . ASP A 1 346 ? -14.531 -12.891 -17.891 1 97.62 346 ASP A O 1
ATOM 2721 N N . ARG A 1 347 ? -13.148 -14.516 -17.297 1 96.94 347 ARG A N 1
ATOM 2722 C CA . ARG A 1 347 ? -14.203 -15.531 -17.312 1 96.94 347 ARG A CA 1
ATOM 2723 C C . ARG A 1 347 ? -15.258 -15.242 -16.266 1 96.94 347 ARG A C 1
ATOM 2725 O O . ARG A 1 347 ? -16.453 -15.414 -16.5 1 96.94 347 ARG A O 1
ATOM 2732 N N . GLN A 1 348 ? -14.844 -14.883 -15.109 1 98.12 348 GLN A N 1
ATOM 2733 C CA . GLN A 1 348 ? -15.781 -14.531 -14.047 1 98.12 348 GLN A CA 1
ATOM 2734 C C . GLN A 1 348 ? -16.719 -13.406 -14.484 1 98.12 348 GLN A C 1
ATOM 2736 O O . GLN A 1 348 ? -17.922 -13.461 -14.227 1 98.12 348 GLN A O 1
ATOM 2741 N N . ARG A 1 349 ? -16.219 -12.438 -15.141 1 96.75 349 ARG A N 1
ATOM 2742 C CA . ARG A 1 349 ? -17.016 -11.289 -15.547 1 96.75 349 ARG A CA 1
ATOM 2743 C C . ARG A 1 349 ? -18.047 -11.68 -16.609 1 96.75 349 ARG A C 1
ATOM 2745 O O . ARG A 1 349 ? -19.047 -11 -16.797 1 96.75 349 ARG A O 1
ATOM 2752 N N . ARG A 1 350 ? -17.812 -12.727 -17.281 1 95.25 350 ARG A N 1
ATOM 2753 C CA . ARG A 1 350 ? -18.781 -13.227 -18.25 1 95.25 350 ARG A CA 1
ATOM 2754 C C . ARG A 1 350 ? -19.891 -14.008 -17.562 1 95.25 350 ARG A C 1
ATOM 2756 O O . ARG A 1 350 ? -20.906 -14.336 -18.188 1 95.25 350 ARG A O 1
ATOM 2763 N N . GLY A 1 351 ? -19.75 -14.336 -16.297 1 92 351 GLY A N 1
ATOM 2764 C CA . GLY A 1 351 ? -20.641 -15.234 -15.594 1 92 351 GLY A CA 1
ATOM 2765 C C . GLY A 1 351 ? -21.938 -14.57 -15.148 1 92 351 GLY A C 1
ATOM 2766 O O . GLY A 1 351 ? -22.875 -15.25 -14.711 1 92 351 GLY A O 1
ATOM 2767 N N . GLY A 1 352 ? -22.078 -13.242 -15.188 1 89.44 352 GLY A N 1
ATOM 2768 C CA . GLY A 1 352 ? -23.312 -12.562 -14.852 1 89.44 352 GLY A CA 1
ATOM 2769 C C . GLY A 1 352 ? -23.438 -12.227 -13.375 1 89.44 352 GLY A C 1
ATOM 2770 O O . GLY A 1 352 ? -22.547 -11.57 -12.812 1 89.44 352 GLY A O 1
ATOM 2771 N N . GLU A 1 353 ? -24.516 -12.914 -12.789 1 92.06 353 GLU A N 1
ATOM 2772 C CA . GLU A 1 353 ? -24.766 -12.672 -11.367 1 92.06 353 GLU A CA 1
ATOM 2773 C C . GLU A 1 353 ? -23.672 -13.312 -10.508 1 92.06 353 GLU A C 1
ATOM 2775 O O . GLU A 1 353 ? -23.109 -14.344 -10.875 1 92.06 353 GLU A O 1
ATOM 2780 N N . LEU A 1 354 ? -23.469 -12.695 -9.359 1 94.69 354 LEU A N 1
ATOM 2781 C CA . LEU A 1 354 ? -22.328 -13.086 -8.523 1 94.69 354 LEU A CA 1
ATOM 2782 C C . LEU A 1 354 ? -22.469 -14.547 -8.086 1 94.69 354 LEU A C 1
ATOM 2784 O O . LEU A 1 354 ? -21.469 -15.273 -8.023 1 94.69 354 LEU A O 1
ATOM 2788 N N . SER A 1 355 ? -23.672 -14.953 -7.781 1 92.62 355 SER A N 1
ATOM 2789 C CA . SER A 1 355 ? -23.859 -16.344 -7.391 1 92.62 355 SER A CA 1
ATOM 2790 C C . SER A 1 355 ? -23.516 -17.297 -8.539 1 92.62 355 SER A C 1
ATOM 2792 O O . SER A 1 355 ? -22.953 -18.375 -8.32 1 92.62 355 SER A O 1
ATOM 2794 N N . SER A 1 356 ? -23.797 -16.938 -9.703 1 95.44 356 SER A N 1
ATOM 2795 C CA . SER A 1 356 ? -23.453 -17.719 -10.883 1 95.44 356 SER A CA 1
ATOM 2796 C C . SER A 1 356 ? -21.953 -17.75 -11.117 1 95.44 356 SER A C 1
ATOM 2798 O O . SER A 1 356 ? -21.406 -18.75 -11.555 1 95.44 356 SER A O 1
ATOM 2800 N N . VAL A 1 357 ? -21.344 -16.625 -10.844 1 97.5 357 VAL A N 1
ATOM 2801 C CA . VAL A 1 357 ? -19.891 -16.547 -10.961 1 97.5 357 VAL A CA 1
ATOM 2802 C C . VAL A 1 357 ? -19.234 -17.594 -10.055 1 97.5 357 VAL A C 1
ATOM 2804 O O . VAL A 1 357 ? -18.375 -18.344 -10.492 1 97.5 357 VAL A O 1
ATOM 2807 N N . VAL A 1 358 ? -19.688 -17.672 -8.789 1 97.81 358 VAL A N 1
ATOM 2808 C CA . VAL A 1 358 ? -19.109 -18.609 -7.84 1 97.81 358 VAL A CA 1
ATOM 2809 C C . VAL A 1 358 ? -19.375 -20.047 -8.312 1 97.81 358 VAL A C 1
ATOM 2811 O O . VAL A 1 358 ? -18.484 -20.891 -8.266 1 97.81 358 VAL A O 1
ATOM 2814 N N . ALA A 1 359 ? -20.562 -20.312 -8.789 1 97 359 ALA A N 1
ATOM 2815 C CA . ALA A 1 359 ? -20.906 -21.641 -9.281 1 97 359 ALA A CA 1
ATOM 2816 C C . ALA A 1 359 ? -20.016 -22.047 -10.445 1 97 359 ALA A C 1
ATOM 2818 O O . ALA A 1 359 ? -19.594 -23.203 -10.531 1 97 359 ALA A O 1
ATOM 2819 N N . ASN A 1 360 ? -19.797 -21.125 -11.32 1 97.19 360 ASN A N 1
ATOM 2820 C CA . ASN A 1 360 ? -18.922 -21.391 -12.453 1 97.19 360 ASN A CA 1
ATOM 2821 C C . ASN A 1 360 ? -17.5 -21.703 -11.992 1 97.19 360 ASN A C 1
ATOM 2823 O O . ASN A 1 360 ? -16.844 -22.609 -12.516 1 97.19 360 ASN A O 1
ATOM 2827 N N . VAL A 1 361 ? -16.969 -20.891 -11.039 1 98.19 361 VAL A N 1
ATOM 2828 C CA . VAL A 1 361 ? -15.633 -21.125 -10.5 1 98.19 361 VAL A CA 1
ATOM 2829 C C . VAL A 1 361 ? -15.562 -22.5 -9.859 1 98.19 361 VAL A C 1
ATOM 2831 O O . VAL A 1 361 ? -14.602 -23.25 -10.078 1 98.19 361 VAL A O 1
ATOM 2834 N N . VAL A 1 362 ? -16.578 -22.875 -9.086 1 97.94 362 VAL A N 1
ATOM 2835 C CA . VAL A 1 362 ? -16.625 -24.172 -8.445 1 97.94 362 VAL A CA 1
ATOM 2836 C C . VAL A 1 362 ? -16.578 -25.281 -9.508 1 97.94 362 VAL A C 1
ATOM 2838 O O . VAL A 1 362 ? -15.781 -26.219 -9.391 1 97.94 362 VAL A O 1
ATOM 2841 N N . ALA A 1 363 ? -17.328 -25.141 -10.539 1 96.94 363 ALA A N 1
ATOM 2842 C CA . ALA A 1 363 ? -17.391 -26.141 -11.602 1 96.94 363 ALA A CA 1
ATOM 2843 C C . ALA A 1 363 ? -16.047 -26.297 -12.297 1 96.94 363 ALA A C 1
ATOM 2845 O O . ALA A 1 363 ? -15.609 -27.406 -12.586 1 96.94 363 ALA A O 1
ATOM 2846 N N . GLU A 1 364 ? -15.391 -25.203 -12.5 1 96.88 364 GLU A N 1
ATOM 2847 C CA . GLU A 1 364 ? -14.125 -25.219 -13.227 1 96.88 364 GLU A CA 1
ATOM 2848 C C . GLU A 1 364 ? -12.969 -25.641 -12.32 1 96.88 364 GLU A C 1
ATOM 2850 O O . GLU A 1 364 ? -11.883 -25.969 -12.797 1 96.88 364 GLU A O 1
ATOM 2855 N N . THR A 1 365 ? -13.133 -25.547 -10.992 1 97.19 365 THR A N 1
ATOM 2856 C CA . THR A 1 365 ? -12.133 -26 -10.039 1 97.19 365 THR A CA 1
ATOM 2857 C C . THR A 1 365 ? -11.984 -27.516 -10.086 1 97.19 365 THR A C 1
ATOM 2859 O O . THR A 1 365 ? -10.906 -28.047 -9.82 1 97.19 365 THR A O 1
ATOM 2862 N N . VAL A 1 366 ? -13.039 -28.203 -10.438 1 94.25 366 VAL A N 1
ATOM 2863 C CA . VAL A 1 366 ? -13.039 -29.656 -10.547 1 94.25 366 VAL A CA 1
ATOM 2864 C C . VAL A 1 366 ? -12.18 -30.094 -11.734 1 94.25 366 VAL A C 1
ATOM 2866 O O . VAL A 1 366 ? -12.43 -29.672 -12.867 1 94.25 366 VAL A O 1
ATOM 2869 N N . PRO A 1 367 ? -11.227 -30.875 -11.438 1 90.62 367 PRO A N 1
ATOM 2870 C CA . PRO A 1 367 ? -10.375 -31.312 -12.547 1 90.62 367 PRO A CA 1
ATOM 2871 C C . PRO A 1 367 ? -11.141 -32.156 -13.578 1 90.62 367 PRO A C 1
ATOM 2873 O O . PRO A 1 367 ? -12.023 -32.938 -13.211 1 90.62 367 PRO A O 1
ATOM 2876 N N . SER A 1 368 ? -11.07 -31.688 -14.898 1 75.81 368 SER A N 1
ATOM 2877 C CA . SER A 1 368 ? -11.688 -32.469 -15.953 1 75.81 368 SER A CA 1
ATOM 2878 C C . SER A 1 368 ? -11.102 -33.875 -16.016 1 75.81 368 SER A C 1
ATOM 2880 O O . SER A 1 368 ? -9.938 -34.094 -15.68 1 75.81 368 SER A O 1
ATOM 2882 N N . ALA A 1 369 ? -12.102 -34.938 -16.016 1 53.75 369 ALA A N 1
ATOM 2883 C CA . ALA A 1 369 ? -11.656 -36.312 -16.219 1 53.75 369 ALA A CA 1
ATOM 2884 C C . ALA A 1 369 ? -10.648 -36.406 -17.359 1 53.75 369 ALA A C 1
ATOM 2886 O O . ALA A 1 369 ? -10.781 -35.719 -18.359 1 53.75 369 ALA A O 1
ATOM 2887 N N . ILE A 1 370 ? -9.383 -36.531 -17.109 1 43.25 370 ILE A N 1
ATOM 2888 C CA . ILE A 1 370 ? -8.453 -36.938 -18.156 1 43.25 370 ILE A CA 1
ATOM 2889 C C . ILE A 1 370 ? -9.156 -37.844 -19.156 1 43.25 370 ILE A C 1
ATOM 2891 O O . ILE A 1 370 ? -9.656 -38.906 -18.781 1 43.25 370 ILE A O 1
ATOM 2895 N N . LEU A 1 371 ? -9.984 -37.375 -20.125 1 34.66 371 LEU A N 1
ATOM 2896 C CA . LEU A 1 371 ? -10.266 -38.375 -21.156 1 34.66 371 LEU A CA 1
ATOM 2897 C C . LEU A 1 371 ? -9.008 -39.156 -21.531 1 34.66 371 LEU A C 1
ATOM 2899 O O . LEU A 1 371 ? -7.992 -38.531 -21.891 1 34.66 371 LEU A O 1
ATOM 2903 N N . ALA A 1 372 ? -8.953 -40.344 -20.922 1 34.69 372 ALA A N 1
ATOM 2904 C CA . ALA A 1 372 ? -8.031 -41.344 -21.484 1 34.69 372 ALA A CA 1
ATOM 2905 C C . ALA A 1 372 ? -8.164 -41.406 -23 1 34.69 372 ALA A C 1
ATOM 2907 O O . ALA A 1 372 ? -9.273 -41.344 -23.547 1 34.69 372 ALA A O 1
ATOM 2908 N N . MET B 1 1 ? 24.094 30.141 13.828 1 47.12 1 MET B N 1
ATOM 2909 C CA . MET B 1 1 ? 23.672 29.734 12.492 1 47.12 1 MET B CA 1
ATOM 2910 C C . MET B 1 1 ? 22.531 30.609 11.992 1 47.12 1 MET B C 1
ATOM 2912 O O . MET B 1 1 ? 21.578 30.906 12.742 1 47.12 1 MET B O 1
ATOM 2916 N N . SER B 1 2 ? 22.812 31.547 11.109 1 59.69 2 SER B N 1
ATOM 2917 C CA . SER B 1 2 ? 21.797 32.469 10.602 1 59.69 2 SER B CA 1
ATOM 2918 C C . SER B 1 2 ? 20.734 31.734 9.797 1 59.69 2 SER B C 1
ATOM 2920 O O . SER B 1 2 ? 21.062 30.984 8.867 1 59.69 2 SER B O 1
ATOM 2922 N N . PHE B 1 3 ? 19.531 31.484 10.398 1 71.62 3 PHE B N 1
ATOM 2923 C CA . PHE B 1 3 ? 18.422 30.859 9.695 1 71.62 3 PHE B CA 1
ATOM 2924 C C . PHE B 1 3 ? 17.594 31.891 8.945 1 71.62 3 PHE B C 1
ATOM 2926 O O . PHE B 1 3 ? 17.328 32.969 9.477 1 71.62 3 PHE B O 1
ATOM 2933 N N . GLN B 1 4 ? 17.547 31.766 7.695 1 84.25 4 GLN B N 1
ATOM 2934 C CA . GLN B 1 4 ? 16.453 32.438 7.031 1 84.25 4 GLN B CA 1
ATOM 2935 C C . GLN B 1 4 ? 15.125 31.719 7.281 1 84.25 4 GLN B C 1
ATOM 2937 O O . GLN B 1 4 ? 15.047 30.5 7.141 1 84.25 4 GLN B O 1
ATOM 2942 N N . VAL B 1 5 ? 14.172 32.5 7.82 1 95.12 5 VAL B N 1
ATOM 2943 C CA . VAL B 1 5 ? 12.883 31.906 8.148 1 95.12 5 VAL B CA 1
ATOM 2944 C C . VAL B 1 5 ? 11.992 31.891 6.902 1 95.12 5 VAL B C 1
ATOM 2946 O O . VAL B 1 5 ? 11.562 32.938 6.426 1 95.12 5 VAL B O 1
ATOM 2949 N N . PRO B 1 6 ? 11.766 30.703 6.387 1 97.81 6 PRO B N 1
ATOM 2950 C CA . PRO B 1 6 ? 10.938 30.656 5.18 1 97.81 6 PRO B CA 1
ATOM 2951 C C . PRO B 1 6 ? 9.453 30.891 5.469 1 97.81 6 PRO B C 1
ATOM 2953 O O . PRO B 1 6 ? 8.992 30.641 6.586 1 97.81 6 PRO B O 1
ATOM 2956 N N . THR B 1 7 ? 8.734 31.406 4.484 1 98.06 7 THR B N 1
ATOM 2957 C CA . THR B 1 7 ? 7.281 31.516 4.574 1 98.06 7 THR B CA 1
ATOM 2958 C C . THR B 1 7 ? 6.617 30.156 4.441 1 98.06 7 THR B C 1
ATOM 2960 O O . THR B 1 7 ? 7.262 29.188 4.043 1 98.06 7 THR B O 1
ATOM 2963 N N . VAL B 1 8 ? 5.305 30.141 4.832 1 98.31 8 VAL B N 1
ATOM 2964 C CA . VAL B 1 8 ? 4.586 28.859 4.809 1 98.31 8 VAL B CA 1
ATOM 2965 C C . VAL B 1 8 ? 3.186 29.078 4.234 1 98.31 8 VAL B C 1
ATOM 2967 O O . VAL B 1 8 ? 2.684 30.203 4.207 1 98.31 8 VAL B O 1
ATOM 2970 N N . GLY B 1 9 ? 2.654 28.047 3.672 1 97 9 GLY B N 1
ATOM 2971 C CA . GLY B 1 9 ? 1.264 27.922 3.268 1 97 9 GLY B CA 1
ATOM 2972 C C . GLY B 1 9 ? 0.626 26.625 3.725 1 97 9 GLY B C 1
ATOM 2973 O O . GLY B 1 9 ? 1.309 25.609 3.863 1 97 9 GLY B O 1
ATOM 2974 N N . VAL B 1 10 ? -0.713 26.703 3.969 1 97.19 10 VAL B N 1
ATOM 2975 C CA . VAL B 1 10 ? -1.396 25.547 4.523 1 97.19 10 VAL B CA 1
ATOM 2976 C C . VAL B 1 10 ? -2.652 25.234 3.707 1 97.19 10 VAL B C 1
ATOM 2978 O O . VAL B 1 10 ? -3.375 26.156 3.311 1 97.19 10 VAL B O 1
ATOM 2981 N N . GLU B 1 11 ? -2.846 23.984 3.357 1 95 11 GLU B N 1
ATOM 2982 C CA . GLU B 1 11 ? -4.082 23.469 2.777 1 95 11 GLU B CA 1
ATOM 2983 C C . GLU B 1 11 ? -4.758 22.484 3.721 1 95 11 GLU B C 1
ATOM 2985 O O . GLU B 1 11 ? -4.105 21.578 4.258 1 95 11 GLU B O 1
ATOM 2990 N N . GLU B 1 12 ? -6.039 22.656 3.98 1 96 12 GLU B N 1
ATOM 2991 C CA . GLU B 1 12 ? -6.832 21.719 4.773 1 96 12 GLU B CA 1
ATOM 2992 C C . GLU B 1 12 ? -8.055 21.234 3.996 1 96 12 GLU B C 1
ATOM 2994 O O . GLU B 1 12 ? -8.68 22.016 3.266 1 96 12 GLU B O 1
ATOM 2999 N N . GLU B 1 13 ? -8.32 19.969 4.141 1 94.19 13 GLU B N 1
ATOM 3000 C CA . GLU B 1 13 ? -9.523 19.359 3.584 1 94.19 13 GLU B CA 1
ATOM 3001 C C . GLU B 1 13 ? -10.547 19.062 4.68 1 94.19 13 GLU B C 1
ATOM 3003 O O . GLU B 1 13 ? -10.203 18.453 5.699 1 94.19 13 GLU B O 1
ATOM 3008 N N . TYR B 1 14 ? -11.844 19.516 4.473 1 94.62 14 TYR B N 1
ATOM 3009 C CA . TYR B 1 14 ? -12.867 19.344 5.492 1 94.62 14 TYR B CA 1
ATOM 3010 C C . TYR B 1 14 ? -14.008 18.469 4.98 1 94.62 14 TYR B C 1
ATOM 3012 O O . TYR B 1 14 ? -14.258 18.406 3.775 1 94.62 14 TYR B O 1
ATOM 3020 N N . GLN B 1 15 ? -14.648 17.891 5.945 1 94.62 15 GLN B N 1
ATOM 3021 C CA . GLN B 1 15 ? -15.859 17.125 5.68 1 94.62 15 GLN B CA 1
ATOM 3022 C C . GLN B 1 15 ? -17.094 18 5.793 1 94.62 15 GLN B C 1
ATOM 3024 O O . GLN B 1 15 ? -17.188 18.859 6.672 1 94.62 15 GLN B O 1
ATOM 3029 N N . LEU B 1 16 ? -18.016 17.75 4.906 1 94.06 16 LEU B N 1
ATOM 3030 C CA . LEU B 1 16 ? -19.391 18.25 5.078 1 94.06 16 LEU B CA 1
ATOM 3031 C C . LEU B 1 16 ? -20.312 17.141 5.574 1 94.06 16 LEU B C 1
ATOM 3033 O O . LEU B 1 16 ? -20.453 16.109 4.914 1 94.06 16 LEU B O 1
ATOM 3037 N N . VAL B 1 17 ? -20.906 17.391 6.781 1 95.94 17 VAL B N 1
ATOM 3038 C CA . VAL B 1 17 ? -21.641 16.297 7.395 1 95.94 17 VAL B CA 1
ATOM 3039 C C . VAL B 1 17 ? -23.031 16.766 7.785 1 95.94 17 VAL B C 1
ATOM 3041 O O . VAL B 1 17 ? -23.266 17.953 8.016 1 95.94 17 VAL B O 1
ATOM 3044 N N . ASP B 1 18 ? -23.969 15.828 7.812 1 95.44 18 ASP B N 1
ATOM 3045 C CA . ASP B 1 18 ? -25.312 16.062 8.305 1 95.44 18 ASP B CA 1
ATOM 3046 C C . ASP B 1 18 ? -25.312 16.406 9.797 1 95.44 18 ASP B C 1
ATOM 3048 O O . ASP B 1 18 ? -24.734 15.672 10.602 1 95.44 18 ASP B O 1
ATOM 3052 N N . PRO B 1 19 ? -25.969 17.5 10.133 1 95.19 19 PRO B N 1
ATOM 3053 C CA . PRO B 1 19 ? -25.922 17.938 11.531 1 95.19 19 PRO B CA 1
ATOM 3054 C C . PRO B 1 19 ? -26.562 16.938 12.484 1 95.19 19 PRO B C 1
ATOM 3056 O O . PRO B 1 19 ? -26.234 16.906 13.672 1 95.19 19 PRO B O 1
ATOM 3059 N N . ARG B 1 20 ? -27.453 16.156 12.023 1 94 20 ARG B N 1
ATOM 3060 C CA . ARG B 1 20 ? -28.188 15.227 12.891 1 94 20 ARG B CA 1
ATOM 3061 C C . ARG B 1 20 ? -27.5 13.859 12.93 1 94 20 ARG B C 1
ATOM 3063 O O . ARG B 1 20 ? -27.156 13.359 14 1 94 20 ARG B O 1
ATOM 3070 N N . SER B 1 21 ? -27.219 13.328 11.758 1 94.19 21 SER B N 1
ATOM 3071 C CA . SER B 1 21 ? -26.703 11.953 11.688 1 94.19 21 SER B CA 1
ATOM 3072 C C . SER B 1 21 ? -25.188 11.922 11.742 1 94.19 21 SER B C 1
ATOM 3074 O O . SER B 1 21 ? -24.594 10.922 12.148 1 94.19 21 SER B O 1
ATOM 3076 N N . GLY B 1 22 ? -24.547 12.977 11.266 1 95.81 22 GLY B N 1
ATOM 3077 C CA . GLY B 1 22 ? -23.094 12.992 11.164 1 95.81 22 GLY B CA 1
ATOM 3078 C C . GLY B 1 22 ? -22.594 12.391 9.867 1 95.81 22 GLY B C 1
ATOM 3079 O O . GLY B 1 22 ? -21.375 12.375 9.617 1 95.81 22 GLY B O 1
ATOM 3080 N N . ALA B 1 23 ? -23.547 11.969 9.039 1 94.25 23 ALA B N 1
ATOM 3081 C CA . ALA B 1 23 ? -23.172 11.336 7.781 1 94.25 23 ALA B CA 1
ATOM 3082 C C . ALA B 1 23 ? -22.641 12.367 6.781 1 94.25 23 ALA B C 1
ATOM 3084 O O . ALA B 1 23 ? -23.062 13.531 6.809 1 94.25 23 ALA B O 1
ATOM 3085 N N . LEU B 1 24 ? -21.75 11.945 5.91 1 93.06 24 LEU B N 1
ATOM 3086 C CA . LEU B 1 24 ? -21.25 12.805 4.844 1 93.06 24 LEU B CA 1
ATOM 3087 C C . LEU B 1 24 ? -22.391 13.227 3.914 1 93.06 24 LEU B C 1
ATOM 3089 O O . LEU B 1 24 ? -23.25 12.422 3.582 1 93.06 24 LEU B O 1
ATOM 3093 N N . ILE B 1 25 ? -22.344 14.453 3.531 1 89.31 25 ILE B N 1
ATOM 3094 C CA . ILE B 1 25 ? -23.344 14.992 2.617 1 89.31 25 ILE B CA 1
ATOM 3095 C C . ILE B 1 25 ? -22.656 15.617 1.408 1 89.31 25 ILE B C 1
ATOM 3097 O O . ILE B 1 25 ? -21.641 16.297 1.552 1 89.31 25 ILE B O 1
ATOM 3101 N N . PRO B 1 26 ? -23.172 15.289 0.234 1 86.12 26 PRO B N 1
ATOM 3102 C CA . PRO B 1 26 ? -22.594 15.875 -0.98 1 86.12 26 PRO B CA 1
ATOM 3103 C C . PRO B 1 26 ? -23.109 17.281 -1.257 1 86.12 26 PRO B C 1
ATOM 3105 O O . PRO B 1 26 ? -23.734 17.531 -2.295 1 86.12 26 PRO B O 1
ATOM 3108 N N . ASN B 1 27 ? -22.812 18.25 -0.463 1 83.88 27 ASN B N 1
ATOM 3109 C CA . ASN B 1 27 ? -23.391 19.594 -0.571 1 83.88 27 ASN B CA 1
ATOM 3110 C C . ASN B 1 27 ? -22.328 20.641 -0.833 1 83.88 27 ASN B C 1
ATOM 3112 O O . ASN B 1 27 ? -22.531 21.828 -0.557 1 83.88 27 ASN B O 1
ATOM 3116 N N . CYS B 1 28 ? -21.203 20.281 -1.319 1 85.38 28 CYS B N 1
ATOM 3117 C CA . CYS B 1 28 ? -20.078 21.188 -1.531 1 85.38 28 CYS B CA 1
ATOM 3118 C C . CYS B 1 28 ? -20.469 22.328 -2.463 1 85.38 28 CYS B C 1
ATOM 3120 O O . CYS B 1 28 ? -20.141 23.484 -2.207 1 85.38 28 CYS B O 1
ATOM 3122 N N . LYS B 1 29 ? -21.203 22.016 -3.518 1 83.38 29 LYS B N 1
ATOM 3123 C CA . LYS B 1 29 ? -21.594 23.031 -4.496 1 83.38 29 LYS B CA 1
ATOM 3124 C C . LYS B 1 29 ? -22.453 24.109 -3.859 1 83.38 29 LYS B C 1
ATOM 3126 O O . LYS B 1 29 ? -22.266 25.297 -4.117 1 83.38 29 LYS B O 1
ATOM 3131 N N . GLU B 1 30 ? -23.391 23.719 -3.082 1 87.19 30 GLU B N 1
ATOM 3132 C CA . GLU B 1 30 ? -24.281 24.656 -2.414 1 87.19 30 GLU B CA 1
ATOM 3133 C C . GLU B 1 30 ? -23.516 25.547 -1.434 1 87.19 30 GLU B C 1
ATOM 3135 O O . GLU B 1 30 ? -23.734 26.75 -1.373 1 87.19 30 GLU B O 1
ATOM 3140 N N . VAL B 1 31 ? -22.641 24.953 -0.71 1 87.69 31 VAL B N 1
ATOM 3141 C CA . VAL B 1 31 ? -21.828 25.688 0.26 1 87.69 31 VAL B CA 1
ATOM 3142 C C . VAL B 1 31 ? -20.953 26.688 -0.463 1 87.69 31 VAL B C 1
ATOM 3144 O O . VAL B 1 31 ? -20.844 27.844 -0.043 1 87.69 31 VAL B O 1
ATOM 3147 N N . MET B 1 32 ? -20.359 26.281 -1.53 1 85.25 32 MET B N 1
ATOM 3148 C CA . MET B 1 32 ? -19.484 27.156 -2.311 1 85.25 32 MET B CA 1
ATOM 3149 C C . MET B 1 32 ? -20.281 28.328 -2.896 1 85.25 32 MET B C 1
ATOM 3151 O O . MET B 1 32 ? -19.766 29.453 -2.973 1 85.25 32 MET B O 1
ATOM 3155 N N . ARG B 1 33 ? -21.438 28.047 -3.352 1 86.12 33 ARG B N 1
ATOM 3156 C CA . ARG B 1 33 ? -22.312 29.094 -3.871 1 86.12 33 ARG B CA 1
ATOM 3157 C C . ARG B 1 33 ? -22.594 30.141 -2.799 1 86.12 33 ARG B C 1
ATOM 3159 O O . ARG B 1 33 ? -22.594 31.344 -3.08 1 86.12 33 ARG B O 1
ATOM 3166 N N . THR B 1 34 ? -22.859 29.656 -1.669 1 88.94 34 THR B N 1
ATOM 3167 C CA . THR B 1 34 ? -23.125 30.547 -0.545 1 88.94 34 THR B CA 1
ATOM 3168 C C . THR B 1 34 ? -21.906 31.422 -0.242 1 88.94 34 THR B C 1
ATOM 3170 O O . THR B 1 34 ? -22.047 32.625 0.019 1 88.94 34 THR B O 1
ATOM 3173 N N . ILE B 1 35 ? -20.781 30.891 -0.267 1 85.62 35 ILE B N 1
ATOM 3174 C CA . ILE B 1 35 ? -19.547 31.625 -0.009 1 85.62 35 ILE B CA 1
ATOM 3175 C C . ILE B 1 35 ? -19.359 32.719 -1.061 1 85.62 35 ILE B C 1
ATOM 3177 O O . ILE B 1 35 ? -19 33.844 -0.733 1 85.62 35 ILE B O 1
ATOM 3181 N N . ARG B 1 36 ? -19.625 32.375 -2.279 1 82.06 36 ARG B N 1
ATOM 3182 C CA . ARG B 1 36 ? -19.484 33.312 -3.379 1 82.06 36 ARG B CA 1
ATOM 3183 C C . ARG B 1 36 ? -20.469 34.469 -3.234 1 82.06 36 ARG B C 1
ATOM 3185 O O . ARG B 1 36 ? -20.141 35.625 -3.541 1 82.06 36 ARG B O 1
ATOM 3192 N N . ARG B 1 37 ? -21.672 34.188 -2.879 1 83.31 37 ARG B N 1
ATOM 3193 C CA . ARG B 1 37 ? -22.719 35.188 -2.717 1 83.31 37 ARG B CA 1
ATOM 3194 C C . ARG B 1 37 ? -22.359 36.156 -1.592 1 83.31 37 ARG B C 1
ATOM 3196 O O . ARG B 1 37 ? -22.625 37.344 -1.696 1 83.31 37 ARG B O 1
ATOM 3203 N N . ASN B 1 38 ? -22.172 35.656 -0.458 1 74.38 38 ASN B N 1
ATOM 3204 C CA . ASN B 1 38 ? -21.906 36.5 0.717 1 74.38 38 ASN B CA 1
ATOM 3205 C C . ASN B 1 38 ? -20.672 37.344 0.52 1 74.38 38 ASN B C 1
ATOM 3207 O O . ASN B 1 38 ? -20.406 38.25 1.312 1 74.38 38 ASN B O 1
ATOM 3211 N N . GLY B 1 39 ? -20.203 37.75 -0.552 1 61.09 39 GLY B N 1
ATOM 3212 C CA . GLY B 1 39 ? -19.234 38.812 -0.768 1 61.09 39 GLY B CA 1
ATOM 3213 C C . GLY B 1 39 ? -17.812 38.344 -0.912 1 61.09 39 GLY B C 1
ATOM 3214 O O . GLY B 1 39 ? -16.859 39.094 -0.749 1 61.09 39 GLY B O 1
ATOM 3215 N N . GLY B 1 40 ? -17.328 37.281 -0.594 1 48.94 40 GLY B N 1
ATOM 3216 C CA . GLY B 1 40 ? -15.914 37.344 -0.304 1 48.94 40 GLY B CA 1
ATOM 3217 C C . GLY B 1 40 ? -15.07 37.625 -1.534 1 48.94 40 GLY B C 1
ATOM 3218 O O . GLY B 1 40 ? -15.508 37.375 -2.662 1 48.94 40 GLY B O 1
ATOM 3219 N N . SER B 1 41 ? -14.156 38.625 -1.373 1 45.34 41 SER B N 1
ATOM 3220 C CA . SER B 1 41 ? -13.219 39.062 -2.396 1 45.34 41 SER B CA 1
ATOM 3221 C C . SER B 1 41 ? -12.742 37.906 -3.262 1 45.34 41 SER B C 1
ATOM 3223 O O . SER B 1 41 ? -12.766 36.75 -2.826 1 45.34 41 SER B O 1
ATOM 3225 N N . GLU B 1 42 ? -12.711 38.219 -4.586 1 45.84 42 GLU B N 1
ATOM 3226 C CA . GLU B 1 42 ? -12.039 37.375 -5.555 1 45.84 42 GLU B CA 1
ATOM 3227 C C . GLU B 1 42 ? -10.953 36.531 -4.883 1 45.84 42 GLU B C 1
ATOM 3229 O O . GLU B 1 42 ? -10.664 35.406 -5.324 1 45.84 42 GLU B O 1
ATOM 3234 N N . GLU B 1 43 ? -10.445 37.125 -3.898 1 44.19 43 GLU B N 1
ATOM 3235 C CA . GLU B 1 43 ? -9.297 36.531 -3.211 1 44.19 43 GLU B CA 1
ATOM 3236 C C . GLU B 1 43 ? -9.703 35.312 -2.408 1 44.19 43 GLU B C 1
ATOM 3238 O O . GLU B 1 43 ? -8.969 34.312 -2.371 1 44.19 43 GLU B O 1
ATOM 3243 N N . ALA B 1 44 ? -10.828 35.438 -1.636 1 48.12 44 ALA B N 1
ATOM 3244 C CA . ALA B 1 44 ? -11.289 34.312 -0.831 1 48.12 44 ALA B CA 1
ATOM 3245 C C . ALA B 1 44 ? -11.586 33.094 -1.706 1 48.12 44 ALA B C 1
ATOM 3247 O O . ALA B 1 44 ? -11.375 31.938 -1.288 1 48.12 44 ALA B O 1
ATOM 3248 N N . HIS B 1 45 ? -11.984 33.312 -2.889 1 49.28 45 HIS B N 1
ATOM 3249 C CA . HIS B 1 45 ? -12.391 32.281 -3.844 1 49.28 45 HIS B CA 1
ATOM 3250 C C . HIS B 1 45 ? -11.203 31.422 -4.258 1 49.28 45 HIS B C 1
ATOM 3252 O O . HIS B 1 45 ? -11.367 30.234 -4.539 1 49.28 45 HIS B O 1
ATOM 3258 N N . SER B 1 46 ? -10.117 32.156 -4.301 1 46.28 46 SER B N 1
ATOM 3259 C CA . SER B 1 46 ? -8.961 31.438 -4.816 1 46.28 46 SER B CA 1
ATOM 3260 C C . SER B 1 46 ? -8.477 30.391 -3.818 1 46.28 46 SER B C 1
ATOM 3262 O O . SER B 1 46 ? -7.824 29.406 -4.203 1 46.28 46 SER B O 1
ATOM 3264 N N . GLU B 1 47 ? -9.094 30.609 -2.582 1 51.97 47 GLU B N 1
ATOM 3265 C CA . GLU B 1 47 ? -8.531 29.781 -1.517 1 51.97 47 GLU B CA 1
ATOM 3266 C C . GLU B 1 47 ? -9.328 28.484 -1.342 1 51.97 47 GLU B C 1
ATOM 3268 O O . GLU B 1 47 ? -8.867 27.547 -0.683 1 51.97 47 GLU B O 1
ATOM 3273 N N . ILE B 1 48 ? -10.484 28.547 -1.911 1 49.75 48 ILE B N 1
ATOM 3274 C CA . ILE B 1 48 ? -11.344 27.391 -1.679 1 49.75 48 ILE B CA 1
ATOM 3275 C C . ILE B 1 48 ? -11.57 26.641 -2.99 1 49.75 48 ILE B C 1
ATOM 3277 O O . ILE B 1 48 ? -11.945 27.234 -4 1 49.75 48 ILE B O 1
ATOM 3281 N N . GLN B 1 49 ? -10.992 25.469 -3.082 1 53.5 49 GLN B N 1
ATOM 3282 C CA . GLN B 1 49 ? -11.172 24.625 -4.254 1 53.5 49 GLN B CA 1
ATOM 3283 C C . GLN B 1 49 ? -12 23.391 -3.91 1 53.5 49 GLN B C 1
ATOM 3285 O O . GLN B 1 49 ? -12.102 23 -2.74 1 53.5 49 GLN B O 1
ATOM 3290 N N . HIS B 1 50 ? -13.016 23.125 -4.805 1 48.38 50 HIS B N 1
ATOM 3291 C CA . HIS B 1 50 ? -13.68 21.844 -4.637 1 48.38 50 HIS B CA 1
ATOM 3292 C C . HIS B 1 50 ? -12.805 20.703 -5.125 1 48.38 50 HIS B C 1
ATOM 3294 O O . HIS B 1 50 ? -12.109 20.828 -6.133 1 48.38 50 HIS B O 1
ATOM 3300 N N . GLU B 1 51 ? -12.492 19.75 -4.156 1 55.75 51 GLU B N 1
ATOM 3301 C CA . GLU B 1 51 ? -11.703 18.578 -4.512 1 55.75 51 GLU B CA 1
ATOM 3302 C C . GLU B 1 51 ? -12.578 17.5 -5.164 1 55.75 51 GLU B C 1
ATOM 3304 O O . GLU B 1 51 ? -13.727 17.766 -5.52 1 55.75 51 GLU B O 1
ATOM 3309 N N . LEU B 1 52 ? -12.195 16.25 -5.137 1 53.88 52 LEU B N 1
ATOM 3310 C CA . LEU B 1 52 ? -12.625 15.008 -5.777 1 53.88 52 LEU B CA 1
ATOM 3311 C C . LEU B 1 52 ? -14.07 14.672 -5.418 1 53.88 52 LEU B C 1
ATOM 3313 O O . LEU B 1 52 ? -14.867 14.328 -6.293 1 53.88 52 LEU B O 1
ATOM 3317 N N . HIS B 1 53 ? -14.484 14.922 -4.152 1 60.44 53 HIS B N 1
ATOM 3318 C CA . HIS B 1 53 ? -15.789 14.5 -3.662 1 60.44 53 HIS B CA 1
ATOM 3319 C C . HIS B 1 53 ? -16.672 15.695 -3.305 1 60.44 53 HIS B C 1
ATOM 3321 O O . HIS B 1 53 ? -16.172 16.672 -2.742 1 60.44 53 HIS B O 1
ATOM 3327 N N . LEU B 1 54 ? -17.875 15.602 -3.66 1 62.62 54 LEU B N 1
ATOM 3328 C CA . LEU B 1 54 ? -18.859 16.656 -3.379 1 62.62 54 LEU B CA 1
ATOM 3329 C C . LEU B 1 54 ? -19.094 16.781 -1.878 1 62.62 54 LEU B C 1
ATOM 3331 O O . LEU B 1 54 ? -19.812 17.672 -1.437 1 62.62 54 LEU B O 1
ATOM 3335 N N . ASN B 1 55 ? -18.422 15.984 -1.136 1 73.25 55 ASN B N 1
ATOM 3336 C CA . ASN B 1 55 ? -18.547 16.031 0.318 1 73.25 55 ASN B CA 1
ATOM 3337 C C . ASN B 1 55 ? -17.297 16.641 0.961 1 73.25 55 ASN B C 1
ATOM 3339 O O . ASN B 1 55 ? -17.094 16.516 2.17 1 73.25 55 ASN B O 1
ATOM 3343 N N . GLN B 1 56 ? -16.469 17.219 0.192 1 81.69 56 GLN B N 1
ATOM 3344 C CA . GLN B 1 56 ? -15.203 17.734 0.673 1 81.69 56 GLN B CA 1
ATOM 3345 C C . GLN B 1 56 ? -14.977 19.172 0.192 1 81.69 56 GLN B C 1
ATOM 3347 O O . GLN B 1 56 ? -15.297 19.5 -0.953 1 81.69 56 GLN B O 1
ATOM 3352 N N . ILE B 1 57 ? -14.492 19.953 1.066 1 83.44 57 ILE B N 1
ATOM 3353 C CA . ILE B 1 57 ? -14.078 21.297 0.709 1 83.44 57 ILE B CA 1
ATOM 3354 C C . ILE B 1 57 ? -12.625 21.516 1.106 1 83.44 57 ILE B C 1
ATOM 3356 O O . ILE B 1 57 ? -12.195 21.109 2.184 1 83.44 57 ILE B O 1
ATOM 3360 N N . GLU B 1 58 ? -11.914 22.047 0.23 1 86.25 58 GLU B N 1
ATOM 3361 C CA . GLU B 1 58 ? -10.5 22.312 0.472 1 86.25 58 GLU B CA 1
ATOM 3362 C C . GLU B 1 58 ? -10.234 23.812 0.601 1 86.25 58 GLU B C 1
ATOM 3364 O O . GLU B 1 58 ? -10.805 24.609 -0.14 1 86.25 58 GLU B O 1
ATOM 3369 N N . MET B 1 59 ? -9.453 24.156 1.535 1 84.56 59 MET B N 1
ATOM 3370 C CA . MET B 1 59 ? -9 25.531 1.712 1 84.56 59 MET B CA 1
ATOM 3371 C C . MET B 1 59 ? -7.48 25.609 1.586 1 84.56 59 MET B C 1
ATOM 3373 O O . MET B 1 59 ? -6.762 24.688 1.976 1 84.56 59 MET B O 1
ATOM 3377 N N . ALA B 1 60 ? -7.004 26.688 1.022 1 86.5 60 ALA B N 1
ATOM 3378 C CA . ALA B 1 60 ? -5.586 27.031 0.968 1 86.5 60 ALA B CA 1
ATOM 3379 C C . ALA B 1 60 ? -5.336 28.422 1.543 1 86.5 60 ALA B C 1
ATOM 3381 O O . ALA B 1 60 ? -6.039 29.375 1.199 1 86.5 60 ALA B O 1
ATOM 3382 N N . SER B 1 61 ? -4.488 28.484 2.418 1 85.75 61 SER B N 1
ATOM 3383 C CA . SER B 1 61 ? -4.133 29.797 2.943 1 85.75 61 SER B CA 1
ATOM 3384 C C . SER B 1 61 ? -3.299 30.578 1.94 1 85.75 61 SER B C 1
ATOM 3386 O O . SER B 1 61 ? -2.699 30 1.032 1 85.75 61 SER B O 1
ATOM 3388 N N . ASP B 1 62 ? -3.258 31.891 2.18 1 89.19 62 ASP B N 1
ATOM 3389 C CA . ASP B 1 62 ? -2.215 32.688 1.548 1 89.19 62 ASP B CA 1
ATOM 3390 C C . ASP B 1 62 ? -0.841 32.344 2.125 1 89.19 62 ASP B C 1
ATOM 3392 O O . ASP B 1 62 ? -0.729 31.562 3.062 1 89.19 62 ASP B O 1
ATOM 3396 N N . VAL B 1 63 ? 0.161 32.938 1.545 1 95.44 63 VAL B N 1
ATOM 3397 C CA . VAL B 1 63 ? 1.517 32.812 2.068 1 95.44 63 VAL B CA 1
ATOM 3398 C C . VAL B 1 63 ? 1.624 33.531 3.406 1 95.44 63 VAL B C 1
ATOM 3400 O O . VAL B 1 63 ? 1.225 34.688 3.52 1 95.44 63 VAL B O 1
ATOM 3403 N N . CYS B 1 64 ? 2.041 32.844 4.414 1 97.69 64 CYS B N 1
ATOM 3404 C CA . CYS B 1 64 ? 2.162 33.406 5.762 1 97.69 64 CYS B CA 1
ATOM 3405 C C . CYS B 1 64 ? 3.625 33.531 6.164 1 97.69 64 CYS B C 1
ATOM 3407 O O . CYS B 1 64 ? 4.438 32.656 5.895 1 97.69 64 CYS B O 1
ATOM 3409 N N . SER B 1 65 ? 3.924 34.594 6.844 1 97.38 65 SER B N 1
ATOM 3410 C CA . SER B 1 65 ? 5.289 34.844 7.289 1 97.38 65 SER B CA 1
ATOM 3411 C C . SER B 1 65 ? 5.469 34.5 8.758 1 97.38 65 SER B C 1
ATOM 3413 O O . SER B 1 65 ? 6.594 34.438 9.258 1 97.38 65 SER B O 1
ATOM 3415 N N . SER B 1 66 ? 4.34 34.281 9.461 1 97.75 66 SER B N 1
ATOM 3416 C CA . SER B 1 66 ? 4.383 33.938 10.875 1 97.75 66 SER B CA 1
ATOM 3417 C C . SER B 1 66 ? 3.295 32.906 11.227 1 97.75 66 SER B C 1
ATOM 3419 O O . SER B 1 66 ? 2.34 32.75 10.469 1 97.75 66 SER B O 1
ATOM 3421 N N . LEU B 1 67 ? 3.484 32.281 12.367 1 98.12 67 LEU B N 1
ATOM 3422 C CA . LEU B 1 67 ? 2.475 31.328 12.812 1 98.12 67 LEU B CA 1
ATOM 3423 C C . LEU B 1 67 ? 1.2 32.062 13.242 1 98.12 67 LEU B C 1
ATOM 3425 O O . LEU B 1 67 ? 0.11 31.469 13.195 1 98.12 67 LEU B O 1
ATOM 3429 N N . GLU B 1 68 ? 1.35 33.281 13.656 1 97.56 68 GLU B N 1
ATOM 3430 C CA . GLU B 1 68 ? 0.168 34.094 13.945 1 97.56 68 GLU B CA 1
ATOM 3431 C C . GLU B 1 68 ? -0.669 34.312 12.688 1 97.56 68 GLU B C 1
ATOM 3433 O O . GLU B 1 68 ? -1.899 34.25 12.734 1 97.56 68 GLU B O 1
ATOM 3438 N N . GLU B 1 69 ? 0.019 34.594 11.57 1 97.56 69 GLU B N 1
ATOM 3439 C CA . GLU B 1 69 ? -0.686 34.75 10.297 1 97.56 69 GLU B CA 1
ATOM 3440 C C . GLU B 1 69 ? -1.366 33.438 9.891 1 97.56 69 GLU B C 1
ATOM 3442 O O . GLU B 1 69 ? -2.471 33.438 9.344 1 97.56 69 GLU B O 1
ATOM 3447 N N . VAL B 1 70 ? -0.709 32.281 10.156 1 97.56 70 VAL B N 1
ATOM 3448 C CA . VAL B 1 70 ? -1.307 30.984 9.891 1 97.56 70 VAL B CA 1
ATOM 3449 C C . VAL B 1 70 ? -2.576 30.828 10.727 1 97.56 70 VAL B C 1
ATOM 3451 O O . VAL B 1 70 ? -3.623 30.438 10.195 1 97.56 70 VAL B O 1
ATOM 3454 N N . ARG B 1 71 ? -2.467 31.109 12.008 1 97.62 71 ARG B N 1
ATOM 3455 C CA . ARG B 1 71 ? -3.607 31 12.914 1 97.62 71 ARG B CA 1
ATOM 3456 C C . ARG B 1 71 ? -4.777 31.859 12.422 1 97.62 71 ARG B C 1
ATOM 3458 O O . ARG B 1 71 ? -5.918 31.391 12.391 1 97.62 71 ARG B O 1
ATOM 3465 N N . ASP B 1 72 ? -4.48 33.062 12.094 1 96.19 72 ASP B N 1
ATOM 3466 C CA . ASP B 1 72 ? -5.512 34 11.633 1 96.19 72 ASP B CA 1
ATOM 3467 C C . ASP B 1 72 ? -6.172 33.469 10.352 1 96.19 72 ASP B C 1
ATOM 3469 O O . ASP B 1 72 ? -7.398 33.5 10.227 1 96.19 72 ASP B O 1
ATOM 3473 N N . ALA B 1 73 ? -5.359 33.062 9.438 1 94.38 73 ALA B N 1
ATOM 3474 C CA . ALA B 1 73 ? -5.875 32.531 8.164 1 94.38 73 ALA B CA 1
ATOM 3475 C C . ALA B 1 73 ? -6.785 31.328 8.383 1 94.38 73 ALA B C 1
ATOM 3477 O O . ALA B 1 73 ? -7.875 31.266 7.816 1 94.38 73 ALA B O 1
A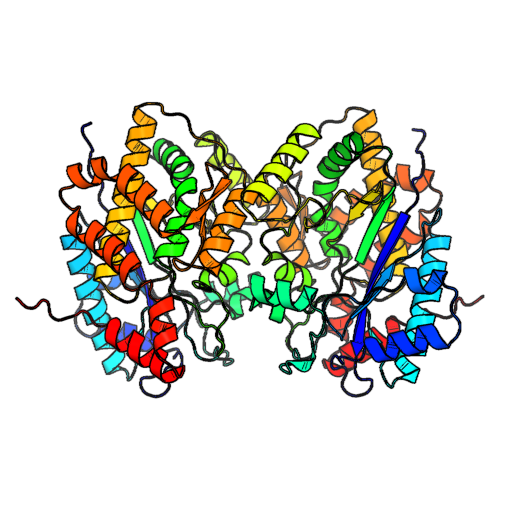TOM 3478 N N . LEU B 1 74 ? -6.34 30.391 9.188 1 95.19 74 LEU B N 1
ATOM 3479 C CA . LEU B 1 74 ? -7.105 29.172 9.461 1 95.19 74 LEU B CA 1
ATOM 3480 C C . LEU B 1 74 ? -8.414 29.516 10.18 1 95.19 74 LEU B C 1
ATOM 3482 O O . LEU B 1 74 ? -9.469 28.984 9.836 1 95.19 74 LEU B O 1
ATOM 3486 N N . THR B 1 75 ? -8.32 30.375 11.172 1 95.75 75 THR B N 1
ATOM 3487 C CA . THR B 1 75 ? -9.484 30.766 11.969 1 95.75 75 THR B CA 1
ATOM 3488 C C . THR B 1 75 ? -10.531 31.438 11.094 1 95.75 75 THR B C 1
ATOM 3490 O O . THR B 1 75 ? -11.711 31.094 11.141 1 95.75 75 THR B O 1
ATOM 3493 N N . GLN B 1 76 ? -10.094 32.344 10.305 1 92.44 76 GLN B N 1
ATOM 3494 C CA . GLN B 1 76 ? -11 33.094 9.438 1 92.44 76 GLN B CA 1
ATOM 3495 C C . GLN B 1 76 ? -11.648 32.188 8.406 1 92.44 76 GLN B C 1
ATOM 3497 O O . GLN B 1 76 ? -12.859 32.25 8.172 1 92.44 76 GLN B O 1
ATOM 3502 N N . THR B 1 77 ? -10.852 31.391 7.824 1 90.38 77 THR B N 1
ATOM 3503 C CA . THR B 1 77 ? -11.352 30.5 6.781 1 90.38 77 THR B CA 1
ATOM 3504 C C . THR B 1 77 ? -12.344 29.5 7.359 1 90.38 77 THR B C 1
ATOM 3506 O O . THR B 1 77 ? -13.406 29.25 6.777 1 90.38 77 THR B O 1
ATOM 3509 N N . ARG B 1 78 ? -12.008 28.859 8.469 1 93.38 78 ARG B N 1
ATOM 3510 C CA . ARG B 1 78 ? -12.906 27.906 9.094 1 93.38 78 ARG B CA 1
ATOM 3511 C C . ARG B 1 78 ? -14.227 28.562 9.484 1 93.38 78 ARG B C 1
ATOM 3513 O O . ARG B 1 78 ? -15.297 27.984 9.281 1 93.38 78 ARG B O 1
ATOM 3520 N N . ARG B 1 79 ? -14.156 29.75 10.016 1 93.38 79 ARG B N 1
ATOM 3521 C CA . ARG B 1 79 ? -15.383 30.453 10.383 1 93.38 79 ARG B CA 1
ATOM 3522 C C . ARG B 1 79 ? -16.25 30.703 9.156 1 93.38 79 ARG B C 1
ATOM 3524 O O . ARG B 1 79 ? -17.469 30.484 9.211 1 93.38 79 ARG B O 1
ATOM 3531 N N . MET B 1 80 ? -15.625 31.141 8.125 1 90.5 80 MET B N 1
ATOM 3532 C CA . MET B 1 80 ? -16.344 31.391 6.879 1 90.5 80 MET B CA 1
ATOM 3533 C C . MET B 1 80 ? -17 30.109 6.359 1 90.5 80 MET B C 1
ATOM 3535 O O . MET B 1 80 ? -18.156 30.125 5.965 1 90.5 80 MET B O 1
ATOM 3539 N N . LEU B 1 81 ? -16.266 29.047 6.371 1 91.62 81 LEU B N 1
ATOM 3540 C CA . LEU B 1 81 ? -16.766 27.766 5.883 1 91.62 81 LEU B CA 1
ATOM 3541 C C . LEU B 1 81 ? -17.906 27.25 6.77 1 91.62 81 LEU B C 1
ATOM 3543 O O . LEU B 1 81 ? -18.891 26.719 6.266 1 91.62 81 LEU B O 1
ATOM 3547 N N . ILE B 1 82 ? -17.703 27.375 8.047 1 94.69 82 ILE B N 1
ATOM 3548 C CA . ILE B 1 82 ? -18.703 26.906 9 1 94.69 82 ILE B CA 1
ATOM 3549 C C . ILE B 1 82 ? -20.016 27.688 8.805 1 94.69 82 ILE B C 1
ATOM 3551 O O . ILE B 1 82 ? -21.094 27.094 8.75 1 94.69 82 ILE B O 1
ATOM 3555 N N . ASP B 1 83 ? -19.922 28.984 8.664 1 93.94 83 ASP B N 1
ATOM 3556 C CA . ASP B 1 83 ? -21.109 29.812 8.461 1 93.94 83 ASP B CA 1
ATOM 3557 C C . ASP B 1 83 ? -21.828 29.422 7.172 1 93.94 83 ASP B C 1
ATOM 3559 O O . ASP B 1 83 ? -23.047 29.297 7.16 1 93.94 83 ASP B O 1
ATOM 3563 N N . ALA B 1 84 ? -21.078 29.297 6.152 1 92.12 84 ALA B N 1
ATOM 3564 C CA . ALA B 1 84 ? -21.656 28.922 4.867 1 92.12 84 ALA B CA 1
ATOM 3565 C C . ALA B 1 84 ? -22.297 27.547 4.941 1 92.12 84 ALA B C 1
ATOM 3567 O O . ALA B 1 84 ? -23.375 27.328 4.387 1 92.12 84 ALA B O 1
ATOM 3568 N N . ALA B 1 85 ? -21.609 26.578 5.57 1 93.81 85 ALA B N 1
ATOM 3569 C CA . ALA B 1 85 ? -22.141 25.234 5.719 1 93.81 85 ALA B CA 1
ATOM 3570 C C . ALA B 1 85 ? -23.453 25.234 6.512 1 93.81 85 ALA B C 1
ATOM 3572 O O . ALA B 1 85 ? -24.438 24.641 6.086 1 93.81 85 ALA B O 1
ATOM 3573 N N . ARG B 1 86 ? -23.453 25.938 7.582 1 95.44 86 ARG B N 1
ATOM 3574 C CA . ARG B 1 86 ? -24.641 25.984 8.438 1 95.44 86 ARG B CA 1
ATOM 3575 C C . ARG B 1 86 ? -25.812 26.625 7.723 1 95.44 86 ARG B C 1
ATOM 3577 O O . ARG B 1 86 ? -26.969 26.234 7.914 1 95.44 86 ARG B O 1
ATOM 3584 N N . SER B 1 87 ? -25.562 27.547 6.91 1 95.19 87 SER B N 1
ATOM 3585 C CA . SER B 1 87 ? -26.609 28.172 6.109 1 95.19 87 SER B CA 1
ATOM 3586 C C . SER B 1 87 ? -27.219 27.188 5.113 1 95.19 87 SER B C 1
ATOM 3588 O O . SER B 1 87 ? -28.281 27.453 4.539 1 95.19 87 SER B O 1
ATOM 3590 N N . ASN B 1 88 ? -26.562 26.156 4.898 1 94.06 88 ASN B N 1
ATOM 3591 C CA . ASN B 1 88 ? -27.031 25.109 3.994 1 94.06 88 ASN B CA 1
ATOM 3592 C C . ASN B 1 88 ? -27.312 23.812 4.738 1 94.06 88 ASN B C 1
ATOM 3594 O O . ASN B 1 88 ? -27.156 22.719 4.184 1 94.06 88 ASN B O 1
ATOM 3598 N N . GLU B 1 89 ? -27.547 23.859 5.984 1 95.12 89 GLU B N 1
ATOM 3599 C CA . GLU B 1 89 ? -27.953 22.75 6.844 1 95.12 89 GLU B CA 1
ATOM 3600 C C . GLU B 1 89 ? -26.906 21.656 6.867 1 95.12 89 GLU B C 1
ATOM 3602 O O . GLU B 1 89 ? -27.234 20.469 6.742 1 95.12 89 GLU B O 1
ATOM 3607 N N . THR B 1 90 ? -25.75 22.078 6.902 1 95.12 90 THR B N 1
ATOM 3608 C CA . THR B 1 90 ? -24.578 21.203 6.93 1 95.12 90 THR B CA 1
ATOM 3609 C C . THR B 1 90 ? -23.578 21.688 7.984 1 95.12 90 THR B C 1
ATOM 3611 O O . THR B 1 90 ? -23.594 22.844 8.383 1 95.12 90 THR B O 1
ATOM 3614 N N . GLU B 1 91 ? -22.828 20.766 8.523 1 96.75 91 GLU B N 1
ATOM 3615 C CA . GLU B 1 91 ? -21.75 21.094 9.453 1 96.75 91 GLU B CA 1
ATOM 3616 C C . GLU B 1 91 ? -20.375 20.781 8.852 1 96.75 91 GLU B C 1
ATOM 3618 O O . GLU B 1 91 ? -20.266 19.922 7.977 1 96.75 91 GLU B O 1
ATOM 3623 N N . LEU B 1 92 ? -19.391 21.484 9.328 1 96 92 LEU B N 1
ATOM 3624 C CA . LEU B 1 92 ? -18 21.25 8.945 1 96 92 LEU B CA 1
ATOM 3625 C C . LEU B 1 92 ? -17.281 20.391 9.984 1 96 92 LEU B C 1
ATOM 3627 O O . LEU B 1 92 ? -17.359 20.672 11.18 1 96 92 LEU B O 1
ATOM 3631 N N . ALA B 1 93 ? -16.672 19.328 9.562 1 97.38 93 ALA B N 1
ATOM 3632 C CA . ALA B 1 93 ? -15.898 18.469 10.453 1 97.38 93 ALA B CA 1
ATOM 3633 C C . ALA B 1 93 ? -14.469 18.297 9.938 1 97.38 93 ALA B C 1
ATOM 3635 O O . ALA B 1 93 ? -14.25 18.062 8.75 1 97.38 93 ALA B O 1
ATOM 3636 N N . SER B 1 94 ? -13.492 18.422 10.836 1 98 94 SER B N 1
ATOM 3637 C CA . SER B 1 94 ? -12.086 18.281 10.492 1 98 94 SER B CA 1
ATOM 3638 C C . SER B 1 94 ? -11.492 17.016 11.094 1 98 94 SER B C 1
ATOM 3640 O O . SER B 1 94 ? -11.023 17.016 12.234 1 98 94 SER B O 1
ATOM 3642 N N . ALA B 1 95 ? -11.43 15.961 10.383 1 98.5 95 ALA B N 1
ATOM 3643 C CA . ALA B 1 95 ? -10.812 14.672 10.719 1 98.5 95 ALA B CA 1
ATOM 3644 C C . ALA B 1 95 ? -10.43 13.906 9.453 1 98.5 95 ALA B C 1
ATOM 3646 O O . ALA B 1 95 ? -10.961 14.18 8.375 1 98.5 95 ALA B O 1
ATOM 3647 N N . GLY B 1 96 ? -9.5 13.039 9.602 1 98.38 96 GLY B N 1
ATOM 3648 C CA . GLY B 1 96 ? -8.93 12.367 8.438 1 98.38 96 GLY B CA 1
ATOM 3649 C C . GLY B 1 96 ? -9.906 11.445 7.746 1 98.38 96 GLY B C 1
ATOM 3650 O O . GLY B 1 96 ? -9.727 11.109 6.574 1 98.38 96 GLY B O 1
ATOM 3651 N N . THR B 1 97 ? -10.875 10.914 8.422 1 97.69 97 THR B N 1
ATOM 3652 C CA . THR B 1 97 ? -11.977 10.117 7.891 1 97.69 97 THR B CA 1
ATOM 3653 C C . THR B 1 97 ? -13.266 10.414 8.641 1 97.69 97 THR B C 1
ATOM 3655 O O . THR B 1 97 ? -13.242 11.023 9.711 1 97.69 97 THR B O 1
ATOM 3658 N N . ASN B 1 98 ? -14.391 10.117 7.996 1 96.75 98 ASN B N 1
ATOM 3659 C CA . ASN B 1 98 ? -15.672 10.102 8.703 1 96.75 98 ASN B CA 1
ATOM 3660 C C . ASN B 1 98 ? -15.938 8.75 9.352 1 96.75 98 ASN B C 1
ATOM 3662 O O . ASN B 1 98 ? -15.789 7.707 8.711 1 96.75 98 ASN B O 1
ATOM 3666 N N . PRO B 1 99 ? -16.328 8.727 10.625 1 96.75 99 PRO B N 1
ATOM 3667 C CA . PRO B 1 99 ? -16.531 7.457 11.336 1 96.75 99 PRO B CA 1
ATOM 3668 C C . PRO B 1 99 ? -17.703 6.648 10.805 1 96.75 99 PRO B C 1
ATOM 3670 O O . PRO B 1 99 ? -17.781 5.438 11.016 1 96.75 99 PRO B O 1
ATOM 3673 N N . LEU B 1 100 ? -18.672 7.242 10.172 1 95.5 100 LEU B N 1
ATOM 3674 C CA . LEU B 1 100 ? -19.922 6.594 9.766 1 95.5 100 LEU B CA 1
ATOM 3675 C C . LEU B 1 100 ? -19.734 5.863 8.438 1 95.5 100 LEU B C 1
ATOM 3677 O O . LEU B 1 100 ? -18.734 6.062 7.742 1 95.5 100 LEU B O 1
ATOM 3681 N N . PRO B 1 101 ? -20.672 4.965 8.07 1 91.75 101 PRO B N 1
ATOM 3682 C CA . PRO B 1 101 ? -20.562 4.215 6.816 1 91.75 101 PRO B CA 1
ATOM 3683 C C . PRO B 1 101 ? -20.469 5.125 5.59 1 91.75 101 PRO B C 1
ATOM 3685 O O . PRO B 1 101 ? -21.141 6.16 5.539 1 91.75 101 PRO B O 1
ATOM 3688 N N . ILE B 1 102 ? -19.594 4.672 4.664 1 87 102 ILE B N 1
ATOM 3689 C CA . ILE B 1 102 ? -19.406 5.406 3.418 1 87 102 ILE B CA 1
ATOM 3690 C C . ILE B 1 102 ? -20.688 5.359 2.594 1 87 102 ILE B C 1
ATOM 3692 O O . ILE B 1 102 ? -21.344 4.32 2.525 1 87 102 ILE B O 1
ATOM 3696 N N . PRO B 1 103 ? -21.031 6.516 2.098 1 78.56 103 PRO B N 1
ATOM 3697 C CA . PRO B 1 103 ? -22.234 6.543 1.266 1 78.56 103 PRO B CA 1
ATOM 3698 C C . PRO B 1 103 ? -22.109 5.68 0.011 1 78.56 103 PRO B C 1
ATOM 3700 O O . PRO B 1 103 ? -21.031 5.609 -0.583 1 78.56 103 PRO B O 1
ATOM 3703 N N . THR B 1 104 ? -23.141 4.832 -0.325 1 71.19 104 THR B N 1
ATOM 3704 C CA . THR B 1 104 ? -23.141 3.975 -1.506 1 71.19 104 THR B CA 1
ATOM 3705 C C . THR B 1 104 ? -23.703 4.719 -2.715 1 71.19 104 THR B C 1
ATOM 3707 O O . THR B 1 104 ? -23.609 4.234 -3.846 1 71.19 104 THR B O 1
ATOM 3710 N N . ASP B 1 105 ? -24.266 5.875 -2.514 1 61.06 105 ASP B N 1
ATOM 3711 C CA . ASP B 1 105 ? -25 6.551 -3.58 1 61.06 105 ASP B CA 1
ATOM 3712 C C . ASP B 1 105 ? -24.047 7.254 -4.539 1 61.06 105 ASP B C 1
ATOM 3714 O O . ASP B 1 105 ? -23.047 7.844 -4.113 1 61.06 105 ASP B O 1
ATOM 3718 N N . ASP B 1 106 ? -24.109 6.961 -5.855 1 55.84 106 ASP B N 1
ATOM 3719 C CA . ASP B 1 106 ? -23.391 7.465 -7.02 1 55.84 106 ASP B CA 1
ATOM 3720 C C . ASP B 1 106 ? -23.375 8.992 -7.039 1 55.84 106 ASP B C 1
ATOM 3722 O O . ASP B 1 106 ? -22.641 9.602 -7.812 1 55.84 106 ASP B O 1
ATOM 3726 N N . ALA B 1 107 ? -24.281 9.586 -6.398 1 50.56 107 ALA B N 1
A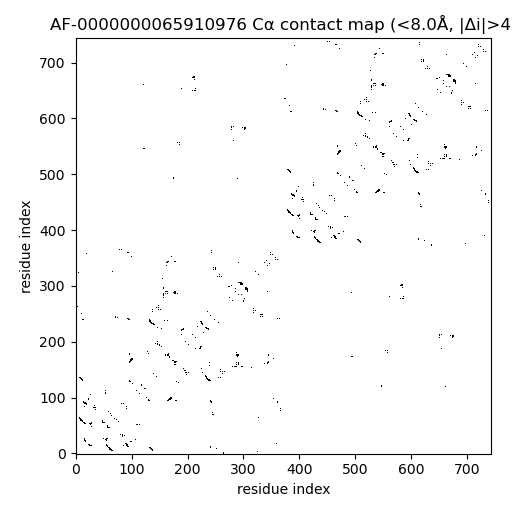TOM 3727 C CA . ALA B 1 107 ? -24.453 11.031 -6.574 1 50.56 107 ALA B CA 1
ATOM 3728 C C . ALA B 1 107 ? -23.219 11.789 -6.062 1 50.56 107 ALA B C 1
ATOM 3730 O O . ALA B 1 107 ? -23.188 13.016 -6.125 1 50.56 107 ALA B O 1
ATOM 3731 N N . LEU B 1 108 ? -22.172 11.062 -5.684 1 54.28 108 LEU B N 1
ATOM 3732 C CA . LEU B 1 108 ? -21.125 11.734 -4.926 1 54.28 108 LEU B CA 1
ATOM 3733 C C . LEU B 1 108 ? -20.062 12.32 -5.859 1 54.28 108 LEU B C 1
ATOM 3735 O O . LEU B 1 108 ? -19.156 13.031 -5.414 1 54.28 108 LEU B O 1
ATOM 3739 N N . THR B 1 109 ? -20.047 12.023 -7.207 1 56.03 109 THR B N 1
ATOM 3740 C CA . THR B 1 109 ? -18.797 12.414 -7.848 1 56.03 109 THR B CA 1
ATOM 3741 C C . THR B 1 109 ? -19.062 13.109 -9.18 1 56.03 109 THR B C 1
ATOM 3743 O O . THR B 1 109 ? -19.125 12.461 -10.227 1 56.03 109 THR B O 1
ATOM 3746 N N . PRO B 1 110 ? -19.516 14.359 -9.195 1 51.94 110 PRO B N 1
ATOM 3747 C CA . PRO B 1 110 ? -19.828 14.938 -10.5 1 51.94 110 PRO B CA 1
ATOM 3748 C C . PRO B 1 110 ? -18.578 15.258 -11.328 1 51.94 110 PRO B C 1
ATOM 3750 O O . PRO B 1 110 ? -18.672 15.5 -12.531 1 51.94 110 PRO B O 1
ATOM 3753 N N . LYS B 1 111 ? -17.406 15.594 -10.758 1 55.69 111 LYS B N 1
ATOM 3754 C CA . LYS B 1 111 ? -16.453 16.312 -11.594 1 55.69 111 LYS B CA 1
ATOM 3755 C C . LYS B 1 111 ? -15.688 15.359 -12.508 1 55.69 111 LYS B C 1
ATOM 3757 O O . LYS B 1 111 ? -15.43 14.211 -12.133 1 55.69 111 LYS B O 1
ATOM 3762 N N . ASP B 1 112 ? -15.469 15.781 -13.758 1 56.38 112 ASP B N 1
ATOM 3763 C CA . ASP B 1 112 ? -14.75 15.094 -14.828 1 56.38 112 ASP B CA 1
ATOM 3764 C C . ASP B 1 112 ? -13.469 14.445 -14.289 1 56.38 112 ASP B C 1
ATOM 3766 O O . ASP B 1 112 ? -13.172 13.297 -14.609 1 56.38 112 ASP B O 1
ATOM 3770 N N . ARG B 1 113 ? -12.695 15.195 -13.445 1 55.22 113 ARG B N 1
ATOM 3771 C CA . ARG B 1 113 ? -11.438 14.648 -12.938 1 55.22 113 ARG B CA 1
ATOM 3772 C C . ARG B 1 113 ? -11.688 13.461 -12.023 1 55.22 113 ARG B C 1
ATOM 3774 O O . ARG B 1 113 ? -10.945 12.477 -12.055 1 55.22 113 ARG B O 1
ATOM 3781 N N . TYR B 1 114 ? -12.773 13.586 -11.359 1 63.19 114 TYR B N 1
ATOM 3782 C CA . TYR B 1 114 ? -13.117 12.477 -10.477 1 63.19 114 TYR B CA 1
ATOM 3783 C C . TYR B 1 114 ? -13.523 11.25 -11.289 1 63.19 114 TYR B C 1
ATOM 3785 O O . TYR B 1 114 ? -13.148 10.125 -10.953 1 63.19 114 TYR B O 1
ATOM 3793 N N . GLN B 1 115 ? -14.141 11.609 -12.305 1 71.44 115 GLN B N 1
ATOM 3794 C CA . GLN B 1 115 ? -14.547 10.484 -13.141 1 71.44 115 GLN B CA 1
ATOM 3795 C C . GLN B 1 115 ? -13.336 9.789 -13.75 1 71.44 115 GLN B C 1
ATOM 3797 O O . GLN B 1 115 ? -13.289 8.555 -13.805 1 71.44 115 GLN B O 1
ATOM 3802 N N . ALA B 1 116 ? -12.375 10.633 -14.086 1 73.06 116 ALA B N 1
ATOM 3803 C CA . ALA B 1 116 ? -11.164 10.055 -14.672 1 73.06 116 ALA B CA 1
ATOM 3804 C C . ALA B 1 116 ? -10.398 9.227 -13.641 1 73.06 116 ALA B C 1
ATOM 3806 O O . ALA B 1 116 ? -9.883 8.156 -13.953 1 73.06 116 ALA B O 1
ATOM 3807 N N . MET B 1 117 ? -10.391 9.734 -12.453 1 76.31 117 MET B N 1
ATOM 3808 C CA . MET B 1 117 ? -9.711 9.016 -11.383 1 76.31 117 MET B CA 1
ATOM 3809 C C . MET B 1 117 ? -10.445 7.723 -11.039 1 76.31 117 MET B C 1
ATOM 3811 O O . MET B 1 117 ? -9.82 6.676 -10.867 1 76.31 117 MET B O 1
ATOM 3815 N N . THR B 1 118 ? -11.75 7.902 -11.016 1 81.25 118 THR B N 1
ATOM 3816 C CA . THR B 1 118 ? -12.547 6.723 -10.688 1 81.25 118 THR B CA 1
ATOM 3817 C C . THR B 1 118 ? -12.453 5.68 -11.797 1 81.25 118 THR B C 1
ATOM 3819 O O . THR B 1 118 ? -12.453 4.477 -11.531 1 81.25 118 THR B O 1
ATOM 3822 N N . ASP B 1 119 ? -12.344 6.184 -12.969 1 86.31 119 ASP B N 1
ATOM 3823 C CA . ASP B 1 119 ? -12.203 5.254 -14.086 1 86.31 119 ASP B CA 1
ATOM 3824 C C . ASP B 1 119 ? -10.852 4.539 -14.031 1 86.31 119 ASP B C 1
ATOM 3826 O O . ASP B 1 119 ? -10.766 3.334 -14.281 1 86.31 119 ASP B O 1
ATOM 3830 N N . ARG B 1 120 ? -9.891 5.258 -13.688 1 89.25 120 ARG B N 1
ATOM 3831 C CA . ARG B 1 120 ? -8.531 4.723 -13.695 1 89.25 120 ARG B CA 1
ATOM 3832 C C . ARG B 1 120 ? -8.281 3.834 -12.484 1 89.25 120 ARG B C 1
ATOM 3834 O O . ARG B 1 120 ? -7.719 2.744 -12.609 1 89.25 120 ARG B O 1
ATOM 3841 N N . TYR B 1 121 ? -8.773 4.219 -11.352 1 92.38 121 TYR B N 1
ATOM 3842 C CA . TYR B 1 121 ? -8.359 3.561 -10.117 1 92.38 121 TYR B CA 1
ATOM 3843 C C . TYR B 1 121 ? -9.477 2.689 -9.562 1 92.38 121 TYR B C 1
ATOM 3845 O O . TYR B 1 121 ? -9.242 1.822 -8.719 1 92.38 121 TYR B O 1
ATOM 3853 N N . GLN B 1 122 ? -10.742 2.955 -10 1 93.25 122 GLN B N 1
ATOM 3854 C CA . GLN B 1 122 ? -11.891 2.107 -9.719 1 93.25 122 GLN B CA 1
ATOM 3855 C C . GLN B 1 122 ? -12.109 1.955 -8.211 1 93.25 122 GLN B C 1
ATOM 3857 O O . GLN B 1 122 ? -12.266 2.947 -7.5 1 93.25 122 GLN B O 1
ATOM 3862 N N . GLN B 1 123 ? -12.055 0.805 -7.648 1 92.81 123 GLN B N 1
ATOM 3863 C CA . GLN B 1 123 ? -12.492 0.514 -6.289 1 92.81 123 GLN B CA 1
ATOM 3864 C C . GLN B 1 123 ? -11.742 1.375 -5.273 1 92.81 123 GLN B C 1
ATOM 3866 O O . GLN B 1 123 ? -12.344 1.896 -4.332 1 92.81 123 GLN B O 1
ATOM 3871 N N . ILE B 1 124 ? -10.445 1.513 -5.441 1 92.19 124 ILE B N 1
ATOM 3872 C CA . ILE B 1 124 ? -9.695 2.242 -4.43 1 92.19 124 ILE B CA 1
ATOM 3873 C C . ILE B 1 124 ? -10.086 3.717 -4.457 1 92.19 124 ILE B C 1
ATOM 3875 O O . ILE B 1 124 ? -10.023 4.398 -3.43 1 92.19 124 ILE B O 1
ATOM 3879 N N . ALA B 1 125 ? -10.523 4.227 -5.625 1 89.06 125 ALA B N 1
ATOM 3880 C CA . ALA B 1 125 ? -11.039 5.59 -5.711 1 89.06 125 ALA B CA 1
ATOM 3881 C C . ALA B 1 125 ? -12.398 5.703 -5.023 1 89.06 125 ALA B C 1
ATOM 3883 O O . ALA B 1 125 ? -12.672 6.691 -4.34 1 89.06 125 ALA B O 1
ATOM 3884 N N . ARG B 1 126 ? -13.195 4.691 -5.188 1 86.56 126 ARG B N 1
ATOM 3885 C CA . ARG B 1 126 ? -14.531 4.699 -4.598 1 86.56 126 ARG B CA 1
ATOM 3886 C C . ARG B 1 126 ? -14.453 4.66 -3.076 1 86.56 126 ARG B C 1
ATOM 3888 O O . ARG B 1 126 ? -15.367 5.133 -2.393 1 86.56 126 ARG B O 1
ATOM 3895 N N . ASP B 1 127 ? -13.359 4.152 -2.588 1 87.38 127 ASP B N 1
ATOM 3896 C CA . ASP B 1 127 ? -13.18 4.016 -1.146 1 87.38 127 ASP B CA 1
ATOM 3897 C C . ASP B 1 127 ? -12.531 5.258 -0.55 1 87.38 127 ASP B C 1
ATOM 3899 O O . ASP B 1 127 ? -12.43 5.391 0.672 1 87.38 127 ASP B O 1
ATOM 3903 N N . LEU B 1 128 ? -12.164 6.176 -1.346 1 87.44 128 LEU B N 1
ATOM 3904 C CA . LEU B 1 128 ? -11.227 7.199 -0.892 1 87.44 128 LEU B CA 1
ATOM 3905 C C . LEU B 1 128 ? -11.969 8.414 -0.354 1 87.44 128 LEU B C 1
ATOM 3907 O O . LEU B 1 128 ? -12.078 9.438 -1.037 1 87.44 128 LEU B O 1
ATOM 3911 N N . PHE B 1 129 ? -12.453 8.336 0.822 1 89.38 129 PHE B N 1
ATOM 3912 C CA . PHE B 1 129 ? -13.023 9.453 1.556 1 89.38 129 PHE B CA 1
ATOM 3913 C C . PHE B 1 129 ? -12.109 9.875 2.701 1 89.38 129 PHE B C 1
ATOM 3915 O O . PHE B 1 129 ? -12.375 9.555 3.861 1 89.38 129 PHE B O 1
ATOM 3922 N N . ILE B 1 130 ? -11.047 10.547 2.281 1 94.31 130 ILE B N 1
ATOM 3923 C CA . ILE B 1 130 ? -10.031 10.93 3.256 1 94.31 130 ILE B CA 1
ATOM 3924 C C . ILE B 1 130 ? -9.797 12.43 3.189 1 94.31 130 ILE B C 1
ATOM 3926 O O . ILE B 1 130 ? -10.078 13.07 2.172 1 94.31 130 ILE B O 1
ATOM 3930 N N . PHE B 1 131 ? -9.281 12.992 4.246 1 96.44 131 PHE B N 1
ATOM 3931 C CA . PHE B 1 131 ? -9.094 14.43 4.402 1 96.44 131 PHE B CA 1
ATOM 3932 C C . PHE B 1 131 ? -7.734 14.727 5.031 1 96.44 131 PHE B C 1
ATOM 3934 O O . PHE B 1 131 ? -7.438 14.258 6.129 1 96.44 131 PHE B O 1
ATOM 3941 N N . GLY B 1 132 ? -6.934 15.523 4.32 1 96.88 132 GLY B N 1
ATOM 3942 C CA . GLY B 1 132 ? -5.562 15.75 4.75 1 96.88 132 GLY B CA 1
ATOM 3943 C C . GLY B 1 132 ? -5.242 17.203 5 1 96.88 132 GLY B C 1
ATOM 3944 O O . GLY B 1 132 ? -6.105 18.078 4.84 1 96.88 132 GLY B O 1
ATOM 3945 N N . CYS B 1 133 ? -4.098 17.438 5.531 1 97.94 133 CYS B N 1
ATOM 3946 C CA . CYS B 1 133 ? -3.471 18.734 5.723 1 97.94 133 CYS B CA 1
ATOM 3947 C C . CYS B 1 133 ? -2.127 18.812 5.008 1 97.94 133 CYS B C 1
ATOM 3949 O O . CYS B 1 133 ? -1.27 17.938 5.207 1 97.94 133 CYS B O 1
ATOM 3951 N N . HIS B 1 134 ? -1.979 19.766 4.133 1 97.81 134 HIS B N 1
ATOM 3952 C CA . HIS B 1 134 ? -0.724 19.953 3.416 1 97.81 134 HIS B CA 1
ATOM 3953 C C . HIS B 1 134 ? -0.026 21.234 3.867 1 97.81 134 HIS B C 1
ATOM 3955 O O . HIS B 1 134 ? -0.677 22.266 4.086 1 97.81 134 HIS B O 1
ATOM 3961 N N . VAL B 1 135 ? 1.217 21.156 4.012 1 98.69 135 VAL B N 1
ATOM 3962 C CA . VAL B 1 135 ? 2.008 22.312 4.41 1 98.69 135 VAL B CA 1
ATOM 3963 C C . VAL B 1 135 ? 3.082 22.594 3.361 1 98.69 135 VAL B C 1
ATOM 3965 O O . VAL B 1 135 ? 3.84 21.703 2.984 1 98.69 135 VAL B O 1
ATOM 3968 N N . HIS B 1 136 ? 3.078 23.797 2.898 1 98.38 136 HIS B N 1
ATOM 3969 C CA . HIS B 1 136 ? 4.09 24.297 1.973 1 98.38 136 HIS B CA 1
ATOM 3970 C C . HIS B 1 136 ? 5.133 25.141 2.699 1 98.38 136 HIS B C 1
ATOM 3972 O O . HIS B 1 136 ? 4.785 25.969 3.537 1 98.38 136 HIS B O 1
ATOM 3978 N N . VAL B 1 137 ? 6.359 24.906 2.445 1 98.75 137 VAL B N 1
ATOM 3979 C CA . VAL B 1 137 ? 7.453 25.734 2.939 1 98.75 137 VAL B CA 1
ATOM 3980 C C . VAL B 1 137 ? 8.273 26.266 1.764 1 98.75 137 VAL B C 1
ATOM 3982 O O . VAL B 1 137 ? 8.664 25.516 0.878 1 98.75 137 VAL B O 1
ATOM 3985 N N . ALA B 1 138 ? 8.516 27.531 1.751 1 98.31 138 ALA B N 1
ATOM 3986 C CA . ALA B 1 138 ? 9.219 28.188 0.649 1 98.31 138 ALA B CA 1
ATOM 3987 C C . ALA B 1 138 ? 10.609 27.594 0.464 1 98.31 138 ALA B C 1
ATOM 3989 O O . ALA B 1 138 ? 11.312 27.312 1.442 1 98.31 138 ALA B O 1
ATOM 3990 N N . MET B 1 139 ? 10.984 27.375 -0.73 1 96.25 139 MET B N 1
ATOM 3991 C CA . MET B 1 139 ? 12.289 26.844 -1.121 1 96.25 139 MET B CA 1
ATOM 3992 C C . MET B 1 139 ? 12.984 27.75 -2.119 1 96.25 139 MET B C 1
ATOM 3994 O O . MET B 1 139 ? 12.352 28.25 -3.055 1 96.25 139 MET B O 1
ATOM 3998 N N . GLU B 1 140 ? 14.258 27.922 -1.965 1 94.69 140 GLU B N 1
ATOM 3999 C CA . GLU B 1 140 ? 15.039 28.797 -2.824 1 94.69 140 GLU B CA 1
ATOM 4000 C C . GLU B 1 140 ? 15.141 28.25 -4.242 1 94.69 140 GLU B C 1
ATOM 4002 O O . GLU B 1 140 ? 15.047 29 -5.215 1 94.69 140 GLU B O 1
ATOM 4007 N N . ASP B 1 141 ? 15.438 27.016 -4.301 1 95.19 141 ASP B N 1
ATOM 4008 C CA . ASP B 1 141 ? 15.516 26.359 -5.602 1 95.19 141 ASP B CA 1
ATOM 4009 C C . ASP B 1 141 ? 15.258 24.859 -5.477 1 95.19 141 ASP B C 1
ATOM 4011 O O . ASP B 1 141 ? 15.18 24.328 -4.367 1 95.19 141 ASP B O 1
ATOM 4015 N N . ARG B 1 142 ? 15.117 24.266 -6.594 1 96.81 142 ARG B N 1
ATOM 4016 C CA . ARG B 1 142 ? 14.688 22.875 -6.621 1 96.81 142 ARG B CA 1
ATOM 4017 C C . ARG B 1 142 ? 15.828 21.938 -6.219 1 96.81 142 ARG B C 1
ATOM 4019 O O . ARG B 1 142 ? 15.594 20.859 -5.684 1 96.81 142 ARG B O 1
ATOM 4026 N N . GLU B 1 143 ? 17.109 22.312 -6.512 1 97.25 143 GLU B N 1
ATOM 4027 C CA . GLU B 1 143 ? 18.234 21.5 -6.078 1 97.25 143 GLU B CA 1
ATOM 4028 C C . GLU B 1 143 ? 18.266 21.375 -4.559 1 97.25 143 GLU B C 1
ATOM 4030 O O . GLU B 1 143 ? 18.406 20.266 -4.031 1 97.25 143 GLU B O 1
ATOM 4035 N N . LEU B 1 144 ? 18.141 22.531 -3.92 1 97.12 144 LEU B N 1
ATOM 4036 C CA . LEU B 1 144 ? 18.031 22.516 -2.465 1 97.12 144 LEU B CA 1
ATOM 4037 C C . LEU B 1 144 ? 16.812 21.719 -2.02 1 97.12 144 LEU B C 1
ATOM 4039 O O . LEU B 1 144 ? 16.859 20.984 -1.025 1 97.12 144 LEU B O 1
ATOM 4043 N N . GLY B 1 145 ? 15.695 21.844 -2.746 1 98.25 145 GLY B N 1
ATOM 4044 C CA . GLY B 1 145 ? 14.477 21.109 -2.445 1 98.25 145 GLY B CA 1
ATOM 4045 C C . GLY B 1 145 ? 14.688 19.609 -2.375 1 98.25 145 GLY B C 1
ATOM 4046 O O . GLY B 1 145 ? 14.164 18.938 -1.478 1 98.25 145 GLY B O 1
ATOM 4047 N N . ILE B 1 146 ? 15.508 19.078 -3.285 1 98.31 146 ILE B N 1
ATOM 4048 C CA . ILE B 1 146 ? 15.781 17.656 -3.328 1 98.31 146 ILE B CA 1
ATOM 4049 C C . ILE B 1 146 ? 16.578 17.234 -2.09 1 98.31 146 ILE B C 1
ATOM 4051 O O . ILE B 1 146 ? 16.266 16.219 -1.458 1 98.31 146 ILE B O 1
ATOM 4055 N N . GLN B 1 147 ? 17.547 18.047 -1.71 1 98.25 147 GLN B N 1
ATOM 4056 C CA . GLN B 1 147 ? 18.359 17.719 -0.544 1 98.25 147 GLN B CA 1
ATOM 4057 C C . GLN B 1 147 ? 17.547 17.797 0.74 1 98.25 147 GLN B C 1
ATOM 4059 O O . GLN B 1 147 ? 17.688 16.953 1.624 1 98.25 147 GLN B O 1
ATOM 4064 N N . VAL B 1 148 ? 16.703 18.766 0.816 1 98.56 148 VAL B N 1
ATOM 4065 C CA . VAL B 1 148 ? 15.828 18.922 1.976 1 98.56 148 VAL B CA 1
ATOM 4066 C C . VAL B 1 148 ? 14.828 17.766 2.033 1 98.56 148 VAL B C 1
ATOM 4068 O O . VAL B 1 148 ? 14.602 17.188 3.098 1 98.56 148 VAL B O 1
ATOM 4071 N N . MET B 1 149 ? 14.266 17.406 0.881 1 98.62 149 MET B N 1
ATOM 4072 C CA . MET B 1 149 ? 13.344 16.281 0.814 1 98.62 149 MET B CA 1
ATOM 4073 C C . MET B 1 149 ? 14.016 15 1.312 1 98.62 149 MET B C 1
ATOM 4075 O O . MET B 1 149 ? 13.445 14.266 2.117 1 98.62 149 MET B O 1
ATOM 4079 N N . ASN B 1 150 ? 15.258 14.75 0.854 1 98.56 150 ASN B N 1
ATOM 4080 C CA . ASN B 1 150 ? 16.016 13.586 1.283 1 98.56 150 ASN B CA 1
ATOM 4081 C C . ASN B 1 150 ? 16.172 13.539 2.803 1 98.56 150 ASN B C 1
ATOM 4083 O O . ASN B 1 150 ? 15.992 12.484 3.414 1 98.56 150 ASN B O 1
ATOM 4087 N N . ARG B 1 151 ? 16.453 14.672 3.391 1 98.56 151 ARG B N 1
ATOM 4088 C CA . ARG B 1 151 ? 16.734 14.75 4.82 1 98.56 151 ARG B CA 1
ATOM 4089 C C . ARG B 1 151 ? 15.445 14.648 5.633 1 98.56 151 ARG B C 1
ATOM 4091 O O . ARG B 1 151 ? 15.445 14.117 6.75 1 98.56 151 ARG B O 1
ATOM 4098 N N . CYS B 1 152 ? 14.352 15.07 5.07 1 98.69 152 CYS B N 1
ATOM 4099 C CA . CYS B 1 152 ? 13.094 15.148 5.816 1 98.69 152 CYS B CA 1
ATOM 4100 C C . CYS B 1 152 ? 12.414 13.781 5.867 1 98.69 152 CYS B C 1
ATOM 4102 O O . CYS B 1 152 ? 11.508 13.57 6.68 1 98.69 152 CYS B O 1
ATOM 4104 N N . ARG B 1 153 ? 12.797 12.82 5.027 1 98.38 153 ARG B N 1
ATOM 4105 C CA . ARG B 1 153 ? 12.188 11.492 4.977 1 98.38 153 ARG B CA 1
ATOM 4106 C C . ARG B 1 153 ? 12.211 10.828 6.344 1 98.38 153 ARG B C 1
ATOM 4108 O O . ARG B 1 153 ? 11.273 10.125 6.715 1 98.38 153 ARG B O 1
ATOM 4115 N N . ARG B 1 154 ? 13.242 11.078 7.148 1 98.12 154 ARG B N 1
ATOM 4116 C CA . ARG B 1 154 ? 13.438 10.406 8.43 1 98.12 154 ARG B CA 1
ATOM 4117 C C . ARG B 1 154 ? 12.352 10.805 9.422 1 98.12 154 ARG B C 1
ATOM 4119 O O . ARG B 1 154 ? 12.117 10.109 10.414 1 98.12 154 ARG B O 1
ATOM 4126 N N . TRP B 1 155 ? 11.664 11.922 9.188 1 98.56 155 TRP B N 1
ATOM 4127 C CA . TRP B 1 155 ? 10.711 12.453 10.148 1 98.56 155 TRP B CA 1
ATOM 4128 C C . TRP B 1 155 ? 9.289 12.047 9.789 1 98.56 155 TRP B C 1
ATOM 4130 O O . TRP B 1 155 ? 8.352 12.312 10.547 1 98.56 155 TRP B O 1
ATOM 4140 N N . LEU B 1 156 ? 9.086 11.352 8.656 1 98.56 156 LEU B N 1
ATOM 4141 C CA . LEU B 1 156 ? 7.75 11.016 8.164 1 98.56 156 LEU B CA 1
ATOM 4142 C C . LEU B 1 156 ? 7 10.156 9.18 1 98.56 156 LEU B C 1
ATOM 4144 O O . LEU B 1 156 ? 5.82 10.391 9.438 1 98.56 156 LEU B O 1
ATOM 4148 N N . PRO B 1 157 ? 7.645 9.188 9.891 1 98.31 157 PRO B N 1
ATOM 4149 C CA . PRO B 1 157 ? 6.895 8.367 10.844 1 98.31 157 PRO B CA 1
ATOM 4150 C C . PRO B 1 157 ? 6.34 9.172 12.016 1 98.31 157 PRO B C 1
ATOM 4152 O O . PRO B 1 157 ? 5.156 9.055 12.344 1 98.31 157 PRO B O 1
ATOM 4155 N N . ILE B 1 158 ? 7.145 10.016 12.617 1 98.69 158 ILE B N 1
ATOM 4156 C CA . ILE B 1 158 ? 6.672 10.781 13.766 1 98.69 158 ILE B CA 1
ATOM 4157 C C . ILE B 1 158 ? 5.629 11.805 13.32 1 98.69 158 ILE B C 1
ATOM 4159 O O . ILE B 1 158 ? 4.66 12.07 14.031 1 98.69 158 ILE B O 1
ATOM 4163 N N . LEU B 1 159 ? 5.828 12.406 12.102 1 98.81 159 LEU B N 1
ATOM 4164 C CA . LEU B 1 159 ? 4.844 13.344 11.578 1 98.81 159 LEU B CA 1
ATOM 4165 C C . LEU B 1 159 ? 3.506 12.656 11.336 1 98.81 159 LEU B C 1
ATOM 4167 O O . LEU B 1 159 ? 2.447 13.242 11.555 1 98.81 159 LEU B O 1
ATOM 4171 N N . GLN B 1 160 ? 3.58 11.383 10.867 1 98.56 160 GLN B N 1
ATOM 4172 C CA . GLN B 1 160 ? 2.365 10.594 10.711 1 98.56 160 GLN B CA 1
ATOM 4173 C C . GLN B 1 160 ? 1.699 10.328 12.055 1 98.56 160 GLN B C 1
ATOM 4175 O O . GLN B 1 160 ? 0.481 10.461 12.188 1 98.56 160 GLN B O 1
ATOM 4180 N N . ALA B 1 161 ? 2.457 10.016 13.016 1 98.75 161 ALA B N 1
ATOM 4181 C CA . ALA B 1 161 ? 1.931 9.656 14.328 1 98.75 161 ALA B CA 1
ATOM 4182 C C . ALA B 1 161 ? 1.26 10.852 15 1 98.75 161 ALA B C 1
ATOM 4184 O O . ALA B 1 161 ? 0.15 10.734 15.523 1 98.75 161 ALA B O 1
ATOM 4185 N N . ILE B 1 162 ? 1.843 11.992 14.93 1 98.81 162 ILE B N 1
ATOM 4186 C CA . ILE B 1 162 ? 1.401 13.117 15.742 1 98.81 162 ILE B CA 1
ATOM 4187 C C . ILE B 1 162 ? 0.171 13.758 15.109 1 98.81 162 ILE B C 1
ATOM 4189 O O . ILE B 1 162 ? -0.518 14.562 15.742 1 98.81 162 ILE B O 1
ATOM 4193 N N . THR B 1 163 ? -0.122 13.469 13.82 1 98.88 163 THR B N 1
ATOM 4194 C CA . THR B 1 163 ? -1.266 14.07 13.141 1 98.88 163 THR B CA 1
ATOM 4195 C C . THR B 1 163 ? -2.4 13.062 12.992 1 98.88 163 THR B C 1
ATOM 4197 O O . THR B 1 163 ? -3.414 13.344 12.352 1 98.88 163 THR B O 1
ATOM 4200 N N . ALA B 1 164 ? -2.232 11.875 13.578 1 98.75 164 ALA B N 1
ATOM 4201 C CA . ALA B 1 164 ? -3.219 10.812 13.406 1 98.75 164 ALA B CA 1
ATOM 4202 C C . ALA B 1 164 ? -4.598 11.266 13.883 1 98.75 164 ALA B C 1
ATOM 4204 O O . ALA B 1 164 ? -4.754 11.695 15.031 1 98.75 164 ALA B O 1
ATOM 4205 N N . ASN B 1 165 ? -5.617 11.164 13.031 1 98.88 165 ASN B N 1
ATOM 4206 C CA . ASN B 1 165 ? -6.949 11.688 13.297 1 98.88 165 ASN B CA 1
ATOM 4207 C C . ASN B 1 165 ? -8.016 10.938 12.5 1 98.88 165 ASN B C 1
ATOM 4209 O O . ASN B 1 165 ? -9.008 11.531 12.078 1 98.88 165 ASN B O 1
ATOM 4213 N N . SER B 1 166 ? -7.816 9.648 12.227 1 98.75 166 SER B N 1
ATOM 4214 C CA . SER B 1 166 ? -8.75 8.859 11.43 1 98.75 166 SER B CA 1
ATOM 4215 C C . SER B 1 166 ? -8.805 7.414 11.922 1 98.75 166 SER B C 1
ATOM 4217 O O . SER B 1 166 ? -8.508 6.488 11.172 1 98.75 166 SER B O 1
ATOM 4219 N N . PRO B 1 167 ? -9.273 7.191 13.148 1 98.44 167 PRO B N 1
ATOM 4220 C CA . PRO B 1 167 ? -9.312 5.84 13.711 1 98.44 167 PRO B CA 1
ATOM 4221 C C . PRO B 1 167 ? -10.477 5.012 13.188 1 98.44 167 PRO B C 1
ATOM 4223 O O . PRO B 1 167 ? -10.43 3.777 13.234 1 98.44 167 PRO B O 1
ATOM 4226 N N . TYR B 1 168 ? -11.5 5.652 12.688 1 98.12 168 TYR B N 1
ATOM 4227 C CA . TYR B 1 168 ? -12.703 4.973 12.203 1 98.12 168 TYR B CA 1
ATOM 4228 C C . TYR B 1 168 ? -12.812 5.086 10.688 1 98.12 168 TYR B C 1
ATOM 4230 O O . TYR B 1 168 ? -12.312 6.039 10.086 1 98.12 168 TYR B O 1
ATOM 4238 N N . TRP B 1 169 ? -13.422 4.117 10.078 1 96 169 TRP B N 1
ATOM 4239 C CA . TRP B 1 169 ? -13.742 4.129 8.656 1 96 169 TRP B CA 1
ATOM 4240 C C . TRP B 1 169 ? -14.898 3.182 8.344 1 96 169 TRP B C 1
ATOM 4242 O O . TRP B 1 169 ? -14.922 2.049 8.828 1 96 169 TRP B O 1
ATOM 4252 N N . ASP B 1 170 ? -15.852 3.645 7.621 1 93.69 170 ASP B N 1
ATOM 4253 C CA . ASP B 1 170 ? -16.984 2.854 7.145 1 93.69 170 ASP B CA 1
ATOM 4254 C C . ASP B 1 170 ? -17.719 2.199 8.312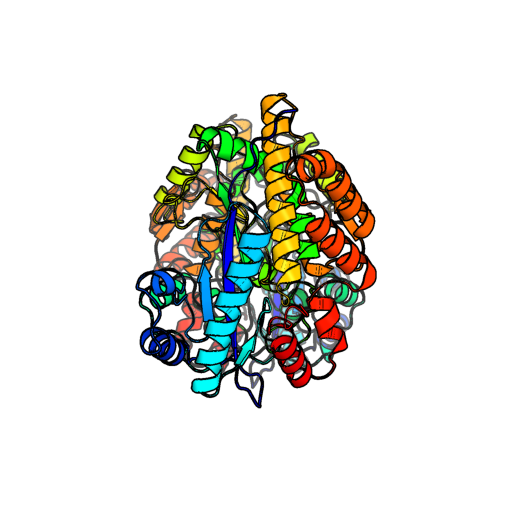 1 93.69 170 ASP B C 1
ATOM 4256 O O . ASP B 1 170 ? -18.094 1.024 8.242 1 93.69 170 ASP B O 1
ATOM 4260 N N . GLY B 1 171 ? -17.812 2.912 9.383 1 94.56 171 GLY B N 1
ATOM 4261 C CA . GLY B 1 171 ? -18.672 2.518 10.484 1 94.56 171 GLY B CA 1
ATOM 4262 C C . GLY B 1 171 ? -17.953 1.671 11.523 1 94.56 171 GLY B C 1
ATOM 4263 O O . GLY B 1 171 ? -18.578 1.176 12.461 1 94.56 171 GLY B O 1
ATOM 4264 N N . VAL B 1 172 ? -16.656 1.496 11.422 1 94.31 172 VAL B N 1
ATOM 4265 C CA . VAL B 1 172 ? -15.977 0.604 12.359 1 94.31 172 VAL B CA 1
ATOM 4266 C C . VAL B 1 172 ? -14.711 1.273 12.891 1 94.31 172 VAL B C 1
ATOM 4268 O O . VAL B 1 172 ? -14.125 2.131 12.227 1 94.31 172 VAL B O 1
ATOM 4271 N N . ASP B 1 173 ? -14.367 0.939 14.117 1 96.69 173 ASP B N 1
ATOM 4272 C CA . ASP B 1 173 ? -13.016 1.233 14.586 1 96.69 173 ASP B CA 1
ATOM 4273 C C . ASP B 1 173 ? -11.984 0.373 13.859 1 96.69 173 ASP B C 1
ATOM 4275 O O . ASP B 1 173 ? -11.953 -0.847 14.039 1 96.69 173 ASP B O 1
ATOM 4279 N N . THR B 1 174 ? -11.148 0.935 13.094 1 96.81 174 THR B N 1
ATOM 4280 C CA . THR B 1 174 ? -10.234 0.2 12.219 1 96.81 174 THR B CA 1
ATOM 4281 C C . THR B 1 174 ? -9.078 -0.39 13.016 1 96.81 174 THR B C 1
ATOM 4283 O O . THR B 1 174 ? -8.352 -1.254 12.523 1 96.81 174 THR B O 1
ATOM 4286 N N . GLY B 1 175 ? -8.836 0.1 14.219 1 96.81 175 GLY B N 1
ATOM 4287 C CA . GLY B 1 175 ? -7.664 -0.263 15 1 96.81 175 GLY B CA 1
ATOM 4288 C C . GLY B 1 175 ? -6.457 0.609 14.703 1 96.81 175 GLY B C 1
ATOM 4289 O O . GLY B 1 175 ? -5.449 0.536 15.406 1 96.81 175 GLY B O 1
ATOM 4290 N N . TYR B 1 176 ? -6.516 1.444 13.742 1 98 176 TYR B N 1
ATOM 4291 C CA . TYR B 1 176 ? -5.449 2.365 13.367 1 98 176 TYR B CA 1
ATOM 4292 C C . TYR B 1 176 ? -5.664 3.736 14 1 98 176 TYR B C 1
ATOM 4294 O O . TYR B 1 176 ? -6.801 4.129 14.273 1 98 176 TYR B O 1
ATOM 4302 N N . ALA B 1 177 ? -4.555 4.402 14.242 1 98.5 177 ALA B N 1
ATOM 4303 C CA . ALA B 1 177 ? -4.656 5.812 14.609 1 98.5 177 ALA B CA 1
ATOM 4304 C C . ALA B 1 177 ? -4.945 6.676 13.383 1 98.5 177 ALA B C 1
ATOM 4306 O O . ALA B 1 177 ? -5.703 7.645 13.461 1 98.5 177 ALA B O 1
ATOM 4307 N N . SER B 1 178 ? -4.387 6.371 12.273 1 98.69 178 SER B N 1
ATOM 4308 C CA . SER B 1 178 ? -4.621 7.02 10.984 1 98.69 178 SER B CA 1
ATOM 4309 C C . SER B 1 178 ? -4.902 5.992 9.891 1 98.69 178 SER B C 1
ATOM 4311 O O . SER B 1 178 ? -3.979 5.484 9.25 1 98.69 178 SER B O 1
ATOM 4313 N N . TYR B 1 179 ? -6.152 5.734 9.641 1 98.38 179 TYR B N 1
ATOM 4314 C CA . TYR B 1 179 ? -6.508 4.809 8.57 1 98.38 179 TYR B CA 1
ATOM 4315 C C . TYR B 1 179 ? -6.504 5.516 7.219 1 98.38 179 TYR B C 1
ATOM 4317 O O . TYR B 1 179 ? -6.477 4.867 6.168 1 98.38 179 TYR B O 1
ATOM 4325 N N . ARG B 1 180 ? -6.551 6.859 7.223 1 97.62 180 ARG B N 1
ATOM 4326 C CA . ARG B 1 180 ? -6.336 7.629 6.004 1 97.62 180 ARG B CA 1
ATOM 4327 C C . ARG B 1 180 ? -5.059 7.184 5.293 1 97.62 180 ARG B C 1
ATOM 4329 O O . ARG B 1 180 ? -5.043 7.039 4.066 1 97.62 180 ARG B O 1
ATOM 4336 N N . ARG B 1 181 ? -4.035 7.008 6.066 1 97.31 181 ARG B N 1
ATOM 4337 C CA . ARG B 1 181 ? -2.756 6.59 5.5 1 97.31 181 ARG B CA 1
ATOM 4338 C C . ARG B 1 181 ? -2.891 5.262 4.766 1 97.31 181 ARG B C 1
ATOM 4340 O O . ARG B 1 181 ? -2.34 5.094 3.674 1 97.31 181 ARG B O 1
ATOM 4347 N N . GLU B 1 182 ? -3.584 4.316 5.324 1 95.75 182 GLU B N 1
ATOM 4348 C CA . GLU B 1 182 ? -3.74 2.994 4.723 1 95.75 182 GLU B CA 1
ATOM 4349 C C . GLU B 1 182 ? -4.562 3.062 3.439 1 95.75 182 GLU B C 1
ATOM 4351 O O . GLU B 1 182 ? -4.258 2.375 2.463 1 95.75 182 GLU B O 1
ATOM 4356 N N . LEU B 1 183 ? -5.594 3.881 3.477 1 94.62 183 LEU B N 1
ATOM 4357 C CA . LEU B 1 183 ? -6.395 4.07 2.275 1 94.62 183 LEU B CA 1
ATOM 4358 C C . LEU B 1 183 ? -5.57 4.719 1.167 1 94.62 183 LEU B C 1
ATOM 4360 O O . LEU B 1 183 ? -5.633 4.293 0.012 1 94.62 183 LEU B O 1
ATOM 4364 N N . TRP B 1 184 ? -4.789 5.668 1.571 1 93.62 184 TRP B N 1
ATOM 4365 C CA . TRP B 1 184 ? -3.965 6.41 0.623 1 93.62 184 TRP B CA 1
ATOM 4366 C C . TRP B 1 184 ? -2.844 5.539 0.073 1 93.62 184 TRP B C 1
ATOM 4368 O O . TRP B 1 184 ? -2.477 5.652 -1.1 1 93.62 184 TRP B O 1
ATOM 4378 N N . ALA B 1 185 ? -2.379 4.66 0.857 1 91.25 185 ALA B N 1
ATOM 4379 C CA . ALA B 1 185 ? -1.212 3.85 0.52 1 91.25 185 ALA B CA 1
ATOM 4380 C C . ALA B 1 185 ? -1.523 2.885 -0.621 1 91.25 185 ALA B C 1
ATOM 4382 O O . ALA B 1 185 ? -0.614 2.311 -1.223 1 91.25 185 ALA B O 1
ATOM 4383 N N . GLN B 1 186 ? -2.75 2.699 -0.965 1 91.44 186 GLN B N 1
ATOM 4384 C CA . GLN B 1 186 ? -3.146 1.802 -2.045 1 91.44 186 GLN B CA 1
ATOM 4385 C C . GLN B 1 186 ? -2.893 2.436 -3.41 1 91.44 186 GLN B C 1
ATOM 4387 O O . GLN B 1 186 ? -2.885 1.743 -4.43 1 91.44 186 GLN B O 1
ATOM 4392 N N . TRP B 1 187 ? -2.674 3.664 -3.42 1 89.94 187 TRP B N 1
ATOM 4393 C CA . TRP B 1 187 ? -2.418 4.363 -4.676 1 89.94 187 TRP B CA 1
ATOM 4394 C C . TRP B 1 187 ? -0.978 4.152 -5.129 1 89.94 187 TRP B C 1
ATOM 4396 O O . TRP B 1 187 ? -0.041 4.324 -4.348 1 89.94 187 TRP B O 1
ATOM 4406 N N . PRO B 1 188 ? -0.723 3.764 -6.363 1 88.25 188 PRO B N 1
ATOM 4407 C CA . PRO B 1 188 ? 0.617 3.385 -6.82 1 88.25 188 PRO B CA 1
ATOM 4408 C C . PRO B 1 188 ? 1.622 4.531 -6.711 1 88.25 188 PRO B C 1
ATOM 4410 O O . PRO B 1 188 ? 2.83 4.289 -6.625 1 88.25 188 PRO B O 1
ATOM 4413 N N . MET B 1 189 ? 1.273 5.809 -6.668 1 85.81 189 MET B N 1
ATOM 4414 C CA . MET B 1 189 ? 2.236 6.902 -6.605 1 85.81 189 MET B CA 1
ATOM 4415 C C . MET B 1 189 ? 2.215 7.57 -5.234 1 85.81 189 MET B C 1
ATOM 4417 O O . MET B 1 189 ? 2.713 8.688 -5.074 1 85.81 189 MET B O 1
ATOM 4421 N N . ALA B 1 190 ? 1.661 6.891 -4.348 1 91.25 190 ALA B N 1
ATOM 4422 C CA . ALA B 1 190 ? 1.62 7.426 -2.988 1 91.25 190 ALA B CA 1
ATOM 4423 C C . ALA B 1 190 ? 2.787 6.902 -2.156 1 91.25 190 ALA B C 1
ATOM 4425 O O . ALA B 1 190 ? 3.562 6.062 -2.623 1 91.25 190 ALA B O 1
ATOM 4426 N N . GLY B 1 191 ? 2.975 7.465 -0.975 1 94.19 191 GLY B N 1
ATOM 4427 C CA . GLY B 1 191 ? 4.004 7.023 -0.048 1 94.19 191 GLY B CA 1
ATOM 4428 C C . GLY B 1 191 ? 5.195 7.961 0.009 1 94.19 191 GLY B C 1
ATOM 4429 O O . GLY B 1 191 ? 5.176 9.039 -0.592 1 94.19 191 GLY B O 1
ATOM 4430 N N . PRO B 1 192 ? 6.195 7.5 0.77 1 96.88 192 PRO B N 1
ATOM 4431 C CA . PRO B 1 192 ? 7.391 8.336 0.876 1 96.88 192 PRO B CA 1
ATOM 4432 C C . PRO B 1 192 ? 8.18 8.406 -0.43 1 96.88 192 PRO B C 1
ATOM 4434 O O . PRO B 1 192 ? 8.273 7.418 -1.156 1 96.88 192 PRO B O 1
ATOM 4437 N N . PRO B 1 193 ? 8.711 9.594 -0.747 1 97.12 193 PRO B N 1
ATOM 4438 C CA . PRO B 1 193 ? 9.594 9.648 -1.913 1 97.12 193 PRO B CA 1
ATOM 4439 C C . PRO B 1 193 ? 10.883 8.844 -1.723 1 97.12 193 PRO B C 1
ATOM 4441 O O . PRO B 1 193 ? 11.312 8.625 -0.588 1 97.12 193 PRO B O 1
ATOM 4444 N N . ALA B 1 194 ? 11.445 8.438 -2.814 1 96.44 194 ALA B N 1
ATOM 4445 C CA . ALA B 1 194 ? 12.766 7.824 -2.789 1 96.44 194 ALA B CA 1
ATOM 4446 C C . ALA B 1 194 ? 13.844 8.852 -2.443 1 96.44 194 ALA B C 1
ATOM 4448 O O . ALA B 1 194 ? 13.57 10.055 -2.404 1 96.44 194 ALA B O 1
ATOM 4449 N N . HIS B 1 195 ? 14.961 8.297 -2.031 1 97.38 195 HIS B N 1
ATOM 4450 C CA . HIS B 1 195 ? 16.156 9.141 -1.991 1 97.38 195 HIS B CA 1
ATOM 4451 C C . HIS B 1 195 ? 16.656 9.453 -3.396 1 97.38 195 HIS B C 1
ATOM 4453 O O . HIS B 1 195 ? 16.75 8.555 -4.238 1 97.38 195 HIS B O 1
ATOM 4459 N N . PHE B 1 196 ? 16.938 10.703 -3.674 1 98.06 196 PHE B N 1
ATOM 4460 C CA . PHE B 1 196 ? 17.5 11.102 -4.961 1 98.06 196 PHE B CA 1
ATOM 4461 C C . PHE B 1 196 ? 18.891 11.711 -4.785 1 98.06 196 PHE B C 1
ATOM 4463 O O . PHE B 1 196 ? 19.078 12.586 -3.943 1 98.06 196 PHE B O 1
ATOM 4470 N N . ASP B 1 197 ? 19.797 11.328 -5.613 1 97.12 197 ASP B N 1
ATOM 4471 C CA . ASP B 1 197 ? 21.172 11.789 -5.508 1 97.12 197 ASP B CA 1
ATOM 4472 C C . ASP B 1 197 ? 21.312 13.234 -5.98 1 97.12 197 ASP B C 1
ATOM 4474 O O . ASP B 1 197 ? 22.25 13.938 -5.598 1 97.12 197 ASP B O 1
ATOM 4478 N N . SER B 1 198 ? 20.406 13.664 -6.898 1 97.69 198 SER B N 1
ATOM 4479 C CA . SER B 1 198 ? 20.453 14.984 -7.504 1 97.69 198 SER B CA 1
ATOM 4480 C C . SER B 1 198 ? 19.125 15.344 -8.148 1 97.69 198 SER B C 1
ATOM 4482 O O . SER B 1 198 ? 18.219 14.508 -8.242 1 97.69 198 SER B O 1
ATOM 4484 N N . LEU B 1 199 ? 19.031 16.609 -8.492 1 97.88 199 LEU B N 1
ATOM 4485 C CA . LEU B 1 199 ? 17.859 17.047 -9.25 1 97.88 199 LEU B CA 1
ATOM 4486 C C . LEU B 1 199 ? 17.766 16.281 -10.57 1 97.88 199 LEU B C 1
ATOM 4488 O O . LEU B 1 199 ? 16.656 15.961 -11.031 1 97.88 199 LEU B O 1
ATOM 4492 N N . ALA B 1 200 ? 18.891 16.016 -11.172 1 98.31 200 ALA B N 1
ATOM 4493 C CA . ALA B 1 200 ? 18.922 15.25 -12.414 1 98.31 200 ALA B CA 1
ATOM 4494 C C . ALA B 1 200 ? 18.375 13.836 -12.203 1 98.31 200 ALA B C 1
ATOM 4496 O O . ALA B 1 200 ? 17.641 13.32 -13.039 1 98.31 200 ALA B O 1
ATOM 4497 N N . ASP B 1 201 ? 18.766 13.211 -11.133 1 98.12 201 ASP B N 1
ATOM 4498 C CA . ASP B 1 201 ? 18.266 11.883 -10.789 1 98.12 201 ASP B CA 1
ATOM 4499 C C . ASP B 1 201 ? 16.75 11.914 -10.586 1 98.12 201 ASP B C 1
ATOM 4501 O O . ASP B 1 201 ? 16.031 11.039 -11.07 1 98.12 201 ASP B O 1
ATOM 4505 N N . TYR B 1 202 ? 16.297 12.93 -9.898 1 98.19 202 TYR B N 1
ATOM 4506 C CA . TYR B 1 202 ? 14.875 13.141 -9.672 1 98.19 202 TYR B CA 1
ATOM 4507 C C . TYR B 1 202 ? 14.133 13.305 -10.992 1 98.19 202 TYR B C 1
ATOM 4509 O O . TYR B 1 202 ? 13.109 12.664 -11.219 1 98.19 202 TYR B O 1
ATOM 4517 N N . GLN B 1 203 ? 14.648 14.102 -11.828 1 98 203 GLN B N 1
ATOM 4518 C CA . GLN B 1 203 ? 14.023 14.344 -13.125 1 98 203 GLN B CA 1
ATOM 4519 C C . GLN B 1 203 ? 13.984 13.07 -13.961 1 98 203 GLN B C 1
ATOM 4521 O O . GLN B 1 203 ? 13 12.812 -14.656 1 98 203 GLN B O 1
ATOM 4526 N N . SER B 1 204 ? 15.039 12.344 -13.891 1 97.88 204 SER B N 1
ATOM 4527 C CA . SER B 1 204 ? 15.062 11.07 -14.594 1 97.88 204 SER B CA 1
ATOM 4528 C C . SER B 1 204 ? 13.953 10.141 -14.094 1 97.88 204 SER B C 1
ATOM 4530 O O . SER B 1 204 ? 13.32 9.445 -14.883 1 97.88 204 SER B O 1
ATOM 4532 N N . CYS B 1 205 ? 13.742 10.125 -12.812 1 97.31 205 CYS B N 1
ATOM 4533 C CA . CYS B 1 205 ? 12.664 9.336 -12.234 1 97.31 205 CYS B CA 1
ATOM 4534 C C . CYS B 1 205 ? 11.305 9.805 -12.75 1 97.31 205 CYS B C 1
ATOM 4536 O O . CYS B 1 205 ? 10.477 8.992 -13.156 1 97.31 205 CYS B O 1
ATOM 4538 N N . VAL B 1 206 ? 11.078 11.094 -12.75 1 97.44 206 VAL B N 1
ATOM 4539 C CA . VAL B 1 206 ? 9.828 11.672 -13.242 1 97.44 206 VAL B CA 1
ATOM 4540 C C . VAL B 1 206 ? 9.625 11.281 -14.703 1 97.44 206 VAL B C 1
ATOM 4542 O O . VAL B 1 206 ? 8.531 10.867 -15.094 1 97.44 206 VAL B O 1
ATOM 4545 N N . ASP B 1 207 ? 10.703 11.375 -15.461 1 97.62 207 ASP B N 1
ATOM 4546 C CA . ASP B 1 207 ? 10.641 11.023 -16.875 1 97.62 207 ASP B CA 1
ATOM 4547 C C . ASP B 1 207 ? 10.25 9.562 -17.062 1 97.62 207 ASP B C 1
ATOM 4549 O O . ASP B 1 207 ? 9.445 9.234 -17.938 1 97.62 207 ASP B O 1
ATOM 4553 N N . ASP B 1 208 ? 10.82 8.711 -16.25 1 97.12 208 ASP B N 1
ATOM 4554 C CA . ASP B 1 208 ? 10.492 7.285 -16.312 1 97.12 208 ASP B CA 1
ATOM 4555 C C . ASP B 1 208 ? 9.016 7.047 -16.016 1 97.12 208 ASP B C 1
ATOM 4557 O O . ASP B 1 208 ? 8.359 6.242 -16.672 1 97.12 208 ASP B O 1
ATOM 4561 N N . LEU B 1 209 ? 8.508 7.711 -15 1 97.25 209 LEU B N 1
ATOM 4562 C CA . LEU B 1 209 ? 7.121 7.539 -14.586 1 97.25 209 LEU B CA 1
ATOM 4563 C C . LEU B 1 209 ? 6.164 8.07 -15.648 1 97.25 209 LEU B C 1
ATOM 4565 O O . LEU B 1 209 ? 5.09 7.504 -15.859 1 97.25 209 LEU B O 1
ATOM 4569 N N . VAL B 1 210 ? 6.52 9.141 -16.266 1 96.88 210 VAL B N 1
ATOM 4570 C CA . VAL B 1 210 ? 5.727 9.656 -17.375 1 96.88 210 VAL B CA 1
ATOM 4571 C C . VAL B 1 210 ? 5.758 8.664 -18.531 1 96.88 210 VAL B C 1
ATOM 4573 O O . VAL B 1 210 ? 4.715 8.344 -19.109 1 96.88 210 VAL B O 1
ATOM 4576 N N . ALA B 1 211 ? 6.918 8.164 -18.859 1 96.31 211 ALA B N 1
ATOM 4577 C CA . ALA B 1 211 ? 7.113 7.266 -20 1 96.31 211 ALA B CA 1
ATOM 4578 C C . ALA B 1 211 ? 6.273 6 -19.844 1 96.31 211 ALA B C 1
ATOM 4580 O O . ALA B 1 211 ? 5.723 5.496 -20.828 1 96.31 211 ALA B O 1
ATOM 4581 N N . CYS B 1 212 ? 6.152 5.539 -18.625 1 95.44 212 CYS B N 1
ATOM 4582 C CA . CYS B 1 212 ? 5.426 4.289 -18.438 1 95.44 212 CYS B CA 1
ATOM 4583 C C . CYS B 1 212 ? 3.943 4.555 -18.188 1 95.44 212 CYS B C 1
ATOM 4585 O O . CYS B 1 212 ? 3.174 3.621 -17.938 1 95.44 212 CYS B O 1
ATOM 4587 N N . GLY B 1 213 ? 3.539 5.781 -18.156 1 93.88 213 GLY B N 1
ATOM 4588 C CA . GLY B 1 213 ? 2.131 6.129 -18.047 1 93.88 213 GLY B CA 1
ATOM 4589 C C . GLY B 1 213 ? 1.65 6.223 -16.609 1 93.88 213 GLY B C 1
ATOM 4590 O O . GLY B 1 213 ? 0.448 6.324 -16.359 1 93.88 213 GLY B O 1
ATOM 4591 N N . ALA B 1 214 ? 2.555 6.191 -15.672 1 94.69 214 ALA B N 1
ATOM 4592 C CA . ALA B 1 214 ? 2.182 6.262 -14.266 1 94.69 214 ALA B CA 1
ATOM 4593 C C . ALA B 1 214 ? 1.61 7.633 -13.914 1 94.69 214 ALA B C 1
ATOM 4595 O O . ALA B 1 214 ? 0.668 7.738 -13.125 1 94.69 214 ALA B O 1
ATOM 4596 N N . ILE B 1 215 ? 2.23 8.633 -14.469 1 93.31 215 ILE B N 1
ATOM 4597 C CA . ILE B 1 215 ? 1.786 10.008 -14.242 1 93.31 215 ILE B CA 1
ATOM 4598 C C . ILE B 1 215 ? 1.78 10.773 -15.555 1 93.31 215 ILE B C 1
ATOM 4600 O O . ILE B 1 215 ? 2.566 10.477 -16.453 1 93.31 215 ILE B O 1
ATOM 4604 N N . LYS B 1 216 ? 0.831 11.719 -15.648 1 91.56 216 LYS B N 1
ATOM 4605 C CA . LYS B 1 216 ? 0.792 12.578 -16.828 1 91.56 216 LYS B CA 1
ATOM 4606 C C . LYS B 1 216 ? 1.967 13.555 -16.828 1 91.56 216 LYS B C 1
ATOM 4608 O O . LYS B 1 216 ? 2.564 13.805 -17.875 1 91.56 216 LYS B O 1
ATOM 4613 N N . ASP B 1 217 ? 2.24 14.125 -15.719 1 93.81 217 ASP B N 1
ATOM 4614 C CA . ASP B 1 217 ? 3.369 15.016 -15.484 1 93.81 217 ASP B CA 1
ATOM 4615 C C . ASP B 1 217 ? 3.711 15.086 -13.992 1 93.81 217 ASP B C 1
ATOM 4617 O O . ASP B 1 217 ? 3.072 14.422 -13.172 1 93.81 217 ASP B O 1
ATOM 4621 N N . GLU B 1 218 ? 4.668 15.828 -13.664 1 94.5 218 GLU B N 1
ATOM 4622 C CA . GLU B 1 218 ? 5.215 15.891 -12.312 1 94.5 218 GLU B CA 1
ATOM 4623 C C . GLU B 1 218 ? 4.145 16.281 -11.305 1 94.5 218 GLU B C 1
ATOM 4625 O O . GLU B 1 218 ? 4.211 15.891 -10.133 1 94.5 218 GLU B O 1
ATOM 4630 N N . SER B 1 219 ? 3.139 17.047 -11.664 1 90.88 219 SER B N 1
ATOM 4631 C CA . SER B 1 219 ? 2.111 17.516 -10.75 1 90.88 219 SER B CA 1
ATOM 4632 C C . SER B 1 219 ? 1.22 16.375 -10.266 1 90.88 219 SER B C 1
ATOM 4634 O O . SER B 1 219 ? 0.464 16.531 -9.305 1 90.88 219 SER B O 1
ATOM 4636 N N . PHE B 1 220 ? 1.398 15.172 -10.828 1 88.69 220 PHE B N 1
ATOM 4637 C CA . PHE B 1 220 ? 0.575 14.016 -10.492 1 88.69 220 PHE B CA 1
ATOM 4638 C C . PHE B 1 220 ? 1.313 13.086 -9.539 1 88.69 220 PHE B C 1
ATOM 4640 O O . PHE B 1 220 ? 0.858 11.969 -9.273 1 88.69 220 PHE B O 1
ATOM 4647 N N . LEU B 1 221 ? 2.467 13.539 -9.031 1 92.12 221 LEU B N 1
ATOM 4648 C CA . LEU B 1 221 ? 3.129 12.797 -7.965 1 92.12 221 LEU B CA 1
ATOM 4649 C C . LEU B 1 221 ? 2.387 12.969 -6.641 1 92.12 221 LEU B C 1
ATOM 4651 O O . LEU B 1 221 ? 2.064 14.094 -6.25 1 92.12 221 LEU B O 1
ATOM 4655 N N . TYR B 1 222 ? 2.131 11.852 -5.973 1 92 222 TYR B N 1
ATOM 4656 C CA . TYR B 1 222 ? 1.361 11.891 -4.734 1 92 222 TYR B CA 1
ATOM 4657 C C . TYR B 1 222 ? 2.213 11.453 -3.549 1 92 222 TYR B C 1
ATOM 4659 O O . TYR B 1 222 ? 1.717 10.812 -2.619 1 92 222 TYR B O 1
ATOM 4667 N N . TRP B 1 223 ? 3.471 11.727 -3.594 1 96.31 223 TRP B N 1
ATOM 4668 C CA . TRP B 1 223 ? 4.375 11.359 -2.506 1 96.31 223 TRP B CA 1
ATOM 4669 C C . TRP B 1 223 ? 4.066 12.172 -1.25 1 96.31 223 TRP B C 1
ATOM 4671 O O . TRP B 1 223 ? 3.455 13.234 -1.325 1 96.31 223 TRP B O 1
ATOM 4681 N N . ASP B 1 224 ? 4.461 11.656 -0.115 1 98 224 ASP B N 1
ATOM 4682 C CA . ASP B 1 224 ? 4.219 12.266 1.188 1 98 224 ASP B CA 1
ATOM 4683 C C . ASP B 1 224 ? 4.918 13.617 1.304 1 98 224 ASP B C 1
ATOM 4685 O O . ASP B 1 224 ? 4.504 14.477 2.09 1 98 224 ASP B O 1
ATOM 4689 N N . ILE B 1 225 ? 6.051 13.742 0.648 1 98.5 225 ILE B N 1
ATOM 4690 C CA . ILE B 1 225 ? 6.762 14.992 0.423 1 98.5 225 ILE B CA 1
ATOM 4691 C C . ILE B 1 225 ? 7.043 15.164 -1.068 1 98.5 225 ILE B C 1
ATOM 4693 O O . ILE B 1 225 ? 7.473 14.227 -1.738 1 98.5 225 ILE B O 1
ATOM 4697 N N . ARG B 1 226 ? 6.766 16.344 -1.53 1 97.62 226 ARG B N 1
ATOM 4698 C CA . ARG B 1 226 ? 7.039 16.547 -2.947 1 97.62 226 ARG B CA 1
ATOM 4699 C C . ARG B 1 226 ? 7.422 18 -3.223 1 97.62 226 ARG B C 1
ATOM 4701 O O . ARG B 1 226 ? 7.32 18.844 -2.338 1 97.62 226 ARG B O 1
ATOM 4708 N N . LEU B 1 227 ? 7.938 18.25 -4.391 1 97.19 227 LEU B N 1
ATOM 4709 C CA . LEU B 1 227 ? 8.234 19.594 -4.898 1 97.19 227 LEU B CA 1
ATOM 4710 C C . LEU B 1 227 ? 7.191 20.031 -5.918 1 97.19 227 LEU B C 1
ATOM 4712 O O . LEU B 1 227 ? 7.23 19.609 -7.078 1 97.19 227 LEU B O 1
ATOM 4716 N N . PRO B 1 228 ? 6.285 20.891 -5.496 1 95.25 228 PRO B N 1
ATOM 4717 C CA . PRO B 1 228 ? 5.273 21.344 -6.449 1 95.25 228 PRO B CA 1
ATOM 4718 C C . PRO B 1 228 ? 5.883 22.016 -7.68 1 95.25 228 PRO B C 1
ATOM 4720 O O . PRO B 1 228 ? 6.973 22.578 -7.602 1 95.25 228 PRO B O 1
ATOM 4723 N N . THR B 1 229 ? 5.137 21.969 -8.797 1 92.44 229 THR B N 1
ATOM 4724 C CA . THR B 1 229 ? 5.645 22.5 -10.055 1 92.44 229 THR B CA 1
ATOM 4725 C C . THR B 1 229 ? 5.262 23.969 -10.227 1 92.44 229 THR B C 1
ATOM 4727 O O . THR B 1 229 ? 5.918 24.703 -10.961 1 92.44 229 THR B O 1
ATOM 4730 N N . ARG B 1 230 ? 4.285 24.438 -9.531 1 90.94 230 ARG B N 1
ATOM 4731 C CA . ARG B 1 230 ? 3.738 25.766 -9.789 1 90.94 230 ARG B CA 1
ATOM 4732 C C . ARG B 1 230 ? 4.23 26.781 -8.758 1 90.94 230 ARG B C 1
ATOM 4734 O O . ARG B 1 230 ? 4.145 27.984 -8.977 1 90.94 230 ARG B O 1
ATOM 4741 N N . VAL B 1 231 ? 4.605 26.281 -7.609 1 93.5 231 VAL B N 1
ATOM 4742 C CA . VAL B 1 231 ? 5.086 27.172 -6.551 1 93.5 231 VAL B CA 1
ATOM 4743 C C . VAL B 1 231 ? 6.449 26.688 -6.055 1 93.5 231 VAL B C 1
ATOM 4745 O O . VAL B 1 231 ? 6.711 25.484 -6.016 1 93.5 231 VAL B O 1
ATOM 4748 N N . PRO B 1 232 ? 7.277 27.594 -5.715 1 96.06 232 PRO B N 1
ATOM 4749 C CA . PRO B 1 232 ? 8.625 27.234 -5.262 1 96.06 232 PRO B CA 1
ATOM 4750 C C . PRO B 1 232 ? 8.656 26.781 -3.805 1 96.06 232 PRO B C 1
ATOM 4752 O O . PRO B 1 232 ? 9.289 27.438 -2.967 1 96.06 232 PRO B O 1
ATOM 4755 N N . THR B 1 233 ? 8 25.703 -3.48 1 97.94 233 THR B N 1
ATOM 4756 C CA . THR B 1 233 ? 7.906 25.203 -2.113 1 97.94 233 THR B CA 1
ATOM 4757 C C . THR B 1 233 ? 8.203 23.719 -2.064 1 97.94 233 THR B C 1
ATOM 4759 O O . THR B 1 233 ? 8.297 23.062 -3.105 1 97.94 233 THR B O 1
ATOM 4762 N N . ILE B 1 234 ? 8.531 23.25 -0.91 1 98.56 234 ILE B N 1
ATOM 4763 C CA . ILE B 1 234 ? 8.406 21.828 -0.574 1 98.56 234 ILE B CA 1
ATOM 4764 C C . ILE B 1 234 ? 7.098 21.594 0.169 1 98.56 234 ILE B C 1
ATOM 4766 O O . ILE B 1 234 ? 6.684 22.406 0.996 1 98.56 234 ILE B O 1
ATOM 4770 N N . GLU B 1 235 ? 6.422 20.531 -0.215 1 98.56 235 GLU B N 1
ATOM 4771 C CA . GLU B 1 235 ? 5.078 20.266 0.295 1 98.56 235 GLU B CA 1
ATOM 4772 C C . GLU B 1 235 ? 5.031 18.969 1.089 1 98.56 235 GLU B C 1
ATOM 4774 O O . GLU B 1 235 ? 5.469 17.922 0.604 1 98.56 235 GLU B O 1
ATOM 4779 N N . PHE B 1 236 ? 4.586 19.031 2.318 1 98.75 236 PHE B N 1
ATOM 4780 C CA . PHE B 1 236 ? 4.297 17.875 3.156 1 98.75 236 PHE B CA 1
ATOM 4781 C C . PHE B 1 236 ? 2.816 17.531 3.098 1 98.75 236 PHE B C 1
ATOM 4783 O O . PHE B 1 236 ? 1.961 18.359 3.387 1 98.75 236 PHE B O 1
ATOM 4790 N N . ARG B 1 237 ? 2.48 16.156 2.811 1 97.44 237 ARG B N 1
ATOM 4791 C CA . ARG B 1 237 ? 1.104 15.844 2.441 1 97.44 237 ARG B CA 1
ATOM 4792 C C . ARG B 1 237 ? 0.573 14.672 3.266 1 97.44 237 ARG B C 1
ATOM 4794 O O . ARG B 1 237 ? -0.582 14.273 3.109 1 97.44 237 ARG B O 1
ATOM 4801 N N . ALA B 1 238 ? 1.318 14.125 4.164 1 97.5 238 ALA B N 1
ATOM 4802 C CA . ALA B 1 238 ? 0.977 12.859 4.797 1 97.5 238 ALA B CA 1
ATOM 4803 C C . ALA B 1 238 ? 0.001 13.062 5.953 1 97.5 238 ALA B C 1
ATOM 4805 O O . ALA B 1 238 ? -0.673 12.125 6.379 1 97.5 238 ALA B O 1
ATOM 4806 N N . ALA B 1 239 ? -0.189 14.242 6.449 1 98.69 239 ALA B N 1
ATOM 4807 C CA . ALA B 1 239 ? -0.904 14.508 7.695 1 98.69 239 ALA B CA 1
ATOM 4808 C C . ALA B 1 239 ? -2.412 14.375 7.5 1 98.69 239 ALA B C 1
ATOM 4810 O O . ALA B 1 239 ? -2.957 14.82 6.488 1 98.69 239 ALA B O 1
ATOM 4811 N N . ASP B 1 240 ? -3.078 13.695 8.469 1 98.75 240 ASP B N 1
ATOM 4812 C CA . ASP B 1 240 ? -4.516 13.914 8.602 1 98.75 240 ASP B CA 1
ATOM 4813 C C . ASP B 1 240 ? -4.816 15.383 8.898 1 98.75 240 ASP B C 1
ATOM 4815 O O . ASP B 1 240 ? -4.066 16.047 9.617 1 98.75 240 ASP B O 1
ATOM 4819 N N . VAL B 1 241 ? -5.879 15.852 8.344 1 98.44 241 VAL B N 1
ATOM 4820 C CA . VAL B 1 241 ? -6.312 17.156 8.828 1 98.44 241 VAL B CA 1
ATOM 4821 C C . VAL B 1 241 ? -6.594 17.078 10.328 1 98.44 241 VAL B C 1
ATOM 4823 O O . VAL B 1 241 ? -7.164 16.094 10.812 1 98.44 241 VAL B O 1
ATOM 4826 N N . MET B 1 242 ? -6.121 18.047 11.031 1 98.38 242 MET B N 1
ATOM 4827 C CA . MET B 1 242 ? -6.285 18.062 12.484 1 98.38 242 MET B CA 1
ATOM 4828 C C . MET B 1 242 ? -7.535 18.844 12.883 1 98.38 242 MET B C 1
ATOM 4830 O O . MET B 1 242 ? -7.977 19.734 12.148 1 98.38 242 MET B O 1
ATOM 4834 N N . THR B 1 243 ? -8.078 18.531 14 1 98.31 243 THR B N 1
ATOM 4835 C CA . THR B 1 243 ? -9.391 19.031 14.383 1 98.31 243 THR B CA 1
ATOM 4836 C C . THR B 1 243 ? -9.312 20.484 14.844 1 98.31 243 THR B C 1
ATOM 4838 O O . THR B 1 243 ? -10.078 21.328 14.383 1 98.31 243 THR B O 1
ATOM 4841 N N . ARG B 1 244 ? -8.398 20.797 15.68 1 97.81 244 ARG B N 1
ATOM 4842 C CA . ARG B 1 244 ? -8.305 22.141 16.266 1 97.81 244 ARG B CA 1
ATOM 4843 C C . ARG B 1 244 ? -7.305 23 15.5 1 97.81 244 ARG B C 1
ATOM 4845 O O . ARG B 1 244 ? -6.254 22.516 15.078 1 97.81 244 ARG B O 1
ATOM 4852 N N . VAL B 1 245 ? -7.582 24.25 15.375 1 97.62 245 VAL B N 1
ATOM 4853 C CA . VAL B 1 245 ? -6.723 25.203 14.68 1 97.62 245 VAL B CA 1
ATOM 4854 C C . VAL B 1 245 ? -5.328 25.188 15.305 1 97.62 245 VAL B C 1
ATOM 4856 O O . VAL B 1 245 ? -4.324 25.156 14.586 1 97.62 245 VAL B O 1
ATOM 4859 N N . GLU B 1 246 ? -5.27 25.141 16.625 1 97.5 246 GLU B N 1
ATOM 4860 C CA . GLU B 1 246 ? -3.994 25.234 17.328 1 97.5 246 GLU B CA 1
ATOM 4861 C C . GLU B 1 246 ? -3.105 24.031 17.031 1 97.5 246 GLU B C 1
ATOM 4863 O O . GLU B 1 246 ? -1.879 24.141 17.016 1 97.5 246 GLU B O 1
ATOM 4868 N N . GLU B 1 247 ? -3.713 22.891 16.812 1 98.25 247 GLU B N 1
ATOM 4869 C CA . GLU B 1 247 ? -2.936 21.719 16.422 1 98.25 247 GLU B CA 1
ATOM 4870 C C . GLU B 1 247 ? -2.254 21.938 15.078 1 98.25 247 GLU B C 1
ATOM 4872 O O . GLU B 1 247 ? -1.071 21.625 14.922 1 98.25 247 GLU B O 1
ATOM 4877 N N . THR B 1 248 ? -3.023 22.484 14.133 1 98.44 248 THR B N 1
ATOM 4878 C CA . THR B 1 248 ? -2.463 22.766 12.812 1 98.44 248 THR B CA 1
ATOM 4879 C C . THR B 1 248 ? -1.356 23.812 12.906 1 98.44 248 THR B C 1
ATOM 4881 O O . THR B 1 248 ? -0.311 23.672 12.266 1 98.44 248 THR B O 1
ATOM 4884 N N . VAL B 1 249 ? -1.57 24.828 13.68 1 98.5 249 VAL B N 1
ATOM 4885 C CA . VAL B 1 249 ? -0.577 25.891 13.844 1 98.5 249 VAL B CA 1
ATOM 4886 C C . VAL B 1 249 ? 0.724 25.297 14.383 1 98.5 249 VAL B C 1
ATOM 4888 O O . VAL B 1 249 ? 1.804 25.578 13.859 1 98.5 249 VAL B O 1
ATOM 4891 N N . GLY B 1 250 ? 0.624 24.5 15.477 1 98.81 250 GLY B N 1
ATOM 4892 C CA . GLY B 1 250 ? 1.799 23.828 16.016 1 98.81 250 GLY B CA 1
ATOM 4893 C C . GLY B 1 250 ? 2.496 22.938 15.008 1 98.81 250 GLY B C 1
ATOM 4894 O O . GLY B 1 250 ? 3.725 22.953 14.914 1 98.81 250 GLY B O 1
ATOM 4895 N N . TYR B 1 251 ? 1.723 22.188 14.234 1 98.88 251 TYR B N 1
ATOM 4896 C CA . TYR B 1 251 ? 2.252 21.281 13.219 1 98.88 251 TYR B CA 1
ATOM 4897 C C . TYR B 1 251 ? 2.988 22.047 12.133 1 98.88 251 TYR B C 1
ATOM 4899 O O . TYR B 1 251 ? 4.078 21.656 11.711 1 98.88 251 TYR B O 1
ATOM 4907 N N . VAL B 1 252 ? 2.412 23.125 11.648 1 98.88 252 VAL B N 1
ATOM 4908 C CA . VAL B 1 252 ? 3.027 23.953 10.625 1 98.88 252 VAL B CA 1
ATOM 4909 C C . VAL B 1 252 ? 4.371 24.484 11.117 1 98.88 252 VAL B C 1
ATOM 4911 O O . VAL B 1 252 ? 5.359 24.469 10.383 1 98.88 252 VAL B O 1
ATOM 4914 N N . GLY B 1 253 ? 4.371 25 12.391 1 98.81 253 GLY B N 1
ATOM 4915 C CA . GLY B 1 253 ? 5.629 25.438 12.977 1 98.81 253 GLY B CA 1
ATOM 4916 C C . GLY B 1 253 ? 6.676 24.344 13.031 1 98.81 253 GLY B C 1
ATOM 4917 O O . GLY B 1 253 ? 7.855 24.594 12.789 1 98.81 253 GLY B O 1
ATOM 4918 N N . MET B 1 254 ? 6.277 23.172 13.367 1 98.81 254 MET B N 1
ATOM 4919 C CA . MET B 1 254 ? 7.172 22.016 13.422 1 98.81 254 MET B CA 1
ATOM 4920 C C . MET B 1 254 ? 7.75 21.719 12.047 1 98.81 254 MET B C 1
ATOM 4922 O O . MET B 1 254 ? 8.953 21.5 11.906 1 98.81 254 MET B O 1
ATOM 4926 N N . ILE B 1 255 ? 6.91 21.672 11.016 1 98.88 255 ILE B N 1
ATOM 4927 C CA . ILE B 1 255 ? 7.344 21.391 9.648 1 98.88 255 ILE B CA 1
ATOM 4928 C C . ILE B 1 255 ? 8.344 22.453 9.195 1 98.88 255 ILE B C 1
ATOM 4930 O O . ILE B 1 255 ? 9.391 22.125 8.633 1 98.88 255 ILE B O 1
ATOM 4934 N N . ARG B 1 256 ? 8.031 23.719 9.422 1 98.81 256 ARG B N 1
ATOM 4935 C CA . ARG B 1 256 ? 8.938 24.797 9.047 1 98.81 256 ARG B CA 1
ATOM 4936 C C . ARG B 1 256 ? 10.305 24.625 9.711 1 98.81 256 ARG B C 1
ATOM 4938 O O . ARG B 1 256 ? 11.336 24.766 9.055 1 98.81 256 ARG B O 1
ATOM 4945 N N . ALA B 1 257 ? 10.273 24.297 10.992 1 98.75 257 ALA B N 1
ATOM 4946 C CA . ALA B 1 257 ? 11.516 24.109 11.742 1 98.75 257 ALA B CA 1
ATOM 4947 C C . ALA B 1 257 ? 12.297 22.906 11.211 1 98.75 257 ALA B C 1
ATOM 4949 O O . ALA B 1 257 ? 13.531 22.938 11.141 1 98.75 257 ALA B O 1
ATOM 4950 N N . ILE B 1 258 ? 11.625 21.812 10.859 1 98.75 258 ILE B N 1
ATOM 4951 C CA . ILE B 1 258 ? 12.258 20.641 10.281 1 98.75 258 ILE B CA 1
ATOM 4952 C C . ILE B 1 258 ? 12.961 21.016 8.977 1 98.75 258 ILE B C 1
ATOM 4954 O O . ILE B 1 258 ? 14.094 20.594 8.734 1 98.75 258 ILE B O 1
ATOM 4958 N N . VAL B 1 259 ? 12.273 21.797 8.141 1 98.75 259 VAL B N 1
ATOM 4959 C CA . VAL B 1 259 ? 12.836 22.219 6.859 1 98.75 259 VAL B CA 1
ATOM 4960 C C . VAL B 1 259 ? 14.062 23.094 7.102 1 98.75 259 VAL B C 1
ATOM 4962 O O . VAL B 1 259 ? 15.094 22.922 6.449 1 98.75 259 VAL B O 1
ATOM 4965 N N . MET B 1 260 ? 13.984 24.031 8.055 1 98.56 260 MET B N 1
ATOM 4966 C CA . MET B 1 260 ? 15.117 24.875 8.398 1 98.56 260 MET B CA 1
ATOM 4967 C C . MET B 1 260 ? 16.297 24.031 8.891 1 98.56 260 MET B C 1
ATOM 4969 O O . MET B 1 260 ? 17.438 24.312 8.547 1 98.56 260 MET B O 1
ATOM 4973 N N . LEU B 1 261 ? 15.984 23.062 9.734 1 98.19 261 LEU B N 1
ATOM 4974 C CA . LEU B 1 261 ? 17.016 22.141 10.18 1 98.19 261 LEU B CA 1
ATOM 4975 C C . LEU B 1 261 ? 17.688 21.453 8.992 1 98.19 261 LEU B C 1
ATOM 4977 O O . LEU B 1 261 ? 18.922 21.391 8.914 1 98.19 261 LEU B O 1
ATOM 4981 N N . ALA B 1 262 ? 16.891 20.938 8.094 1 98.38 262 ALA B N 1
ATOM 4982 C CA . ALA B 1 262 ? 17.406 20.219 6.922 1 98.38 262 ALA B CA 1
ATOM 4983 C C . ALA B 1 262 ? 18.281 21.141 6.078 1 98.38 262 ALA B C 1
ATOM 4985 O O . ALA B 1 262 ? 19.344 20.703 5.59 1 98.38 262 ALA B O 1
ATOM 4986 N N . ILE B 1 263 ? 17.844 22.359 5.867 1 97.94 263 ILE B N 1
ATOM 4987 C CA . ILE B 1 263 ? 18.625 23.328 5.113 1 97.94 263 ILE B CA 1
ATOM 4988 C C . ILE B 1 263 ? 19.984 23.547 5.801 1 97.94 263 ILE B C 1
ATOM 4990 O O . ILE B 1 263 ? 21.031 23.531 5.148 1 97.94 263 ILE B O 1
ATOM 4994 N N . SER B 1 264 ? 19.938 23.75 7.07 1 97.25 264 SER B N 1
ATOM 4995 C CA . SER B 1 264 ? 21.156 23.984 7.84 1 97.25 264 SER B CA 1
ATOM 4996 C C . SER B 1 264 ? 22.094 22.781 7.73 1 97.25 264 SER B C 1
ATOM 4998 O O . SER B 1 264 ? 23.312 22.969 7.551 1 97.25 264 SER B O 1
ATOM 5000 N N . GLU B 1 265 ? 21.562 21.578 7.906 1 97.31 265 GLU B N 1
ATOM 5001 C CA . GLU B 1 265 ? 22.375 20.375 7.781 1 97.31 265 GLU B CA 1
ATOM 5002 C C . GLU B 1 265 ? 23.016 20.281 6.398 1 97.31 265 GLU B C 1
ATOM 5004 O O . GLU B 1 265 ? 24.156 19.859 6.27 1 97.31 265 GLU B O 1
ATOM 5009 N N . GLU B 1 266 ? 22.266 20.641 5.406 1 96.81 266 GLU B N 1
ATOM 5010 C CA . GLU B 1 266 ? 22.797 20.625 4.047 1 96.81 266 GLU B CA 1
ATOM 5011 C C . GLU B 1 266 ? 23.922 21.641 3.895 1 96.81 266 GLU B C 1
ATOM 5013 O O . GLU B 1 266 ? 24.969 21.328 3.312 1 96.81 266 GLU B O 1
ATOM 5018 N N . GLU B 1 267 ? 23.766 22.812 4.383 1 95.5 267 GLU B N 1
ATOM 5019 C CA . GLU B 1 267 ? 24.766 23.875 4.312 1 95.5 267 GLU B CA 1
ATOM 5020 C C . GLU B 1 267 ? 26.047 23.453 5.027 1 95.5 267 GLU B C 1
ATOM 5022 O O . GLU B 1 267 ? 27.141 23.828 4.605 1 95.5 267 GLU B O 1
ATOM 5027 N N . GLN B 1 268 ? 25.875 22.703 6.043 1 96.31 268 GLN B N 1
ATOM 5028 C CA . GLN B 1 268 ? 27.016 22.281 6.836 1 96.31 268 GLN B CA 1
ATOM 5029 C C . GLN B 1 268 ? 27.625 21 6.273 1 96.31 268 GLN B C 1
ATOM 5031 O O . GLN B 1 268 ? 28.641 20.516 6.777 1 96.31 268 GLN B O 1
ATOM 5036 N N . GLY B 1 269 ? 27.016 20.422 5.336 1 96.5 269 GLY B N 1
ATOM 5037 C CA . GLY B 1 269 ? 27.516 19.219 4.699 1 96.5 269 GLY B CA 1
ATOM 5038 C C . GLY B 1 269 ? 27.344 17.984 5.559 1 96.5 269 GLY B C 1
ATOM 5039 O O . GLY B 1 269 ? 28.141 17.031 5.453 1 96.5 269 GLY B O 1
ATOM 5040 N N . LYS B 1 270 ? 26.391 18.016 6.426 1 97.19 270 LYS B N 1
ATOM 5041 C CA . LYS B 1 270 ? 26.141 16.828 7.246 1 97.19 270 LYS B CA 1
ATOM 5042 C C . LYS B 1 270 ? 25.703 15.656 6.395 1 97.19 270 LYS B C 1
ATOM 5044 O O . LYS B 1 270 ? 24.844 15.805 5.52 1 97.19 270 LYS B O 1
ATOM 5049 N N . PRO B 1 271 ? 26.266 14.5 6.629 1 96.62 271 PRO B N 1
ATOM 5050 C CA . PRO B 1 271 ? 25.859 13.336 5.84 1 96.62 271 PRO B CA 1
ATOM 5051 C C . PRO B 1 271 ? 24.438 12.883 6.148 1 96.62 271 PRO B C 1
ATOM 5053 O O . PRO B 1 271 ? 23.953 13.078 7.266 1 96.62 271 PRO B O 1
ATOM 5056 N N . ILE B 1 272 ? 23.797 12.312 5.172 1 96.25 272 ILE B N 1
ATOM 5057 C CA . ILE B 1 272 ? 22.484 11.711 5.34 1 96.25 272 ILE B CA 1
ATOM 5058 C C . ILE B 1 272 ? 22.625 10.242 5.711 1 96.25 272 ILE B C 1
ATOM 5060 O O . ILE B 1 272 ? 23.312 9.484 5.023 1 96.25 272 ILE B O 1
ATOM 5064 N N . VAL B 1 273 ? 22.031 9.836 6.801 1 94.25 273 VAL B N 1
ATOM 5065 C CA . VAL B 1 273 ? 22 8.422 7.164 1 94.25 273 VAL B CA 1
ATOM 5066 C C . VAL B 1 273 ? 21.078 7.664 6.215 1 94.25 273 VAL B C 1
ATOM 5068 O O . VAL B 1 273 ? 19.906 8.008 6.078 1 94.25 273 VAL B O 1
ATOM 5071 N N . PRO B 1 274 ? 21.578 6.695 5.547 1 93.94 274 PRO B N 1
ATOM 5072 C CA . PRO B 1 274 ? 20.719 5.938 4.637 1 93.94 274 PRO B CA 1
ATOM 5073 C C . PRO B 1 274 ? 19.625 5.176 5.371 1 93.94 274 PRO B C 1
ATOM 5075 O O . PRO B 1 274 ? 19.875 4.582 6.422 1 93.94 274 PRO B O 1
ATOM 5078 N N . ILE B 1 275 ? 18.438 5.242 4.883 1 96.44 275 ILE B N 1
ATOM 5079 C CA . ILE B 1 275 ? 17.297 4.488 5.383 1 96.44 275 ILE B CA 1
ATOM 5080 C C . ILE B 1 275 ? 16.75 3.576 4.285 1 96.44 275 ILE B C 1
ATOM 5082 O O . ILE B 1 275 ? 16.406 4.043 3.197 1 96.44 275 ILE B O 1
ATOM 5086 N N . ARG B 1 276 ? 16.719 2.295 4.566 1 95.38 276 ARG B N 1
ATOM 5087 C CA . ARG B 1 276 ? 16.125 1.376 3.598 1 95.38 276 ARG B CA 1
ATOM 5088 C C . ARG B 1 276 ? 14.648 1.679 3.385 1 95.38 276 ARG B C 1
ATOM 5090 O O . ARG B 1 276 ? 13.922 1.949 4.344 1 95.38 276 ARG B O 1
ATOM 5097 N N . PRO B 1 277 ? 14.203 1.639 2.115 1 94.56 277 PRO B N 1
ATOM 5098 C CA . PRO B 1 277 ? 12.789 1.92 1.838 1 94.56 277 PRO B CA 1
ATOM 5099 C C . PRO B 1 277 ? 11.844 1.036 2.645 1 94.56 277 PRO B C 1
ATOM 5101 O O . PRO B 1 277 ? 10.805 1.509 3.119 1 94.56 277 PRO B O 1
ATOM 5104 N N . SER B 1 278 ? 12.172 -0.231 2.854 1 94.75 278 SER B N 1
ATOM 5105 C CA . SER B 1 278 ? 11.312 -1.15 3.596 1 94.75 278 SER B CA 1
ATOM 5106 C C . SER B 1 278 ? 11.203 -0.743 5.062 1 94.75 278 SER B C 1
ATOM 5108 O O . SER B 1 278 ? 10.133 -0.85 5.664 1 94.75 278 SER B O 1
ATOM 5110 N N . VAL B 1 279 ? 12.281 -0.261 5.609 1 96.88 279 VAL B N 1
ATOM 5111 C CA . VAL B 1 279 ? 12.281 0.191 6.996 1 96.88 279 VAL B CA 1
ATOM 5112 C C . VAL B 1 279 ? 11.43 1.45 7.129 1 96.88 279 VAL B C 1
ATOM 5114 O O . VAL B 1 279 ? 10.617 1.562 8.055 1 96.88 279 VAL B O 1
ATOM 5117 N N . LEU B 1 280 ? 11.609 2.363 6.211 1 97.25 280 LEU B N 1
ATOM 5118 C CA . LEU B 1 280 ? 10.836 3.6 6.246 1 97.25 280 LEU B CA 1
ATOM 5119 C C . LEU B 1 280 ? 9.344 3.314 6.082 1 97.25 280 LEU B C 1
ATOM 5121 O O . LEU B 1 280 ? 8.523 3.861 6.812 1 97.25 280 LEU B O 1
ATOM 5125 N N . SER B 1 281 ? 9.047 2.463 5.113 1 95.62 281 SER B N 1
ATOM 5126 C CA . SER B 1 281 ? 7.656 2.09 4.875 1 95.62 281 SER B CA 1
ATOM 5127 C C . SER B 1 281 ? 7.027 1.468 6.117 1 95.62 281 SER B C 1
ATOM 5129 O O . SER B 1 281 ? 5.902 1.812 6.488 1 95.62 281 SER B O 1
ATOM 5131 N N . TYR B 1 282 ? 7.773 0.575 6.809 1 96.94 282 TYR B N 1
ATOM 5132 C CA . TYR B 1 282 ? 7.262 -0.053 8.023 1 96.94 282 TYR B CA 1
ATOM 5133 C C . TYR B 1 282 ? 7.086 0.974 9.133 1 96.94 282 TYR B C 1
ATOM 5135 O O . TYR B 1 282 ? 6.09 0.945 9.859 1 96.94 282 TYR B O 1
ATOM 5143 N N . ALA B 1 283 ? 8.047 1.838 9.266 1 98.12 283 ALA B N 1
ATOM 5144 C CA . ALA B 1 283 ? 7.988 2.854 10.312 1 98.12 283 ALA B CA 1
ATOM 5145 C C . ALA B 1 283 ? 6.758 3.738 10.156 1 98.12 283 ALA B C 1
ATOM 5147 O O . ALA B 1 283 ? 6.094 4.07 11.141 1 98.12 283 ALA B O 1
ATOM 5148 N N . ILE B 1 284 ? 6.461 4.121 8.93 1 98 284 ILE B N 1
ATOM 5149 C CA . ILE B 1 284 ? 5.309 4.973 8.656 1 98 284 ILE B CA 1
ATOM 5150 C C . ILE B 1 284 ? 4.02 4.191 8.922 1 98 284 ILE B C 1
ATOM 5152 O O . ILE B 1 284 ? 3.086 4.715 9.531 1 98 284 ILE B O 1
ATOM 5156 N N . TRP B 1 285 ? 3.986 2.943 8.445 1 97.38 285 TRP B N 1
ATOM 5157 C CA . TRP B 1 285 ? 2.832 2.094 8.727 1 97.38 285 TRP B CA 1
ATOM 5158 C C . TRP B 1 285 ? 2.607 1.965 10.227 1 97.38 285 TRP B C 1
ATOM 5160 O O . TRP B 1 285 ? 1.479 2.109 10.711 1 97.38 285 TRP B O 1
ATOM 5170 N N . HIS B 1 286 ? 3.678 1.67 10.922 1 97.69 286 HIS B N 1
ATOM 5171 C CA . HIS B 1 286 ? 3.604 1.488 12.367 1 97.69 286 HIS B CA 1
ATOM 5172 C C . HIS B 1 286 ? 3.078 2.744 13.055 1 97.69 286 HIS B C 1
ATOM 5174 O O . HIS B 1 286 ? 2.27 2.658 13.984 1 97.69 286 HIS B O 1
ATOM 5180 N N . ALA B 1 287 ? 3.551 3.848 12.602 1 98.31 287 ALA B N 1
ATOM 5181 C CA . ALA B 1 287 ? 3.09 5.125 13.133 1 98.31 287 ALA B CA 1
ATOM 5182 C C . ALA B 1 287 ? 1.599 5.32 12.875 1 98.31 287 ALA B C 1
ATOM 5184 O O . ALA B 1 287 ? 0.876 5.832 13.734 1 98.31 287 ALA B O 1
ATOM 5185 N N . ALA B 1 288 ? 1.142 4.988 11.695 1 98.12 288 ALA B N 1
ATOM 5186 C CA . ALA B 1 288 ? -0.277 5.094 11.359 1 98.12 288 ALA B CA 1
ATOM 5187 C C . ALA B 1 288 ? -1.113 4.148 12.219 1 98.12 288 ALA B C 1
ATOM 5189 O O . ALA B 1 288 ? -2.236 4.48 12.602 1 98.12 288 ALA B O 1
ATOM 5190 N N . ARG B 1 289 ? -0.56 2.984 12.484 1 97.62 289 ARG B N 1
ATOM 5191 C CA . ARG B 1 289 ? -1.247 1.948 13.25 1 97.62 289 ARG B CA 1
ATOM 5192 C C . ARG B 1 289 ? -1.397 2.355 14.711 1 97.62 289 ARG B C 1
ATOM 5194 O O . ARG B 1 289 ? -2.484 2.246 15.281 1 97.62 289 ARG B O 1
ATOM 5201 N N . TYR B 1 290 ? -0.367 2.908 15.273 1 97.31 290 TYR B N 1
ATOM 5202 C CA . TYR B 1 290 ? -0.333 3.01 16.734 1 97.31 290 TYR B CA 1
ATOM 5203 C C . TYR B 1 290 ? -0.375 4.469 17.172 1 97.31 290 TYR B C 1
ATOM 5205 O O . TYR B 1 290 ? -0.627 4.758 18.344 1 97.31 290 TYR B O 1
ATOM 5213 N N . GLY B 1 291 ? -0.156 5.395 16.266 1 97.38 291 GLY B N 1
ATOM 5214 C CA . GLY B 1 291 ? -0.109 6.785 16.672 1 97.38 291 GLY B CA 1
ATOM 5215 C C . GLY B 1 291 ? 0.907 7.047 17.781 1 97.38 291 GLY B C 1
ATOM 5216 O O . GLY B 1 291 ? 2.039 6.566 17.703 1 97.38 291 GLY B O 1
ATOM 5217 N N . MET B 1 292 ? 0.495 7.816 18.766 1 96.5 292 MET B N 1
ATOM 5218 C CA . MET B 1 292 ? 1.395 8.234 19.844 1 96.5 292 MET B CA 1
ATOM 5219 C C . MET B 1 292 ? 1.261 7.312 21.047 1 96.5 292 MET B C 1
ATOM 5221 O O . MET B 1 292 ? 1.813 7.594 22.109 1 96.5 292 MET B O 1
ATOM 5225 N N . ASN B 1 293 ? 0.582 6.223 21.016 1 87.25 293 ASN B N 1
ATOM 5226 C CA . ASN B 1 293 ? 0.204 5.41 22.172 1 87.25 293 ASN B CA 1
ATOM 5227 C C . ASN B 1 293 ? 1.265 4.363 22.484 1 87.25 293 ASN B C 1
ATOM 5229 O O . ASN B 1 293 ? 1.273 3.793 23.578 1 87.25 293 ASN B O 1
ATOM 5233 N N . GLU B 1 294 ? 2.119 3.988 21.703 1 84.88 294 GLU B N 1
ATOM 5234 C CA . GLU B 1 294 ? 3.064 2.898 21.922 1 84.88 294 GLU B CA 1
ATOM 5235 C C . GLU B 1 294 ? 4.473 3.289 21.484 1 84.88 294 GLU B C 1
ATOM 5237 O O . GLU B 1 294 ? 4.934 4.395 21.766 1 84.88 294 GLU B O 1
ATOM 5242 N N . GLN B 1 295 ? 5.074 2.318 21.062 1 95.56 295 GLN B N 1
ATOM 5243 C CA . GLN B 1 295 ? 6.406 2.48 20.484 1 95.56 295 GLN B CA 1
ATOM 5244 C C . GLN B 1 295 ? 6.328 2.893 19.016 1 95.56 295 GLN B C 1
ATOM 5246 O O . GLN B 1 295 ? 5.332 2.623 18.344 1 95.56 295 GLN B O 1
ATOM 5251 N N . LEU B 1 296 ? 7.23 3.709 18.656 1 97.81 296 LEU B N 1
ATOM 5252 C CA . LEU B 1 296 ? 7.441 4.043 17.25 1 97.81 296 LEU B CA 1
ATOM 5253 C C . LEU B 1 296 ? 8.828 3.602 16.781 1 97.81 296 LEU B C 1
ATOM 5255 O O . LEU B 1 296 ? 9.68 3.26 17.609 1 97.81 296 LEU B O 1
ATOM 5259 N N . VAL B 1 297 ? 9.016 3.535 15.547 1 97.75 297 VAL B N 1
ATOM 5260 C CA . VAL B 1 297 ? 10.297 3.158 14.953 1 97.75 297 VAL B CA 1
ATOM 5261 C C . VAL B 1 297 ? 11.078 4.41 14.57 1 97.75 297 VAL B C 1
ATOM 5263 O O . VAL B 1 297 ? 10.57 5.266 13.844 1 97.75 297 VAL B O 1
ATOM 5266 N N . ASP B 1 298 ? 12.203 4.559 15.109 1 97.38 298 ASP B N 1
ATOM 5267 C CA . ASP B 1 298 ? 13.156 5.516 14.562 1 97.38 298 ASP B CA 1
ATOM 5268 C C . ASP B 1 298 ? 13.844 4.961 13.32 1 97.38 298 ASP B C 1
ATOM 5270 O O . ASP B 1 298 ? 14.656 4.043 13.406 1 97.38 298 ASP B O 1
ATOM 5274 N N . PRO B 1 299 ? 13.555 5.551 12.148 1 95.81 299 PRO B N 1
ATOM 5275 C CA . PRO B 1 299 ? 14.055 4.918 10.93 1 95.81 299 PRO B CA 1
ATOM 5276 C C . PRO B 1 299 ? 15.57 4.984 10.812 1 95.81 299 PRO B C 1
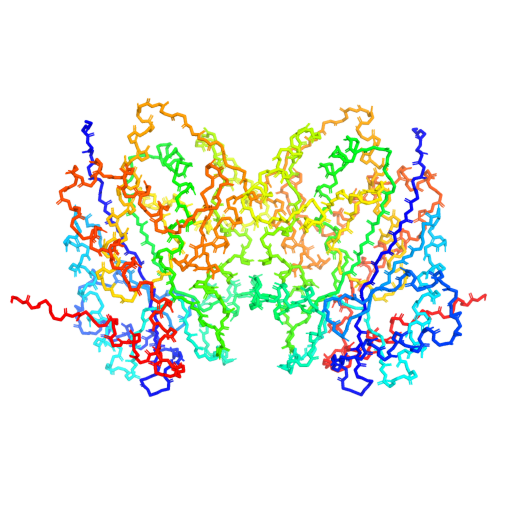ATOM 5278 O O . PRO B 1 299 ? 16.172 4.148 10.133 1 95.81 299 PRO B O 1
ATOM 5281 N N . GLU B 1 300 ? 16.219 5.918 11.406 1 95.25 300 GLU B N 1
ATOM 5282 C CA . GLU B 1 300 ? 17.656 6.055 11.289 1 95.25 300 GLU B CA 1
ATOM 5283 C C . GLU B 1 300 ? 18.375 5.027 12.164 1 95.25 300 GLU B C 1
ATOM 5285 O O . GLU B 1 300 ? 19.312 4.367 11.703 1 95.25 300 GLU B O 1
ATOM 5290 N N . SER B 1 301 ? 17.922 4.855 13.391 1 94.75 301 SER B N 1
ATOM 5291 C CA . SER B 1 301 ? 18.562 3.902 14.289 1 94.75 301 SER B CA 1
ATOM 5292 C C . SER B 1 301 ? 17.953 2.51 14.133 1 94.75 301 SER B C 1
ATOM 5294 O O . SER B 1 301 ? 18.516 1.526 14.625 1 94.75 301 SER B O 1
ATOM 5296 N N . ARG B 1 302 ? 16.781 2.393 13.469 1 95.31 302 ARG B N 1
ATOM 5297 C CA . ARG B 1 302 ? 16.047 1.143 13.258 1 95.31 302 ARG B CA 1
ATOM 5298 C C . ARG B 1 302 ? 15.609 0.541 14.586 1 95.31 302 ARG B C 1
ATOM 5300 O O . ARG B 1 302 ? 15.5 -0.681 14.719 1 95.31 302 ARG B O 1
ATOM 5307 N N . GLU B 1 303 ? 15.352 1.381 15.547 1 94.69 303 GLU B N 1
ATOM 5308 C CA . GLU B 1 303 ? 14.938 0.92 16.875 1 94.69 303 GLU B CA 1
ATOM 5309 C C . GLU B 1 303 ? 13.5 1.337 17.172 1 94.69 303 GLU B C 1
ATOM 5311 O O . GLU B 1 303 ? 13.039 2.383 16.719 1 94.69 303 GLU B O 1
ATOM 5316 N N . MET B 1 304 ? 12.938 0.498 17.891 1 95.75 304 MET B N 1
ATOM 5317 C CA . MET B 1 304 ? 11.641 0.85 18.469 1 95.75 304 MET B CA 1
ATOM 5318 C C . MET B 1 304 ? 11.812 1.594 19.781 1 95.75 304 MET B C 1
ATOM 5320 O O . MET B 1 304 ? 12.484 1.103 20.703 1 95.75 304 MET B O 1
ATOM 5324 N N . ILE B 1 305 ? 11.281 2.711 19.891 1 96.94 305 ILE B N 1
ATOM 5325 C CA . ILE B 1 305 ? 11.391 3.525 21.094 1 96.94 305 ILE B CA 1
ATOM 5326 C C . ILE B 1 305 ? 10.031 4.121 21.438 1 96.94 305 ILE B C 1
ATOM 5328 O O . ILE B 1 305 ? 9.148 4.219 20.578 1 96.94 305 ILE B O 1
ATOM 5332 N N . PRO B 1 306 ? 9.828 4.512 22.672 1 97.12 306 PRO B N 1
ATOM 5333 C CA . PRO B 1 306 ? 8.562 5.16 23.016 1 97.12 306 PRO B CA 1
ATOM 5334 C C . PRO B 1 306 ? 8.266 6.375 22.125 1 97.12 306 PRO B C 1
ATOM 5336 O O . PRO B 1 306 ? 9.18 7.141 21.797 1 97.12 306 PRO B O 1
ATOM 5339 N N . ALA B 1 307 ? 7.047 6.531 21.719 1 97.69 307 ALA B N 1
ATOM 5340 C CA . ALA B 1 307 ? 6.633 7.637 20.859 1 97.69 307 ALA B CA 1
ATOM 5341 C C . ALA B 1 307 ? 7.051 8.984 21.453 1 97.69 307 ALA B C 1
ATOM 5343 O O . ALA B 1 307 ? 7.504 9.867 20.734 1 97.69 307 ALA B O 1
ATOM 5344 N N . SER B 1 308 ? 6.891 9.133 22.766 1 97.12 308 SER B N 1
ATOM 5345 C CA . SER B 1 308 ? 7.27 10.367 23.438 1 97.12 308 SER B CA 1
ATOM 5346 C C . SER B 1 308 ? 8.758 10.648 23.281 1 97.12 308 SER B C 1
ATOM 5348 O O . SER B 1 308 ? 9.172 11.797 23.156 1 97.12 308 SER B O 1
ATOM 5350 N N . GLU B 1 309 ? 9.547 9.602 23.297 1 97.5 309 GLU B N 1
ATOM 5351 C CA . GLU B 1 309 ? 10.984 9.758 23.125 1 97.5 309 GLU B CA 1
ATOM 5352 C C . GLU B 1 309 ? 11.328 10.211 21.719 1 97.5 309 GLU B C 1
ATOM 5354 O O . GLU B 1 309 ? 12.195 11.07 21.531 1 97.5 309 GLU B O 1
ATOM 5359 N N . LEU B 1 310 ? 10.695 9.641 20.734 1 98 310 LEU B N 1
ATOM 5360 C CA . LEU B 1 310 ? 10.938 10.062 19.359 1 98 310 LEU B CA 1
ATOM 5361 C C . LEU B 1 310 ? 10.516 11.508 19.141 1 98 310 LEU B C 1
ATOM 5363 O O . LEU B 1 310 ? 11.195 12.266 18.453 1 98 310 LEU B O 1
ATOM 5367 N N . LEU B 1 311 ? 9.367 11.883 19.734 1 98.44 311 LEU B N 1
ATOM 5368 C CA . LEU B 1 311 ? 8.93 13.273 19.672 1 98.44 311 LEU B CA 1
ATOM 5369 C C . LEU B 1 311 ? 9.945 14.195 20.328 1 98.44 311 LEU B C 1
ATOM 5371 O O . LEU B 1 311 ? 10.266 15.258 19.797 1 98.44 311 LEU B O 1
ATOM 5375 N N . ASN B 1 312 ? 10.453 13.773 21.453 1 97.75 312 ASN B N 1
ATOM 5376 C CA . ASN B 1 312 ? 11.469 14.562 22.141 1 97.75 312 ASN B CA 1
ATOM 5377 C C . ASN B 1 312 ? 12.734 14.711 21.297 1 97.75 312 ASN B C 1
ATOM 5379 O O . ASN B 1 312 ? 13.359 15.781 21.297 1 97.75 312 ASN B O 1
ATOM 5383 N N . ARG B 1 313 ? 13.133 13.641 20.656 1 97.69 313 ARG B N 1
ATOM 5384 C CA . ARG B 1 313 ? 14.281 13.711 19.766 1 97.69 313 ARG B CA 1
ATOM 5385 C C . ARG B 1 313 ? 14.047 14.742 18.656 1 97.69 313 ARG B C 1
ATOM 5387 O O . ARG B 1 313 ? 14.945 15.516 18.328 1 97.69 313 ARG B O 1
ATOM 5394 N N . LEU B 1 314 ? 12.859 14.727 18.109 1 98.44 314 LEU B N 1
ATOM 5395 C CA . LEU B 1 314 ? 12.516 15.703 17.078 1 98.44 314 LEU B CA 1
ATOM 5396 C C . LEU B 1 314 ? 12.562 17.125 17.641 1 98.44 314 LEU B C 1
ATOM 5398 O O . LEU B 1 314 ? 13.188 18 17.062 1 98.44 314 LEU B O 1
ATOM 5402 N N . MET B 1 315 ? 11.938 17.328 18.797 1 98.69 315 MET B N 1
ATOM 5403 C CA . MET B 1 315 ? 11.883 18.656 19.391 1 98.69 315 MET B CA 1
ATOM 5404 C C . MET B 1 315 ? 13.281 19.172 19.719 1 98.69 315 MET B C 1
ATOM 5406 O O . MET B 1 315 ? 13.57 20.359 19.531 1 98.69 315 MET B O 1
ATOM 5410 N N . THR B 1 316 ? 14.117 18.281 20.172 1 98.56 316 THR B N 1
ATOM 5411 C CA . THR B 1 316 ? 15.492 18.641 20.469 1 98.56 316 THR B CA 1
ATOM 5412 C C . THR B 1 316 ? 16.234 19.031 19.188 1 98.56 316 THR B C 1
ATOM 5414 O O . THR B 1 316 ? 16.953 20.031 19.156 1 98.56 316 THR B O 1
ATOM 5417 N N . ALA B 1 317 ? 16.031 18.312 18.172 1 98.19 317 ALA B N 1
ATOM 5418 C CA . ALA B 1 317 ? 16.703 18.547 16.906 1 98.19 317 ALA B CA 1
ATOM 5419 C C . ALA B 1 317 ? 16.312 19.906 16.312 1 98.19 317 ALA B C 1
ATOM 5421 O O . ALA B 1 317 ? 17.141 20.594 15.727 1 98.19 317 ALA B O 1
ATOM 5422 N N . ILE B 1 318 ? 15.031 20.297 16.484 1 98.31 318 ILE B N 1
ATOM 5423 C CA . ILE B 1 318 ? 14.562 21.484 15.773 1 98.31 318 ILE B CA 1
ATOM 5424 C C . ILE B 1 318 ? 14.617 22.703 16.703 1 98.31 318 ILE B C 1
ATOM 5426 O O . ILE B 1 318 ? 14.273 23.812 16.297 1 98.31 318 ILE B O 1
ATOM 5430 N N . ASP B 1 319 ? 15.039 22.562 17.891 1 98.06 319 ASP B N 1
ATOM 5431 C CA . ASP B 1 319 ? 15.07 23.625 18.891 1 98.06 319 ASP B CA 1
ATOM 5432 C C . ASP B 1 319 ? 15.812 24.844 18.375 1 98.06 319 ASP B C 1
ATOM 5434 O O . ASP B 1 319 ? 15.32 25.969 18.5 1 98.06 319 ASP B O 1
ATOM 5438 N N . PRO B 1 320 ? 17.062 24.719 17.766 1 97.19 320 PRO B N 1
ATOM 5439 C CA . PRO B 1 320 ? 17.75 25.906 17.25 1 97.19 320 PRO B CA 1
ATOM 5440 C C . PRO B 1 320 ? 16.938 26.672 16.219 1 97.19 320 PRO B C 1
ATOM 5442 O O . PRO B 1 320 ? 16.938 27.891 16.203 1 97.19 320 PRO B O 1
ATOM 5445 N N . ALA B 1 321 ? 16.219 25.938 15.352 1 97.56 321 ALA B N 1
ATOM 5446 C CA . ALA B 1 321 ? 15.391 26.578 14.336 1 97.56 321 ALA B CA 1
ATOM 5447 C C . ALA B 1 321 ? 14.211 27.312 14.977 1 97.56 321 ALA B C 1
ATOM 5449 O O . ALA B 1 321 ? 13.867 28.422 14.555 1 97.56 321 ALA B O 1
ATOM 5450 N N . LEU B 1 322 ? 13.594 26.672 15.977 1 97.75 322 LEU B N 1
ATOM 5451 C CA . LEU B 1 322 ? 12.469 27.297 16.672 1 97.75 322 LEU B CA 1
ATOM 5452 C C . LEU B 1 322 ? 12.906 28.594 17.359 1 97.75 322 LEU B C 1
ATOM 5454 O O . LEU B 1 322 ? 12.172 29.578 17.328 1 97.75 322 LEU B O 1
ATOM 5458 N N . LYS B 1 323 ? 14.062 28.594 17.938 1 96.31 323 LYS B N 1
ATOM 5459 C CA . LYS B 1 323 ? 14.594 29.797 18.562 1 96.31 323 LYS B CA 1
ATOM 5460 C C . LYS B 1 323 ? 14.828 30.906 17.531 1 96.31 323 LYS B C 1
ATOM 5462 O O . LYS B 1 323 ? 14.547 32.062 17.781 1 96.31 323 LYS B O 1
ATOM 5467 N N . ALA B 1 324 ? 15.289 30.469 16.422 1 95.81 324 ALA B N 1
ATOM 5468 C CA . ALA B 1 324 ? 15.562 31.438 15.344 1 95.81 324 ALA B CA 1
ATOM 5469 C C . ALA B 1 324 ? 14.273 32.062 14.844 1 95.81 324 ALA B C 1
ATOM 5471 O O . ALA B 1 324 ? 14.266 33.25 14.469 1 95.81 324 ALA B O 1
ATOM 5472 N N . THR B 1 325 ? 13.195 31.344 14.805 1 95.62 325 THR B N 1
ATOM 5473 C CA . THR B 1 325 ? 11.922 31.875 14.344 1 95.62 325 THR B CA 1
ATOM 5474 C C . THR B 1 325 ? 11.273 32.75 15.422 1 95.62 325 THR B C 1
ATOM 5476 O O . THR B 1 325 ? 10.438 33.594 15.117 1 95.62 325 THR B O 1
ATOM 5479 N N . GLY B 1 326 ? 11.547 32.5 16.672 1 96 326 GLY B N 1
ATOM 5480 C CA . GLY B 1 326 ? 10.883 33.156 17.797 1 96 326 GLY B CA 1
ATOM 5481 C C . GLY B 1 326 ? 9.477 32.625 18.031 1 96 326 GLY B C 1
ATOM 5482 O O . GLY B 1 326 ? 8.68 33.281 18.703 1 96 326 GLY B O 1
ATOM 5483 N N . GLU B 1 327 ? 9.148 31.562 17.453 1 96.25 327 GLU B N 1
ATOM 5484 C CA . GLU B 1 327 ? 7.781 31.047 17.516 1 96.25 327 GLU B CA 1
ATOM 5485 C C . GLU B 1 327 ? 7.738 29.641 18.094 1 96.25 327 GLU B C 1
ATOM 5487 O O . GLU B 1 327 ? 7.027 28.781 17.578 1 96.25 327 GLU B O 1
ATOM 5492 N N . ALA B 1 328 ? 8.484 29.359 19.156 1 97.94 328 ALA B N 1
ATOM 5493 C CA . ALA B 1 328 ? 8.586 28.031 19.75 1 97.94 328 ALA B CA 1
ATOM 5494 C C . ALA B 1 328 ? 7.312 27.672 20.516 1 97.94 328 ALA B C 1
ATOM 5496 O O . ALA B 1 328 ? 6.938 26.5 20.594 1 97.94 328 ALA B O 1
ATOM 5497 N N . ARG B 1 329 ? 6.613 28.625 21 1 97.75 329 ARG B N 1
ATOM 5498 C CA . ARG B 1 329 ? 5.547 28.422 21.969 1 97.75 329 ARG B CA 1
ATOM 5499 C C . ARG B 1 329 ? 4.426 27.562 21.375 1 97.75 329 ARG B C 1
ATOM 5501 O O . ARG B 1 329 ? 4.027 26.562 21.953 1 97.75 329 ARG B O 1
ATOM 5508 N N . PRO B 1 330 ? 3.9 27.938 20.172 1 98.19 330 PRO B N 1
ATOM 5509 C CA . PRO B 1 330 ? 2.816 27.109 19.625 1 98.19 330 PRO B CA 1
ATOM 5510 C C . PRO B 1 330 ? 3.256 25.672 19.344 1 98.19 330 PRO B C 1
ATOM 5512 O O . PRO B 1 330 ? 2.455 24.734 19.469 1 98.19 330 PRO B O 1
ATOM 5515 N N . VAL B 1 331 ? 4.504 25.5 18.953 1 98.75 331 VAL B N 1
ATOM 5516 C CA . VAL B 1 331 ? 5.023 24.172 18.625 1 98.75 331 VAL B CA 1
ATOM 5517 C C . VAL B 1 331 ? 5.176 23.344 19.906 1 98.75 331 VAL B C 1
ATOM 5519 O O . VAL B 1 331 ? 4.773 22.172 19.938 1 98.75 331 VAL B O 1
ATOM 5522 N N . GLU B 1 332 ? 5.711 23.984 20.922 1 98.56 332 GLU B N 1
ATOM 5523 C CA . GLU B 1 332 ? 5.867 23.312 22.219 1 98.56 332 GLU B CA 1
ATOM 5524 C C . GLU B 1 332 ? 4.512 22.969 22.828 1 98.56 332 GLU B C 1
ATOM 5526 O O . GLU B 1 332 ? 4.348 21.906 23.422 1 98.56 332 GLU B O 1
ATOM 5531 N N . ALA B 1 333 ? 3.553 23.875 22.688 1 98.12 333 ALA B N 1
ATOM 5532 C CA . ALA B 1 333 ? 2.207 23.625 23.203 1 98.12 333 ALA B CA 1
ATOM 5533 C C . ALA B 1 333 ? 1.58 22.406 22.516 1 98.12 333 ALA B C 1
ATOM 5535 O O . ALA B 1 333 ? 0.942 21.578 23.156 1 98.12 333 ALA B O 1
ATOM 5536 N N . PHE B 1 334 ? 1.757 22.344 21.25 1 98.31 334 PHE B N 1
ATOM 5537 C CA . PHE B 1 334 ? 1.253 21.219 20.469 1 98.31 334 PHE B CA 1
ATOM 5538 C C . PHE B 1 334 ? 1.9 19.922 20.922 1 98.31 334 PHE B C 1
ATOM 5540 O O . PHE B 1 334 ? 1.208 18.938 21.203 1 98.31 334 PHE B O 1
ATOM 5547 N N . ALA B 1 335 ? 3.244 19.891 21.031 1 98.44 335 ALA B N 1
ATOM 5548 C CA . ALA B 1 335 ? 3.98 18.703 21.469 1 98.44 335 ALA B CA 1
ATOM 5549 C C . ALA B 1 335 ? 3.529 18.266 22.859 1 98.44 335 ALA B C 1
ATOM 5551 O O . ALA B 1 335 ? 3.322 17.062 23.094 1 98.44 335 ALA B O 1
ATOM 5552 N N . ASN B 1 336 ? 3.35 19.219 23.734 1 97.56 336 ASN B N 1
ATOM 5553 C CA . ASN B 1 336 ? 2.922 18.922 25.094 1 97.56 336 ASN B CA 1
ATOM 5554 C C . ASN B 1 336 ? 1.512 18.344 25.125 1 97.56 336 ASN B C 1
ATOM 5556 O O . ASN B 1 336 ? 1.228 17.422 25.906 1 97.56 336 ASN B O 1
ATOM 5560 N N . GLN B 1 337 ? 0.68 18.891 24.328 1 96.62 337 GLN B N 1
ATOM 5561 C CA . GLN B 1 337 ? -0.688 18.391 24.25 1 96.62 337 GLN B CA 1
ATOM 5562 C C . GLN B 1 337 ? -0.714 16.938 23.781 1 96.62 337 GLN B C 1
ATOM 5564 O O . GLN B 1 337 ? -1.509 16.125 24.266 1 96.62 337 GLN B O 1
ATOM 5569 N N . LEU B 1 338 ? 0.116 16.594 22.812 1 96.94 338 LEU B N 1
ATOM 5570 C CA . LEU B 1 338 ? 0.194 15.227 22.297 1 96.94 338 LEU B CA 1
ATOM 5571 C C . LEU B 1 338 ? 0.573 14.25 23.406 1 96.94 338 LEU B C 1
ATOM 5573 O O . LEU B 1 338 ? 0.03 13.141 23.469 1 96.94 338 LEU B O 1
ATOM 5577 N N . ILE B 1 339 ? 1.505 14.648 24.219 1 95 339 ILE B N 1
ATOM 5578 C CA . ILE B 1 339 ? 1.989 13.797 25.312 1 95 339 ILE B CA 1
ATOM 5579 C C . ILE B 1 339 ? 0.912 13.664 26.375 1 95 339 ILE B C 1
ATOM 5581 O O . ILE B 1 339 ? 0.695 12.578 26.922 1 95 339 ILE B O 1
ATOM 5585 N N . LYS B 1 340 ? 0.162 14.672 26.609 1 93.75 340 LYS B N 1
ATOM 5586 C CA . LYS B 1 340 ? -0.792 14.703 27.719 1 93.75 340 LYS B CA 1
ATOM 5587 C C . LYS B 1 340 ? -2.121 14.07 27.312 1 93.75 340 LYS B C 1
ATOM 5589 O O . LYS B 1 340 ? -2.723 13.328 28.094 1 93.75 340 LYS B O 1
ATOM 5594 N N . SER B 1 341 ? -2.553 14.414 26.062 1 93.62 341 SER B N 1
ATOM 5595 C CA . SER B 1 341 ? -3.936 14.086 25.75 1 93.62 341 SER B CA 1
ATOM 5596 C C . SER B 1 341 ? -4.02 13.266 24.469 1 93.62 341 SER B C 1
ATOM 5598 O O . SER B 1 341 ? -5.105 12.828 24.062 1 93.62 341 SER B O 1
ATOM 5600 N N . GLY B 1 342 ? -2.949 13.055 23.781 1 95.81 342 GLY B N 1
ATOM 5601 C CA . GLY B 1 342 ? -2.949 12.25 22.578 1 95.81 342 GLY B CA 1
ATOM 5602 C C . GLY B 1 342 ? -3.377 13.023 21.344 1 95.81 342 GLY B C 1
ATOM 5603 O O . GLY B 1 342 ? -3.389 14.258 21.359 1 95.81 342 GLY B O 1
ATOM 5604 N N . THR B 1 343 ? -3.643 12.344 20.297 1 97.75 343 THR B N 1
ATOM 5605 C CA . THR B 1 343 ? -4.004 12.922 19.016 1 97.75 343 THR B CA 1
ATOM 5606 C C . THR B 1 343 ? -5.52 12.984 18.859 1 97.75 343 THR B C 1
ATOM 5608 O O . THR B 1 343 ? -6.262 12.602 19.766 1 97.75 343 THR B O 1
ATOM 5611 N N . GLY B 1 344 ? -5.949 13.555 17.672 1 98.19 344 GLY B N 1
ATOM 5612 C CA . GLY B 1 344 ? -7.371 13.547 17.359 1 98.19 344 GLY B CA 1
ATOM 5613 C C . GLY B 1 344 ? -7.973 12.148 17.344 1 98.19 344 GLY B C 1
ATOM 5614 O O . GLY B 1 344 ? -9.141 11.969 17.703 1 98.19 344 GLY B O 1
ATOM 5615 N N . ALA B 1 345 ? -7.223 11.164 16.969 1 98.38 345 ALA B N 1
ATOM 5616 C CA . ALA B 1 345 ? -7.691 9.781 16.969 1 98.38 345 ALA B CA 1
ATOM 5617 C C . ALA B 1 345 ? -8.023 9.32 18.391 1 98.38 345 ALA B C 1
ATOM 5619 O O . ALA B 1 345 ? -9.039 8.664 18.609 1 98.38 345 ALA B O 1
ATOM 5620 N N . ASP B 1 346 ? -7.16 9.648 19.328 1 97.62 346 ASP B N 1
ATOM 5621 C CA . ASP B 1 346 ? -7.379 9.281 20.719 1 97.62 346 ASP B CA 1
ATOM 5622 C C . ASP B 1 346 ? -8.641 9.938 21.266 1 97.62 346 ASP B C 1
ATOM 5624 O O . ASP B 1 346 ? -9.438 9.289 21.953 1 97.62 346 ASP B O 1
ATOM 5628 N N . ARG B 1 347 ? -8.836 11.172 20.969 1 96.94 347 ARG B N 1
ATOM 5629 C CA . ARG B 1 347 ? -10.016 11.898 21.438 1 96.94 347 ARG B CA 1
ATOM 5630 C C . ARG B 1 347 ? -11.289 11.305 20.844 1 96.94 347 ARG B C 1
ATOM 5632 O O . ARG B 1 347 ? -12.305 11.188 21.531 1 96.94 347 ARG B O 1
ATOM 5639 N N . GLN B 1 348 ? -11.273 10.984 19.609 1 98.12 348 GLN B N 1
ATOM 5640 C CA . GLN B 1 348 ? -12.422 10.359 18.969 1 98.12 348 GLN B CA 1
ATOM 5641 C C . GLN B 1 348 ? -12.812 9.062 19.672 1 98.12 348 GLN B C 1
ATOM 5643 O O . GLN B 1 348 ? -14 8.797 19.891 1 98.12 348 GLN B O 1
ATOM 5648 N N . ARG B 1 349 ? -11.867 8.281 20.031 1 96.75 349 ARG B N 1
ATOM 5649 C CA . ARG B 1 349 ? -12.141 6.996 20.656 1 96.75 349 ARG B CA 1
ATOM 5650 C C . ARG B 1 349 ? -12.742 7.176 22.047 1 96.75 349 ARG B C 1
ATOM 5652 O O . ARG B 1 349 ? -13.398 6.27 22.578 1 96.75 349 ARG B O 1
ATOM 5659 N N . ARG B 1 350 ? -12.555 8.273 22.625 1 95.25 350 ARG B N 1
ATOM 5660 C CA . ARG B 1 350 ? -13.164 8.57 23.922 1 95.25 350 ARG B CA 1
ATOM 5661 C C . ARG B 1 350 ? -14.617 9.008 23.75 1 95.25 350 ARG B C 1
ATOM 5663 O O . ARG B 1 350 ? -15.359 9.109 24.734 1 95.25 350 ARG B O 1
ATOM 5670 N N . GLY B 1 351 ? -15.055 9.297 22.562 1 92.06 351 GLY B N 1
ATOM 5671 C CA . GLY B 1 351 ? -16.344 9.914 22.281 1 92.06 351 GLY B CA 1
ATOM 5672 C C . GLY B 1 351 ? -17.5 8.93 22.328 1 92.06 351 GLY B C 1
ATOM 5673 O O . GLY B 1 351 ? -18.656 9.328 22.312 1 92.06 351 GLY B O 1
ATOM 5674 N N . GLY B 1 352 ? -17.266 7.605 22.359 1 89.38 352 GLY B N 1
ATOM 5675 C CA . GLY B 1 352 ? -18.328 6.621 22.484 1 89.38 352 GLY B CA 1
ATOM 5676 C C . GLY B 1 352 ? -18.906 6.199 21.141 1 89.38 352 GLY B C 1
ATOM 5677 O O . GLY B 1 352 ? -18.172 5.758 20.25 1 89.38 352 GLY B O 1
ATOM 5678 N N . GLU B 1 353 ? -20.281 6.566 21.031 1 92.06 353 GLU B N 1
ATOM 5679 C CA . GLU B 1 353 ? -20.969 6.195 19.812 1 92.06 353 GLU B CA 1
ATOM 5680 C C . GLU B 1 353 ? -20.484 7.043 18.625 1 92.06 353 GLU B C 1
ATOM 5682 O O . GLU B 1 353 ? -20.109 8.203 18.812 1 92.06 353 GLU B O 1
ATOM 5687 N N . LEU B 1 354 ? -20.578 6.445 17.453 1 94.69 354 LEU B N 1
ATOM 5688 C CA . LEU B 1 354 ? -19.984 7.066 16.281 1 94.69 354 LEU B CA 1
ATOM 5689 C C . LEU B 1 354 ? -20.641 8.422 15.992 1 94.69 354 LEU B C 1
ATOM 5691 O O . LEU B 1 354 ? -19.953 9.367 15.594 1 94.69 354 LEU B O 1
ATOM 5695 N N . SER B 1 355 ? -21.922 8.5 16.188 1 92.62 355 SER B N 1
ATOM 5696 C CA . SER B 1 355 ? -22.594 9.781 15.977 1 92.62 355 SER B CA 1
ATOM 5697 C C . SER B 1 355 ? -22.078 10.836 16.953 1 92.62 355 SER B C 1
ATOM 5699 O O . SER B 1 355 ? -21.938 12.008 16.594 1 92.62 355 SER B O 1
ATOM 5701 N N . SER B 1 356 ? -21.797 10.484 18.125 1 95.38 356 SER B N 1
ATOM 5702 C CA . SER B 1 356 ? -21.25 11.383 19.125 1 95.38 356 SER B CA 1
ATOM 5703 C C . SER B 1 356 ? -19.812 11.797 18.766 1 95.38 356 SER B C 1
ATOM 5705 O O . SER B 1 356 ? -19.406 12.93 19.016 1 95.38 356 SER B O 1
ATOM 5707 N N . VAL B 1 357 ? -19.109 10.844 18.219 1 97.5 357 VAL B N 1
ATOM 5708 C CA . VAL B 1 357 ? -17.75 11.133 17.781 1 97.5 357 VAL B CA 1
ATOM 5709 C C . VAL B 1 357 ? -17.766 12.258 16.75 1 97.5 357 VAL B C 1
ATOM 5711 O O . VAL B 1 357 ? -17.016 13.227 16.859 1 97.5 357 VAL B O 1
ATOM 5714 N N . VAL B 1 358 ? -18.672 12.156 15.75 1 97.81 358 VAL B N 1
ATOM 5715 C CA . VAL B 1 358 ? -18.75 13.172 14.703 1 97.81 358 VAL B CA 1
ATOM 5716 C C . VAL B 1 358 ? -19.156 14.508 15.312 1 97.81 358 VAL B C 1
ATOM 5718 O O . VAL B 1 358 ? -18.594 15.547 14.969 1 97.81 358 VAL B O 1
ATOM 5721 N N . ALA B 1 359 ? -20.094 14.5 16.219 1 97 359 ALA B N 1
ATOM 5722 C CA . ALA B 1 359 ? -20.547 15.727 16.875 1 97 359 ALA B CA 1
ATOM 5723 C C . ALA B 1 359 ? -19.406 16.406 17.625 1 97 359 ALA B C 1
ATOM 5725 O O . ALA B 1 359 ? -19.297 17.625 17.609 1 97 359 ALA B O 1
ATOM 5726 N N . ASN B 1 360 ? -18.656 15.602 18.312 1 97.19 360 ASN B N 1
ATOM 5727 C CA . ASN B 1 360 ? -17.516 16.141 19.031 1 97.19 360 ASN B CA 1
ATOM 5728 C C . ASN B 1 360 ? -16.5 16.766 18.078 1 97.19 360 ASN B C 1
ATOM 5730 O O . ASN B 1 360 ? -15.938 17.828 18.359 1 97.19 360 ASN B O 1
ATOM 5734 N N . VAL B 1 361 ? -16.188 16.062 16.953 1 98.19 361 VAL B N 1
ATOM 5735 C CA . VAL B 1 361 ? -15.266 16.578 15.961 1 98.19 361 VAL B CA 1
ATOM 5736 C C . VAL B 1 361 ? -15.789 17.906 15.414 1 98.19 361 VAL B C 1
ATOM 5738 O O . VAL B 1 361 ? -15.031 18.875 15.289 1 98.19 361 VAL B O 1
ATOM 5741 N N . VAL B 1 362 ? -17.062 17.984 15.102 1 97.88 362 VAL B N 1
ATOM 5742 C CA . VAL B 1 362 ? -17.688 19.203 14.602 1 97.88 362 VAL B CA 1
ATOM 5743 C C . VAL B 1 362 ? -17.5 20.328 15.609 1 97.88 362 VAL B C 1
ATOM 5745 O O . VAL B 1 362 ? -17.078 21.422 15.25 1 97.88 362 VAL B O 1
ATOM 5748 N N . ALA B 1 363 ? -17.766 20.062 16.844 1 96.88 363 ALA B N 1
ATOM 5749 C CA . ALA B 1 363 ? -17.672 21.078 17.906 1 96.88 363 ALA B CA 1
ATOM 5750 C C . ALA B 1 363 ? -16.234 21.594 18.031 1 96.88 363 ALA B C 1
ATOM 5752 O O . ALA B 1 363 ? -16.016 22.797 18.188 1 96.88 363 ALA B O 1
ATOM 5753 N N . GLU B 1 364 ? -15.305 20.703 17.922 1 96.81 364 GLU B N 1
ATOM 5754 C CA . GLU B 1 364 ? -13.906 21.062 18.109 1 96.81 364 GLU B CA 1
ATOM 5755 C C . GLU B 1 364 ? -13.328 21.719 16.859 1 96.81 364 GLU B C 1
ATOM 5757 O O . GLU B 1 364 ? -12.258 22.328 16.906 1 96.81 364 GLU B O 1
ATOM 5762 N N . THR B 1 365 ? -13.953 21.516 15.695 1 97.12 365 THR B N 1
ATOM 5763 C CA . THR B 1 365 ? -13.539 22.156 14.445 1 97.12 365 THR B CA 1
ATOM 5764 C C . THR B 1 365 ? -13.766 23.656 14.516 1 97.12 365 THR B C 1
ATOM 5766 O O . THR B 1 365 ? -13.039 24.422 13.883 1 97.12 365 THR B O 1
ATOM 5769 N N . VAL B 1 366 ? -14.742 24.094 15.266 1 94.19 366 VAL B N 1
ATOM 5770 C CA . VAL B 1 366 ? -15.07 25.5 15.438 1 94.19 366 VAL B CA 1
ATOM 5771 C C . VAL B 1 366 ? -13.961 26.188 16.234 1 94.19 366 VAL B C 1
ATOM 5773 O O . VAL B 1 366 ? -13.648 25.781 17.359 1 94.19 366 VAL B O 1
ATOM 5776 N N . PRO B 1 367 ? -13.406 27.156 15.633 1 90.44 367 PRO B N 1
ATOM 5777 C CA . PRO B 1 367 ? -12.344 27.859 16.359 1 90.44 367 PRO B CA 1
ATOM 5778 C C . PRO B 1 367 ? -12.836 28.516 17.641 1 90.44 367 PRO B C 1
ATOM 5780 O O . PRO B 1 367 ? -13.961 29.031 17.688 1 90.44 367 PRO B O 1
ATOM 5783 N N . SER B 1 368 ? -12.148 28.156 18.812 1 75.38 368 SER B N 1
ATOM 5784 C CA . SER B 1 368 ? -12.492 28.812 20.062 1 75.38 368 SER B CA 1
ATOM 5785 C C . SER B 1 368 ? -12.312 30.328 19.969 1 75.38 368 SER B C 1
ATOM 5787 O O . SER B 1 368 ? -11.469 30.812 19.203 1 75.38 368 SER B O 1
ATOM 5789 N N . ALA B 1 369 ? -13.445 31.094 20.406 1 53.19 369 ALA B N 1
ATOM 5790 C CA . ALA B 1 369 ? -13.336 32.562 20.469 1 53.19 369 ALA B CA 1
ATOM 5791 C C . ALA B 1 369 ? -12.023 32.969 21.125 1 53.19 369 ALA B C 1
ATOM 5793 O O . ALA B 1 369 ? -11.547 32.312 22.062 1 53.19 369 ALA B O 1
ATOM 5794 N N . ILE B 1 370 ? -11.031 33.406 20.438 1 42.78 370 ILE B N 1
ATOM 5795 C CA . ILE B 1 370 ? -9.906 34.094 21.047 1 42.78 370 ILE B CA 1
ATOM 5796 C C . ILE B 1 370 ? -10.375 34.812 22.297 1 42.78 370 ILE B C 1
ATOM 5798 O O . ILE B 1 370 ? -11.242 35.688 22.234 1 42.78 370 ILE B O 1
ATOM 5802 N N . LEU B 1 371 ? -10.594 34.219 23.453 1 34.66 371 LEU B N 1
ATOM 5803 C CA . LEU B 1 371 ? -10.695 35.125 24.578 1 34.66 371 LEU B CA 1
ATOM 5804 C C . LEU B 1 371 ? -9.633 36.219 24.484 1 34.66 371 LEU B C 1
ATOM 5806 O O . LEU B 1 371 ? -8.438 35.906 24.375 1 34.66 371 LEU B O 1
ATOM 5810 N N . ALA B 1 372 ? -10.117 37.375 23.984 1 34.72 372 ALA B N 1
ATOM 5811 C CA . ALA B 1 372 ? -9.336 38.594 24.203 1 34.72 372 ALA B CA 1
ATOM 5812 C C . ALA B 1 372 ? -8.836 38.656 25.641 1 34.72 372 ALA B C 1
ATOM 5814 O O . ALA B 1 372 ? -9.578 38.344 26.578 1 34.72 372 ALA B O 1
#

Organism: Rhodopirellula baltica (strain DSM 10527 / NCIMB 13988 / SH1) (NCBI:txid243090)